Protein AF-0000000067836584 (afdb_homodimer)

Solvent-accessible surface area (backbone atoms only — not comparable to full-atom values): 26538 Å² total; per-residue (Å²): 134,83,73,53,72,66,50,48,44,25,41,38,32,43,36,53,24,86,87,36,20,64,67,37,49,52,49,30,42,70,33,32,37,34,33,36,25,67,36,39,27,19,14,40,22,50,48,33,38,31,25,62,37,34,22,30,39,35,31,35,25,64,52,53,36,45,61,52,46,35,25,32,18,76,37,41,40,56,87,40,51,72,36,47,32,32,59,41,38,45,52,44,31,40,38,41,26,70,80,42,44,68,48,65,35,82,36,73,88,40,51,88,49,36,47,69,58,54,55,75,30,62,38,37,36,39,29,51,79,49,58,70,59,53,53,49,52,43,55,32,26,45,76,48,61,31,40,34,38,41,39,46,69,48,42,52,37,34,36,41,33,30,28,45,39,38,68,79,52,93,85,49,82,53,35,19,44,62,45,43,80,44,78,62,71,74,60,88,80,73,65,73,38,42,89,70,48,3,38,49,27,25,51,27,28,26,50,10,9,47,46,31,41,49,52,51,27,62,74,62,71,41,70,46,70,44,53,32,28,40,38,39,35,34,63,44,60,68,44,58,45,76,39,82,45,62,59,35,62,80,17,46,61,76,24,79,71,47,75,50,88,69,57,68,89,56,66,117,135,85,74,52,71,66,49,48,43,27,42,39,33,43,37,52,23,87,86,35,21,66,66,36,49,51,50,30,43,70,33,33,36,34,33,37,26,66,37,38,28,18,15,40,22,50,47,33,38,33,25,62,36,33,22,29,39,36,33,34,27,64,51,54,36,45,62,52,46,36,25,32,17,74,38,40,41,59,87,38,51,71,35,47,32,30,58,39,39,45,52,44,31,42,37,42,27,71,79,43,44,68,47,66,35,82,34,73,87,41,52,88,49,36,46,70,57,55,54,74,30,63,38,37,35,39,29,51,78,48,58,71,58,52,52,49,51,44,54,33,25,46,77,47,62,31,42,36,38,41,40,46,69,48,40,52,38,32,35,41,34,29,28,45,39,38,70,81,49,94,86,49,82,53,35,19,45,64,45,41,78,45,79,60,72,72,61,87,81,74,65,71,38,41,88,70,47,3,38,48,28,24,51,26,29,26,49,12,9,47,46,31,39,50,51,52,27,63,77,64,71,42,69,45,71,44,52,33,31,40,38,40,35,34,64,45,59,67,45,60,46,75,40,82,45,62,59,34,62,79,17,46,62,76,24,79,70,47,76,50,88,69,55,67,89,56,66,118

Structure (mmCIF, N/CA/C/O backbone):
data_AF-0000000067836584-model_v1
#
loop_
_entity.id
_entity.type
_entity.pdbx_description
1 polymer 'Molybdopterin-synthase adenylyltransferase'
#
loop_
_atom_site.group_PDB
_atom_site.id
_atom_site.type_symbol
_atom_site.label_atom_id
_atom_site.label_alt_id
_atom_site.label_comp_id
_atom_site.label_asym_id
_atom_site.label_entity_id
_atom_site.label_seq_id
_atom_site.pdbx_PDB_ins_code
_atom_site.Cartn_x
_atom_site.Cartn_y
_atom_site.Cartn_z
_atom_site.occupancy
_atom_site.B_iso_or_equiv
_atom_site.auth_seq_id
_atom_site.auth_comp_id
_atom_site.auth_asym_id
_atom_site.auth_atom_id
_atom_site.pdbx_PDB_model_num
ATOM 1 N N . MET A 1 1 ? 24.485 16.569 8.808 1 64.25 1 MET A N 1
ATOM 2 C CA . MET A 1 1 ? 24.228 15.476 9.74 1 64.25 1 MET A CA 1
ATOM 3 C C . MET A 1 1 ? 24.978 14.216 9.321 1 64.25 1 MET A C 1
ATOM 5 O O . MET A 1 1 ? 25.072 13.911 8.131 1 64.25 1 MET A O 1
ATOM 9 N N . SER A 1 2 ? 25.785 13.711 10.196 1 85.08 2 SER A N 1
ATOM 10 C CA . SER A 1 2 ? 26.563 12.519 9.873 1 85.08 2 SER A CA 1
ATOM 11 C C . SER A 1 2 ? 25.787 11.247 10.199 1 85.08 2 SER A C 1
ATOM 13 O O . SER A 1 2 ? 25.214 11.124 11.283 1 85.08 2 SER A O 1
ATOM 15 N N . PHE A 1 3 ? 25.595 10.384 9.224 1 93.71 3 PHE A N 1
ATOM 16 C CA . PHE A 1 3 ? 24.922 9.103 9.406 1 93.71 3 PHE A CA 1
ATOM 17 C C . PHE A 1 3 ? 25.801 8.137 10.191 1 93.71 3 PHE A C 1
ATOM 19 O O . PHE A 1 3 ? 27.019 8.105 10.004 1 93.71 3 PHE A O 1
ATOM 26 N N . THR A 1 4 ? 25.143 7.46 11.098 1 96.09 4 THR A N 1
ATOM 27 C CA . THR A 1 4 ? 25.822 6.282 11.626 1 96.09 4 THR A CA 1
ATOM 28 C C . THR A 1 4 ? 25.961 5.21 10.549 1 96.09 4 THR A C 1
ATOM 30 O O . THR A 1 4 ? 25.291 5.269 9.516 1 96.09 4 THR A O 1
ATOM 33 N N . ASP A 1 5 ? 26.81 4.223 10.759 1 96.05 5 ASP A N 1
ATOM 34 C CA . ASP A 1 5 ? 26.973 3.113 9.825 1 96.05 5 ASP A CA 1
ATOM 35 C C . ASP A 1 5 ? 25.659 2.359 9.634 1 96.05 5 ASP A C 1
ATOM 37 O O . ASP A 1 5 ? 25.323 1.959 8.517 1 96.05 5 ASP A O 1
ATOM 41 N N . ALA A 1 6 ? 24.978 2.167 10.683 1 96.77 6 ALA A N 1
ATOM 42 C CA . ALA A 1 6 ? 23.69 1.48 10.629 1 96.77 6 ALA A CA 1
ATOM 43 C C . ALA A 1 6 ? 22.69 2.254 9.776 1 96.77 6 ALA A C 1
ATOM 45 O O . ALA A 1 6 ? 21.923 1.66 9.014 1 96.77 6 ALA A O 1
ATOM 46 N N . GLN A 1 7 ? 22.707 3.546 9.909 1 97.52 7 GLN A N 1
ATOM 47 C CA . GLN A 1 7 ? 21.788 4.374 9.135 1 97.52 7 GLN A CA 1
ATOM 48 C C . GLN A 1 7 ? 22.135 4.341 7.649 1 97.52 7 GLN A C 1
ATOM 50 O O . GLN A 1 7 ? 21.244 4.293 6.799 1 97.52 7 GLN A O 1
ATOM 55 N N . VAL A 1 8 ? 23.405 4.391 7.343 1 97.52 8 VAL A N 1
ATOM 56 C CA . VAL A 1 8 ? 23.832 4.295 5.951 1 97.52 8 VAL A CA 1
ATOM 57 C C . VAL A 1 8 ? 23.336 2.983 5.348 1 97.52 8 VAL A C 1
ATOM 59 O O . VAL A 1 8 ? 22.838 2.96 4.22 1 97.52 8 VAL A O 1
ATOM 62 N N . ARG A 1 9 ? 23.501 1.926 6.084 1 97.56 9 ARG A N 1
ATOM 63 C CA . ARG A 1 9 ? 23.073 0.613 5.613 1 97.56 9 ARG A CA 1
ATOM 64 C C . ARG A 1 9 ? 21.555 0.543 5.49 1 97.56 9 ARG A C 1
ATOM 66 O O . ARG A 1 9 ? 21.03 0.07 4.479 1 97.56 9 ARG A O 1
ATOM 73 N N . ARG A 1 10 ? 20.86 1.061 6.443 1 98.18 10 ARG A N 1
ATOM 74 C CA . ARG A 1 10 ? 19.404 0.975 6.502 1 98.18 10 ARG A CA 1
ATOM 75 C C . ARG A 1 10 ? 18.763 1.761 5.363 1 98.18 10 ARG A C 1
ATOM 77 O O . ARG A 1 10 ? 17.758 1.331 4.793 1 98.18 10 ARG A O 1
ATOM 84 N N . TYR A 1 11 ? 19.363 2.874 5.08 1 98.27 11 TYR A N 1
ATOM 85 C CA . TYR A 1 11 ? 18.713 3.772 4.131 1 98.27 11 TYR A CA 1
ATOM 86 C C . TYR A 1 11 ? 19.456 3.789 2.8 1 98.27 11 TYR A C 1
ATOM 88 O O . TYR A 1 11 ? 19.311 4.728 2.014 1 98.27 11 TYR A O 1
ATOM 96 N N . ALA A 1 12 ? 20.244 2.756 2.538 1 97.95 12 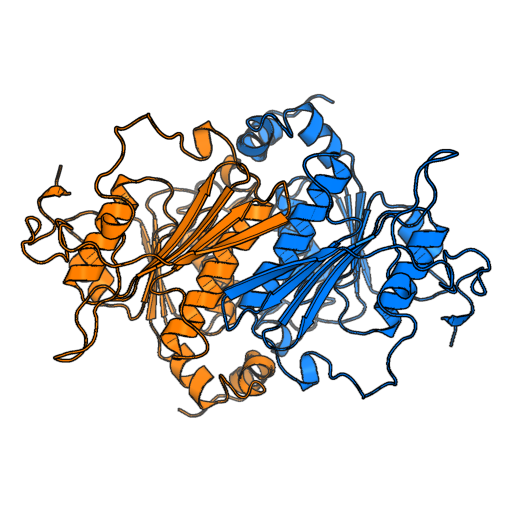ALA A N 1
ATOM 97 C CA . ALA A 1 12 ? 21.098 2.68 1.356 1 97.95 12 ALA A CA 1
ATOM 98 C C . ALA A 1 12 ? 20.283 2.851 0.078 1 97.95 12 ALA A C 1
ATOM 100 O O . ALA A 1 12 ? 20.701 3.558 -0.842 1 97.95 12 ALA A O 1
ATOM 101 N N . ARG A 1 13 ? 19.104 2.271 0.04 1 97.37 13 ARG A N 1
ATOM 102 C CA . ARG A 1 13 ? 18.307 2.27 -1.182 1 97.37 13 ARG A CA 1
ATOM 103 C C . ARG A 1 13 ? 17.723 3.653 -1.456 1 97.37 13 ARG A C 1
ATOM 105 O O . ARG A 1 13 ? 17.402 3.981 -2.599 1 97.37 13 ARG A O 1
ATOM 112 N N . HIS A 1 14 ? 17.442 4.431 -0.391 1 97.79 14 HIS A N 1
ATOM 113 C CA . HIS A 1 14 ? 17.047 5.824 -0.567 1 97.79 14 HIS A CA 1
ATOM 114 C C . HIS A 1 14 ? 18.235 6.684 -0.987 1 97.79 14 HIS A C 1
ATOM 116 O O . HIS A 1 14 ? 18.11 7.529 -1.876 1 97.79 14 HIS A O 1
ATOM 122 N N . ILE A 1 15 ? 19.345 6.463 -0.371 1 97.49 15 ILE A N 1
ATOM 123 C CA . ILE A 1 15 ? 20.548 7.257 -0.599 1 97.49 15 ILE A CA 1
ATOM 124 C C . ILE A 1 15 ? 21.017 7.08 -2.042 1 97.49 15 ILE A C 1
ATOM 126 O O . ILE A 1 15 ? 21.555 8.011 -2.645 1 97.49 15 ILE A O 1
ATOM 130 N N . LEU A 1 16 ? 20.721 5.916 -2.676 1 97.09 16 LEU A N 1
ATOM 131 C CA . LEU A 1 16 ? 21.136 5.61 -4.04 1 97.09 16 LEU A CA 1
ATOM 132 C C . LEU A 1 16 ? 20.266 6.349 -5.052 1 97.09 16 LEU A C 1
ATOM 134 O O . LEU A 1 16 ? 20.617 6.437 -6.231 1 97.09 16 LEU A O 1
ATOM 138 N N . LEU A 1 17 ? 19.119 6.806 -4.604 1 97.85 17 LEU A N 1
ATOM 139 C CA . LEU A 1 17 ? 18.248 7.564 -5.496 1 97.85 17 LEU A CA 1
ATOM 140 C C . LEU A 1 17 ? 18.77 8.984 -5.689 1 97.85 17 LEU A C 1
ATOM 142 O O . LEU A 1 17 ? 18.969 9.715 -4.716 1 97.85 17 LEU A O 1
ATOM 146 N N . ASP A 1 18 ? 18.853 9.398 -6.894 1 97.11 18 ASP A N 1
ATOM 147 C CA . ASP A 1 18 ? 19.338 10.744 -7.184 1 97.11 18 ASP A CA 1
ATOM 148 C C . ASP A 1 18 ? 18.425 11.802 -6.568 1 97.11 18 ASP A C 1
ATOM 150 O O . ASP A 1 18 ? 18.894 12.853 -6.127 1 97.11 18 ASP A O 1
ATOM 154 N N . GLU A 1 19 ? 17.184 11.567 -6.533 1 97.72 19 GLU A N 1
ATOM 155 C CA . GLU A 1 19 ? 16.193 12.526 -6.054 1 97.72 19 GLU A CA 1
ATOM 156 C C . GLU A 1 19 ? 16.266 12.685 -4.538 1 97.72 19 GLU A C 1
ATOM 158 O O . GLU A 1 19 ? 15.842 13.708 -3.995 1 97.72 19 GLU A O 1
ATOM 163 N N . ILE A 1 20 ? 16.792 11.696 -3.762 1 98.09 20 ILE A N 1
ATOM 164 C CA . ILE A 1 20 ? 16.798 11.727 -2.304 1 98.09 20 ILE A CA 1
ATOM 165 C C . ILE A 1 20 ? 18.225 11.92 -1.797 1 98.09 20 ILE A C 1
ATOM 167 O O . ILE A 1 20 ? 18.527 12.917 -1.138 1 98.09 20 ILE A O 1
ATOM 171 N N . GLY A 1 21 ? 19.178 11.014 -2.219 1 97.66 21 GLY A N 1
ATOM 172 C CA . GLY A 1 21 ? 20.56 11.105 -1.776 1 97.66 21 GLY A CA 1
ATOM 173 C C . GLY A 1 21 ? 20.699 11.188 -0.268 1 97.66 21 GLY A C 1
ATOM 174 O O . GLY A 1 21 ? 19.743 10.922 0.464 1 97.66 21 GLY A O 1
ATOM 175 N N . GLY A 1 22 ? 21.895 11.402 0.14 1 97.63 22 GLY A N 1
ATOM 176 C CA . GLY A 1 22 ? 22.153 11.562 1.562 1 97.63 22 GLY A CA 1
ATOM 177 C C . GLY A 1 22 ? 21.466 12.775 2.16 1 97.63 22 GLY A C 1
ATOM 178 O O . GLY A 1 22 ? 20.968 12.721 3.286 1 97.63 22 GLY A O 1
ATOM 179 N N . GLU A 1 23 ? 21.427 13.798 1.412 1 98.02 23 GLU A N 1
ATOM 180 C CA . GLU A 1 23 ? 20.808 15.032 1.888 1 98.02 23 GLU A CA 1
ATOM 181 C C . GLU A 1 23 ? 19.313 14.843 2.127 1 98.02 23 GLU A C 1
ATOM 183 O O . GLU A 1 23 ? 18.776 15.31 3.134 1 98.02 23 GLU A O 1
ATOM 188 N N . GLY A 1 24 ? 18.678 14.223 1.155 1 98.51 24 GLY A N 1
ATOM 189 C CA . GLY A 1 24 ? 17.261 13.943 1.328 1 98.51 24 GLY A CA 1
ATOM 190 C C . GLY A 1 24 ? 16.971 13.05 2.52 1 98.51 24 GLY A C 1
ATOM 191 O O . GLY A 1 24 ? 16.01 13.282 3.257 1 98.51 24 GLY A O 1
ATOM 192 N N . GLN A 1 25 ? 17.831 12.072 2.733 1 98.71 25 GLN A N 1
ATOM 193 C CA . GLN A 1 25 ? 17.634 11.188 3.878 1 98.71 25 GLN A CA 1
ATOM 194 C C . GLN A 1 25 ? 17.822 11.941 5.192 1 98.71 25 GLN A C 1
ATOM 196 O O . GLN A 1 25 ? 17.089 11.71 6.156 1 98.71 25 GLN A O 1
ATOM 201 N N . ALA A 1 26 ? 18.786 12.827 5.187 1 98.66 26 ALA A N 1
ATOM 202 C CA . ALA A 1 26 ? 18.993 13.653 6.374 1 98.66 26 ALA A CA 1
ATOM 203 C C . ALA A 1 26 ? 17.767 14.514 6.663 1 98.66 26 ALA A C 1
ATOM 205 O O . ALA A 1 26 ? 17.392 14.701 7.823 1 98.66 26 ALA A O 1
ATOM 206 N N . ARG A 1 27 ? 17.152 15.013 5.637 1 98.63 27 ARG A N 1
ATOM 207 C CA . ARG A 1 27 ? 15.94 15.811 5.795 1 98.63 27 ARG A CA 1
ATOM 208 C C . ARG A 1 27 ? 14.804 14.973 6.372 1 98.63 27 ARG A C 1
ATOM 210 O O . ARG A 1 27 ? 14.043 15.447 7.217 1 98.63 27 ARG A O 1
ATOM 217 N N . LEU A 1 28 ? 14.673 13.777 5.921 1 98.78 28 LEU A N 1
ATOM 218 C CA . LEU A 1 28 ? 13.653 12.888 6.469 1 98.78 28 LEU A CA 1
ATOM 219 C C . LEU A 1 28 ? 13.876 12.658 7.959 1 98.78 28 LEU A C 1
ATOM 221 O O . LEU A 1 28 ? 12.934 12.732 8.752 1 98.78 28 LEU A O 1
ATOM 225 N N . LEU A 1 29 ? 15.085 12.432 8.324 1 98.65 29 LEU A N 1
ATOM 226 C CA . LEU A 1 29 ? 15.424 12.156 9.716 1 98.65 29 LEU A CA 1
ATOM 227 C C . LEU A 1 29 ? 15.121 13.363 10.598 1 98.65 29 LEU A C 1
ATOM 229 O O . LEU A 1 29 ? 14.863 13.213 11.795 1 98.65 29 LEU A O 1
ATOM 233 N N . ALA A 1 30 ? 15.085 14.489 9.996 1 98.58 30 ALA A N 1
ATOM 234 C CA . ALA A 1 30 ? 14.872 15.726 10.743 1 98.58 30 ALA A CA 1
ATOM 235 C C . ALA A 1 30 ? 13.407 16.151 10.694 1 98.58 30 ALA A C 1
ATOM 237 O O . ALA A 1 30 ? 13.006 17.1 11.372 1 98.58 30 ALA A O 1
ATOM 238 N N . SER A 1 31 ? 12.609 15.461 9.913 1 98.83 31 SER A N 1
ATOM 239 C CA . SER A 1 31 ? 11.233 15.873 9.656 1 98.83 31 SER A CA 1
ATOM 240 C C . SER A 1 31 ? 10.286 15.331 10.722 1 98.83 31 SER A C 1
ATOM 242 O O . SER A 1 31 ? 10.613 14.369 11.42 1 98.83 31 SER A O 1
ATOM 244 N N . ARG A 1 32 ? 9.135 15.985 10.849 1 98.92 32 ARG A N 1
ATOM 245 C CA . ARG A 1 32 ? 8.059 15.616 11.764 1 98.92 32 ARG A CA 1
ATOM 246 C C . ARG A 1 32 ? 6.727 15.513 11.029 1 98.92 32 ARG A C 1
ATOM 248 O O . ARG A 1 32 ? 6.294 16.467 10.381 1 98.92 32 ARG A O 1
ATOM 255 N N . VAL A 1 33 ? 6.071 14.418 11.134 1 98.96 33 VAL A N 1
ATOM 256 C CA . VAL A 1 33 ? 4.808 14.191 10.44 1 98.96 33 VAL A CA 1
ATOM 257 C C . VAL A 1 33 ? 3.722 13.822 11.448 1 98.96 33 VAL A C 1
ATOM 259 O O . VAL A 1 33 ? 3.944 12.99 12.331 1 98.96 33 VAL A O 1
ATOM 262 N N . LEU A 1 34 ? 2.56 14.442 11.365 1 98.97 34 LEU A N 1
ATOM 263 C CA . LEU A 1 34 ? 1.394 14.054 12.152 1 98.97 34 LEU A CA 1
ATOM 264 C C . LEU A 1 34 ? 0.439 13.2 11.325 1 98.97 34 LEU A C 1
ATOM 266 O O . LEU A 1 34 ? 0.036 13.596 10.229 1 98.97 34 LEU A O 1
ATOM 270 N N . VAL A 1 35 ? 0.108 12.065 11.81 1 98.96 35 VAL A N 1
ATOM 271 C CA . VAL A 1 35 ? -0.872 11.189 11.175 1 98.96 35 VAL A CA 1
ATOM 272 C C . VAL A 1 35 ? -2.168 11.193 11.982 1 98.96 35 VAL A C 1
ATOM 274 O O . VAL A 1 35 ? -2.173 10.831 13.161 1 98.96 35 VAL A O 1
ATOM 277 N N . VAL A 1 36 ? -3.239 11.604 11.366 1 98.91 36 VAL A N 1
ATOM 278 C CA . VAL A 1 36 ? -4.563 11.62 11.98 1 98.91 36 VAL A CA 1
ATOM 279 C C . VAL A 1 36 ? -5.313 10.338 11.626 1 98.91 36 VAL A C 1
ATOM 281 O O . VAL A 1 36 ? -5.826 10.199 10.514 1 98.91 36 VAL A O 1
ATOM 284 N N . GLY A 1 37 ? -5.403 9.452 12.58 1 98.59 37 GLY A N 1
ATOM 285 C CA . GLY A 1 37 ? -6.012 8.149 12.366 1 98.59 37 GLY A CA 1
ATOM 286 C C . GLY A 1 37 ? -4.996 7.037 12.193 1 98.59 37 GLY A C 1
ATOM 287 O O . GLY A 1 37 ? -4.179 7.073 11.27 1 98.59 37 GLY A O 1
ATOM 288 N N . ALA A 1 38 ? -5.039 6.072 13.025 1 98.67 38 ALA A N 1
ATOM 289 C CA . ALA A 1 38 ? -4.171 4.899 12.949 1 98.67 38 ALA A CA 1
ATOM 290 C C . ALA A 1 38 ? -4.94 3.681 12.446 1 98.67 38 ALA A C 1
ATOM 292 O O . ALA A 1 38 ? -4.728 2.564 12.925 1 98.67 38 ALA A O 1
ATOM 293 N N . GLY A 1 39 ? -5.899 3.942 11.537 1 98.28 39 GLY A N 1
ATOM 294 C CA . GLY A 1 39 ? -6.761 2.889 11.022 1 98.28 39 GLY A CA 1
ATOM 295 C C . GLY A 1 39 ? -6.268 2.301 9.714 1 98.28 39 GLY A C 1
ATOM 296 O O . GLY A 1 39 ? -5.08 2.005 9.568 1 98.28 39 GLY A O 1
ATOM 297 N N . GLY A 1 40 ? -7.234 2.056 8.778 1 98.45 40 GLY A N 1
ATOM 298 C CA . GLY A 1 40 ? -6.932 1.392 7.52 1 98.45 40 GLY A CA 1
ATOM 299 C C . GLY A 1 40 ? -5.914 2.139 6.68 1 98.45 40 GLY A C 1
ATOM 300 O O . GLY A 1 40 ? -4.996 1.533 6.124 1 98.45 40 GLY A O 1
ATOM 301 N N . LEU A 1 41 ? -6.069 3.387 6.58 1 98.76 41 LEU A N 1
ATOM 302 C CA . LEU A 1 41 ? -5.112 4.189 5.825 1 98.76 41 LEU A CA 1
ATOM 303 C C . LEU A 1 41 ? -3.874 4.49 6.663 1 98.76 41 LEU A C 1
ATOM 305 O O . LEU A 1 41 ? -2.755 4.499 6.145 1 98.76 41 LEU A O 1
ATOM 309 N N . GLY A 1 42 ? -4.08 4.698 7.945 1 98.84 42 GLY A N 1
ATOM 310 C CA . GLY A 1 42 ? -2.987 5.018 8.85 1 98.84 42 GLY A CA 1
ATOM 311 C C . GLY A 1 42 ? -1.968 3.901 8.973 1 98.84 42 GLY A C 1
ATOM 312 O O . GLY A 1 42 ? -0.78 4.157 9.181 1 98.84 42 GLY A O 1
ATOM 313 N N . SER A 1 43 ? -2.366 2.67 8.79 1 98.81 43 SER A N 1
ATOM 314 C CA . SER A 1 43 ? -1.487 1.524 8.998 1 98.81 43 SER A CA 1
ATOM 315 C C . SER A 1 43 ? -0.328 1.528 8.006 1 98.81 43 SER A C 1
ATOM 317 O O . SER A 1 43 ? 0.834 1.644 8.401 1 98.81 43 SER A O 1
ATOM 319 N N . PRO A 1 44 ? -0.656 1.444 6.713 1 98.87 44 PRO A N 1
ATOM 320 C CA . PRO A 1 44 ? 0.479 1.488 5.788 1 98.87 44 PRO A CA 1
ATOM 321 C C . PRO A 1 44 ? 1.226 2.819 5.835 1 98.87 44 PRO A C 1
ATOM 323 O O . PRO A 1 44 ? 2.452 2.848 5.695 1 98.87 44 PRO A O 1
ATOM 326 N N . LEU A 1 45 ? 0.579 3.878 6.037 1 98.88 45 LEU A N 1
ATOM 327 C CA . LEU A 1 45 ? 1.173 5.207 6.137 1 98.88 45 LEU A CA 1
ATOM 328 C C . LEU A 1 45 ? 2.233 5.248 7.232 1 98.88 45 LEU A C 1
ATOM 330 O O . LEU A 1 45 ? 3.38 5.623 6.978 1 98.88 45 LEU A O 1
ATOM 334 N N . LEU A 1 46 ? 1.859 4.823 8.399 1 98.96 46 LEU A N 1
ATOM 335 C CA . LEU A 1 46 ? 2.743 4.854 9.559 1 98.96 46 LEU A CA 1
ATOM 336 C C . LEU A 1 46 ? 3.949 3.945 9.348 1 98.96 46 LEU A C 1
ATOM 338 O O . LEU A 1 46 ? 5.083 4.336 9.631 1 98.96 46 LEU A O 1
ATOM 342 N N . LEU A 1 47 ? 3.689 2.783 8.848 1 98.94 47 LEU A N 1
ATOM 343 C CA . LEU A 1 47 ? 4.756 1.8 8.698 1 98.94 47 LEU A CA 1
ATOM 344 C C . LEU A 1 47 ? 5.773 2.257 7.657 1 98.94 47 LEU A C 1
ATOM 346 O O . LEU A 1 47 ? 6.982 2.148 7.875 1 98.94 47 LEU A O 1
ATOM 350 N N . TYR A 1 48 ? 5.345 2.835 6.589 1 98.96 48 TYR A N 1
ATOM 351 C CA . TYR A 1 48 ? 6.269 3.21 5.525 1 98.96 48 TYR A CA 1
ATOM 352 C C . TYR A 1 48 ? 6.965 4.527 5.845 1 98.96 48 TYR A C 1
ATOM 354 O O . TYR A 1 48 ? 8.106 4.75 5.434 1 98.96 48 TYR A O 1
ATOM 362 N N . LEU A 1 49 ? 6.323 5.458 6.585 1 98.96 49 LEU A N 1
ATOM 363 C CA . LEU A 1 49 ? 7.032 6.643 7.056 1 98.96 49 LEU A CA 1
ATOM 364 C C . LEU A 1 49 ? 8.151 6.26 8.018 1 98.96 49 LEU A C 1
ATOM 366 O O . LEU A 1 49 ? 9.253 6.808 7.946 1 98.96 49 LEU A O 1
ATOM 370 N N . ALA A 1 50 ? 7.817 5.301 8.875 1 98.95 50 ALA A N 1
ATOM 371 C CA . ALA A 1 50 ? 8.832 4.802 9.799 1 98.95 50 ALA A CA 1
ATOM 372 C C . ALA A 1 50 ? 9.989 4.153 9.045 1 98.95 50 ALA A C 1
ATOM 374 O O . ALA A 1 50 ? 11.156 4.429 9.331 1 98.95 50 ALA A O 1
ATOM 375 N N . ALA A 1 51 ? 9.645 3.313 8.117 1 98.91 51 ALA A N 1
ATOM 376 C CA . ALA A 1 51 ? 10.66 2.62 7.328 1 98.91 51 ALA A CA 1
ATOM 377 C C . ALA A 1 51 ? 11.545 3.612 6.579 1 98.91 51 ALA A C 1
ATOM 379 O O . ALA A 1 51 ? 12.744 3.381 6.412 1 98.91 51 ALA A O 1
ATOM 380 N N . ALA A 1 52 ? 10.941 4.735 6.155 1 98.84 52 ALA A N 1
ATOM 381 C CA . ALA A 1 52 ? 11.654 5.747 5.381 1 98.84 52 ALA A CA 1
ATOM 382 C C . ALA A 1 52 ? 12.574 6.574 6.274 1 98.84 52 ALA A C 1
ATOM 384 O O . ALA A 1 52 ? 13.428 7.315 5.78 1 98.84 52 ALA A O 1
ATOM 385 N N . GLY A 1 53 ? 12.361 6.502 7.57 1 98.77 53 GLY A N 1
ATOM 386 C CA . GLY A 1 53 ? 13.242 7.198 8.495 1 98.77 53 GLY A CA 1
ATOM 387 C C . GLY A 1 53 ? 12.756 8.592 8.846 1 98.77 53 GLY A C 1
ATOM 388 O O . GLY A 1 53 ? 13.555 9.463 9.196 1 98.77 53 GLY A O 1
ATOM 389 N N . VAL A 1 54 ? 11.501 8.858 8.705 1 98.9 54 VAL A N 1
ATOM 390 C CA . VAL A 1 54 ? 10.974 10.11 9.238 1 98.9 54 VAL A CA 1
ATOM 391 C C . VAL A 1 54 ? 11.314 10.224 10.723 1 98.9 54 VAL A C 1
ATOM 393 O O . VAL A 1 54 ? 11.031 9.311 11.502 1 98.9 54 VAL A O 1
ATOM 396 N N . GLY A 1 55 ? 11.872 11.299 11.081 1 98.81 55 GLY A N 1
ATOM 397 C CA . GLY A 1 55 ? 12.471 11.408 12.402 1 98.81 55 GLY A CA 1
ATOM 398 C C . GLY A 1 55 ? 11.454 11.338 13.526 1 98.81 55 GLY A C 1
ATOM 399 O O . GLY A 1 55 ? 11.677 10.66 14.531 1 98.81 55 GLY A O 1
ATOM 400 N N . THR A 1 56 ? 10.363 12.064 13.389 1 98.94 56 THR A N 1
ATOM 401 C CA . THR A 1 56 ? 9.311 12.114 14.398 1 98.94 56 THR A CA 1
ATOM 402 C C . THR A 1 56 ? 7.941 11.899 13.761 1 98.94 56 THR A C 1
ATOM 404 O O . THR A 1 56 ? 7.595 12.562 12.781 1 98.94 56 THR A O 1
ATOM 407 N N . ILE A 1 57 ? 7.199 10.971 14.322 1 98.96 57 ILE A N 1
ATOM 408 C CA . ILE A 1 57 ? 5.843 10.704 13.856 1 98.96 57 ILE A CA 1
ATOM 409 C C . ILE A 1 57 ? 4.857 10.881 15.009 1 98.96 57 ILE A C 1
ATOM 411 O O . ILE A 1 57 ? 4.921 10.157 16.005 1 98.96 57 ILE A O 1
ATOM 415 N N . GLY A 1 58 ? 4.023 11.89 14.912 1 98.95 58 GLY A N 1
ATOM 416 C CA . GLY A 1 58 ? 2.864 11.983 15.785 1 98.95 58 GLY A CA 1
ATOM 417 C C . GLY A 1 58 ? 1.68 11.172 15.293 1 98.95 58 GLY A C 1
ATOM 418 O O . GLY A 1 58 ? 1.417 11.115 14.09 1 98.95 58 GLY A O 1
ATOM 419 N N . ILE A 1 59 ? 0.984 10.516 16.194 1 98.94 59 ILE A N 1
ATOM 420 C CA . ILE A 1 59 ? -0.211 9.743 15.872 1 98.94 59 ILE A CA 1
ATOM 421 C C . ILE A 1 59 ? -1.364 10.176 16.774 1 98.94 59 ILE A C 1
ATOM 423 O O . ILE A 1 59 ? -1.261 10.105 18.001 1 98.94 59 ILE A O 1
ATOM 427 N N . ILE A 1 60 ? -2.426 10.586 16.204 1 98.92 60 ILE A N 1
ATOM 428 C CA . ILE A 1 60 ? -3.58 10.924 17.029 1 98.92 60 ILE A CA 1
ATOM 429 C C . ILE A 1 60 ? -4.766 10.043 16.644 1 98.92 60 ILE A C 1
ATOM 431 O O . ILE A 1 60 ? -5.124 9.954 15.467 1 98.92 60 ILE A O 1
ATOM 435 N N . ASP A 1 61 ? -5.326 9.368 17.491 1 98.7 61 ASP A N 1
ATOM 436 C CA . ASP A 1 61 ? -6.447 8.437 17.403 1 98.7 61 ASP A CA 1
ATOM 437 C C . ASP A 1 61 ? -7.054 8.176 18.779 1 98.7 61 ASP A C 1
ATOM 439 O O . ASP A 1 61 ? -6.328 8.019 19.764 1 98.7 61 ASP A O 1
ATOM 443 N N . ASP A 1 62 ? -8.312 8.078 18.868 1 98.2 62 ASP A N 1
ATOM 444 C CA . ASP A 1 62 ? -8.944 7.928 20.175 1 98.2 62 ASP A CA 1
ATOM 445 C C . ASP A 1 62 ? -9.54 6.532 20.34 1 98.2 62 ASP A C 1
ATOM 447 O O . ASP A 1 62 ? -10.244 6.263 21.316 1 98.2 62 ASP A O 1
ATOM 451 N N . ASP A 1 63 ? -9.329 5.641 19.389 1 98.08 63 ASP A N 1
ATOM 452 C CA . ASP A 1 63 ? -9.948 4.32 19.418 1 98.08 63 ASP A CA 1
ATOM 453 C C . ASP A 1 63 ? -9.001 3.282 20.016 1 98.08 63 ASP A C 1
ATOM 455 O O . ASP A 1 63 ? -7.801 3.532 20.148 1 98.08 63 ASP A O 1
ATOM 459 N N . ALA A 1 64 ? -9.595 2.165 20.298 1 98.71 64 ALA A N 1
ATOM 460 C CA . ALA A 1 64 ? -8.859 0.951 20.641 1 98.71 64 ALA A CA 1
ATOM 461 C C . ALA A 1 64 ? -8.913 -0.063 19.502 1 98.71 64 ALA A C 1
ATOM 463 O O . ALA A 1 64 ? -9.824 -0.025 18.671 1 98.71 64 ALA A O 1
ATOM 464 N N . VAL A 1 65 ? -7.965 -0.936 19.464 1 98.73 65 VAL A N 1
ATOM 465 C CA . VAL A 1 65 ? -7.926 -1.974 18.438 1 98.73 65 VAL A CA 1
ATOM 466 C C . VAL A 1 65 ? -9.098 -2.933 18.629 1 98.73 65 VAL A C 1
ATOM 468 O O . VAL A 1 65 ? -9.342 -3.412 19.739 1 98.73 65 VAL A O 1
ATOM 471 N N . ASP A 1 66 ? -9.779 -3.131 17.632 1 98.48 66 ASP A N 1
ATOM 472 C CA . ASP A 1 66 ? -10.888 -4.079 17.589 1 98.48 66 ASP A CA 1
ATOM 473 C C . ASP A 1 66 ? -10.604 -5.212 16.605 1 98.48 66 ASP A C 1
ATOM 475 O O . ASP A 1 66 ? -9.921 -5.01 15.599 1 98.48 66 ASP A O 1
ATOM 479 N N . LEU A 1 67 ? -11.136 -6.346 16.867 1 98.23 67 LEU A N 1
ATOM 480 C CA . LEU A 1 67 ? -10.911 -7.489 15.989 1 98.23 67 LEU A CA 1
ATOM 481 C C . LEU A 1 67 ? -11.363 -7.179 14.566 1 98.23 67 LEU A C 1
ATOM 483 O O . LEU A 1 67 ? -10.726 -7.608 13.601 1 98.23 67 LEU A O 1
ATOM 487 N N . SER A 1 68 ? -12.429 -6.405 14.397 1 97.57 68 SER A N 1
ATOM 488 C CA . SER A 1 68 ? -12.988 -6.065 13.092 1 97.57 68 SER A CA 1
ATOM 489 C C . SER A 1 68 ? -12.054 -5.146 12.313 1 97.57 68 SER A C 1
ATOM 491 O O . SER A 1 68 ? -12.249 -4.923 11.116 1 97.57 68 SER A O 1
ATOM 493 N N . ASN A 1 69 ? -11.023 -4.616 13.015 1 97.52 69 ASN A N 1
ATOM 494 C CA . ASN A 1 69 ? -10.068 -3.718 12.375 1 97.52 69 ASN A CA 1
ATOM 495 C C . ASN A 1 69 ? -9.015 -4.489 11.585 1 97.52 69 ASN A C 1
ATOM 497 O O . ASN A 1 69 ? -8.437 -3.962 10.633 1 97.52 69 ASN A O 1
ATOM 501 N N . LEU A 1 70 ? -8.832 -5.759 11.934 1 98.29 70 LEU A N 1
ATOM 502 C CA . LEU A 1 70 ? -7.593 -6.452 11.6 1 98.29 70 LEU A CA 1
ATOM 503 C C . LEU A 1 70 ? -7.648 -7.01 10.182 1 98.29 70 LEU A C 1
ATOM 505 O O . LEU A 1 70 ? -6.635 -7.472 9.652 1 98.29 70 LEU A O 1
ATOM 509 N N . GLN A 1 71 ? -8.806 -6.862 9.533 1 97.87 71 GLN A N 1
ATOM 510 C CA . GLN A 1 71 ? -8.907 -7.234 8.126 1 97.87 71 GLN A CA 1
ATOM 511 C C . GLN A 1 71 ? -8.241 -6.192 7.232 1 97.87 71 GLN A C 1
ATOM 513 O O . GLN A 1 71 ? -7.982 -6.451 6.055 1 97.87 71 GLN A O 1
ATOM 518 N N . ARG A 1 72 ? -7.898 -5.048 7.807 1 98.35 72 ARG A N 1
ATOM 519 C CA . ARG A 1 72 ? -7.35 -4.01 6.94 1 98.35 72 ARG A CA 1
ATOM 520 C C . ARG A 1 72 ? -6.29 -3.191 7.668 1 98.35 72 ARG A C 1
ATOM 522 O O . ARG A 1 72 ? -5.566 -2.41 7.047 1 98.35 72 ARG A O 1
ATOM 529 N N . GLN A 1 73 ? -6.153 -3.187 8.945 1 98.8 73 GLN A N 1
ATOM 530 C CA . GLN A 1 73 ? -5.242 -2.352 9.719 1 98.8 73 GLN A CA 1
ATOM 531 C C . GLN A 1 73 ? -3.995 -3.13 10.128 1 98.8 73 GLN A C 1
ATOM 533 O O . GLN A 1 73 ? -3.851 -3.517 11.29 1 98.8 73 GLN A O 1
ATOM 538 N N . ILE A 1 74 ? -3.003 -3.162 9.305 1 98.8 74 ILE A N 1
ATOM 539 C CA . ILE A 1 74 ? -1.889 -4.098 9.407 1 98.8 74 ILE A CA 1
ATOM 540 C C . ILE A 1 74 ? -0.864 -3.574 10.411 1 98.8 74 ILE A C 1
ATOM 542 O O . ILE A 1 74 ? 0.108 -4.262 10.732 1 98.8 74 ILE A O 1
ATOM 546 N N . ALA A 1 75 ? -1.03 -2.404 10.872 1 98.76 75 ALA A N 1
ATOM 547 C CA . ALA A 1 75 ? -0.14 -1.894 11.911 1 98.76 75 ALA A CA 1
ATOM 548 C C . ALA A 1 75 ? -0.448 -2.534 13.261 1 98.76 75 ALA A C 1
ATOM 550 O O . ALA A 1 75 ? 0.333 -2.41 14.207 1 98.76 75 ALA A O 1
ATOM 551 N N . HIS A 1 76 ? -1.605 -3.206 13.361 1 98.85 76 HIS A N 1
ATOM 552 C CA . HIS A 1 76 ? -2.043 -3.769 14.633 1 98.85 76 HIS A CA 1
ATOM 553 C C . HIS A 1 76 ? -2.044 -5.293 14.59 1 98.85 76 HIS A C 1
ATOM 555 O O . HIS A 1 76 ? -2.414 -5.89 13.576 1 98.85 76 HIS A O 1
ATOM 561 N N . ALA A 1 77 ? -1.645 -5.853 15.658 1 98.35 77 ALA A N 1
ATOM 562 C CA . ALA A 1 77 ? -1.6 -7.307 15.788 1 98.35 77 ALA A CA 1
ATOM 563 C C . ALA A 1 77 ? -2.84 -7.832 16.506 1 98.35 77 ALA A C 1
ATOM 565 O O . ALA A 1 77 ? -3.521 -7.083 17.21 1 98.35 77 ALA A O 1
ATOM 566 N N . THR A 1 78 ? -3.092 -9.063 16.298 1 98.64 78 THR A N 1
ATOM 567 C CA . THR A 1 78 ? -4.227 -9.701 16.957 1 98.64 78 THR A CA 1
ATOM 568 C C . THR A 1 78 ? -4.117 -9.565 18.473 1 98.64 78 THR A C 1
ATOM 570 O O . THR A 1 78 ? -5.118 -9.334 19.154 1 98.64 78 THR A O 1
ATOM 573 N N . GLU A 1 79 ? -2.955 -9.599 19.01 1 98.31 79 GLU A N 1
ATOM 574 C CA . GLU A 1 79 ? -2.736 -9.545 20.453 1 98.31 79 GLU A CA 1
ATOM 575 C C . GLU A 1 79 ? -2.987 -8.141 20.997 1 98.31 79 GLU A C 1
ATOM 577 O O . GLU A 1 79 ? -3.064 -7.946 22.212 1 98.31 79 GLU A O 1
ATOM 582 N N . ALA A 1 80 ? -3.113 -7.202 20.133 1 98.6 80 ALA A N 1
ATOM 583 C CA . ALA A 1 80 ? -3.266 -5.814 20.564 1 98.6 80 ALA A CA 1
ATOM 584 C C . ALA A 1 80 ? -4.739 -5.45 20.726 1 98.6 80 ALA A C 1
ATOM 586 O O . ALA A 1 80 ? -5.068 -4.333 21.131 1 98.6 80 ALA A O 1
ATOM 587 N N . VAL A 1 81 ? -5.634 -6.379 20.404 1 98.69 81 VAL A N 1
ATOM 588 C CA . VAL A 1 81 ? -7.061 -6.102 20.536 1 98.69 81 VAL A CA 1
ATOM 589 C C . VAL A 1 81 ? -7.362 -5.602 21.947 1 98.69 81 VAL A C 1
ATOM 591 O O . VAL A 1 81 ? -6.948 -6.217 22.933 1 98.69 81 VAL A O 1
ATOM 594 N N . GLY A 1 82 ? -8.023 -4.443 22.046 1 98.7 82 GLY A N 1
ATOM 595 C CA . GLY A 1 82 ? -8.364 -3.84 23.324 1 98.7 82 GLY A CA 1
ATOM 596 C C . GLY A 1 82 ? -7.412 -2.731 23.734 1 98.7 82 GLY A C 1
ATOM 597 O O . GLY A 1 82 ? -7.739 -1.913 24.596 1 98.7 82 GLY A O 1
ATOM 598 N N . ARG A 1 83 ? -6.268 -2.655 23.126 1 98.65 83 ARG A N 1
ATOM 599 C CA . ARG A 1 83 ? -5.29 -1.61 23.408 1 98.65 83 ARG A CA 1
ATOM 600 C C . ARG A 1 83 ? -5.573 -0.358 22.586 1 98.65 83 ARG A C 1
ATOM 602 O O . ARG A 1 83 ? -6.193 -0.434 21.523 1 98.65 83 ARG A O 1
ATOM 609 N N . ALA A 1 84 ? -5.079 0.762 23.103 1 98.87 84 ALA A N 1
ATOM 610 C CA . ALA A 1 84 ? -5.192 1.986 22.314 1 98.87 84 ALA A CA 1
ATOM 611 C C . ALA A 1 84 ? -4.462 1.849 20.981 1 98.87 84 ALA A C 1
ATOM 613 O O . ALA A 1 84 ? -3.334 1.353 20.932 1 98.87 84 ALA A O 1
ATOM 614 N N . LYS A 1 85 ? -5.081 2.272 19.941 1 98.82 85 LYS A N 1
ATOM 615 C CA . LYS A 1 85 ? -4.478 2.138 18.618 1 98.82 85 LYS A CA 1
ATOM 616 C C . LYS A 1 85 ? -3.135 2.859 18.551 1 98.82 85 LYS A C 1
ATOM 618 O O . LYS A 1 85 ? -2.199 2.38 17.907 1 98.82 85 LYS A O 1
ATOM 623 N N . VAL A 1 86 ? -3.016 4.027 19.192 1 98.89 86 VAL A N 1
ATOM 624 C CA . VAL A 1 86 ? -1.795 4.82 19.094 1 98.89 86 VAL A CA 1
ATOM 625 C C . VAL A 1 86 ? -0.645 4.086 19.778 1 98.89 86 VAL A C 1
ATOM 627 O O . VAL A 1 86 ? 0.5 4.152 19.324 1 98.89 86 VAL A O 1
ATOM 630 N N . GLU A 1 87 ? -0.911 3.377 20.822 1 98.82 87 GLU A N 1
ATOM 631 C CA . GLU A 1 87 ? 0.117 2.588 21.494 1 98.82 87 GLU A CA 1
ATOM 632 C C . GLU A 1 87 ? 0.512 1.372 20.662 1 98.82 87 GLU A C 1
ATOM 634 O O . GLU A 1 87 ? 1.696 1.045 20.553 1 98.82 87 GLU A O 1
ATOM 639 N N . SER A 1 88 ? -0.513 0.736 20.188 1 98.88 88 SER A N 1
ATOM 640 C CA . SER A 1 88 ? -0.275 -0.406 19.312 1 98.88 88 SER A CA 1
ATOM 641 C C . SER A 1 88 ? 0.572 -0.012 18.107 1 98.88 88 SER A C 1
ATOM 643 O O . SER A 1 88 ? 1.529 -0.708 17.76 1 98.88 88 SER A O 1
ATOM 645 N N . ALA A 1 89 ? 0.249 1.099 17.484 1 98.87 89 ALA A N 1
ATOM 646 C CA . ALA A 1 89 ? 0.987 1.59 16.323 1 98.87 89 ALA A CA 1
ATOM 647 C C . ALA A 1 89 ? 2.422 1.951 16.698 1 98.87 89 ALA A C 1
ATOM 649 O O . ALA A 1 89 ? 3.352 1.707 15.925 1 98.87 89 ALA A O 1
ATOM 650 N N . GLN A 1 90 ? 2.574 2.56 17.837 1 98.89 90 GLN A N 1
ATOM 651 C CA . GLN A 1 90 ? 3.908 2.901 18.319 1 98.89 90 GLN A CA 1
ATOM 652 C C . GLN A 1 90 ? 4.794 1.661 18.41 1 98.89 90 GLN A C 1
ATOM 654 O O . GLN A 1 90 ? 5.96 1.694 18.011 1 98.89 90 GLN A O 1
ATOM 659 N N . GLU A 1 91 ? 4.261 0.604 18.918 1 98.69 91 GLU A N 1
ATOM 660 C CA . GLU A 1 91 ? 5.003 -0.649 19.032 1 98.69 91 GLU A CA 1
ATOM 661 C C . GLU A 1 91 ? 5.39 -1.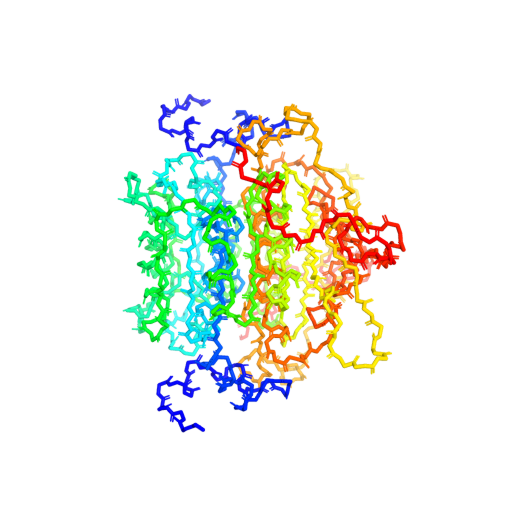188 17.658 1 98.69 91 GLU A C 1
ATOM 663 O O . GLU A 1 91 ? 6.516 -1.649 17.46 1 98.69 91 GLU A O 1
ATOM 668 N N . SER A 1 92 ? 4.463 -1.172 16.767 1 98.64 92 SER A N 1
ATOM 669 C CA . SER A 1 92 ? 4.726 -1.659 15.417 1 98.64 92 SER A CA 1
ATOM 670 C C . SER A 1 92 ? 5.798 -0.823 14.727 1 98.64 92 SER A C 1
ATOM 672 O O . SER A 1 92 ? 6.656 -1.361 14.024 1 98.64 92 SER A O 1
ATOM 674 N N . ILE A 1 93 ? 5.74 0.499 14.889 1 98.85 93 ILE A N 1
ATOM 675 C CA . ILE A 1 93 ? 6.734 1.396 14.311 1 98.85 93 ILE A CA 1
ATOM 676 C C . ILE A 1 93 ? 8.111 1.082 14.89 1 98.85 93 ILE A C 1
ATOM 678 O O . ILE A 1 93 ? 9.099 1.008 14.155 1 98.85 93 ILE A O 1
ATOM 682 N N . ALA A 1 94 ? 8.153 0.844 16.175 1 98.68 94 ALA A N 1
ATOM 683 C CA . ALA A 1 94 ? 9.422 0.558 16.841 1 98.68 94 ALA A CA 1
ATOM 684 C C . ALA A 1 94 ? 10.042 -0.731 16.31 1 98.68 94 ALA A C 1
ATOM 686 O O . ALA A 1 94 ? 11.267 -0.856 16.241 1 98.68 94 ALA A O 1
ATOM 687 N N . ARG A 1 95 ? 9.205 -1.676 15.927 1 98.18 95 ARG A N 1
ATOM 688 C CA . ARG A 1 95 ? 9.697 -2.93 15.367 1 98.18 95 ARG A CA 1
ATOM 689 C C . ARG A 1 95 ? 10.327 -2.708 13.996 1 98.18 95 ARG A C 1
ATOM 691 O O . ARG A 1 95 ? 11.311 -3.364 13.646 1 98.18 95 ARG A O 1
ATOM 698 N N . ILE A 1 96 ? 9.766 -1.813 13.263 1 98.28 96 ILE A N 1
ATOM 699 C CA . ILE A 1 96 ? 10.265 -1.513 11.926 1 98.28 96 ILE A CA 1
ATOM 700 C C . ILE A 1 96 ? 11.542 -0.683 12.026 1 98.28 96 ILE A C 1
ATOM 702 O O . ILE A 1 96 ? 12.558 -1.019 11.411 1 98.28 96 ILE A O 1
ATOM 706 N N . ASN A 1 97 ? 11.485 0.378 12.864 1 98.74 97 ASN A N 1
ATOM 707 C CA . ASN A 1 97 ? 12.592 1.319 13 1 98.74 97 ASN A CA 1
ATOM 708 C C . ASN A 1 97 ? 12.668 1.896 14.41 1 98.74 97 ASN A C 1
ATOM 710 O O . ASN A 1 97 ? 11.978 2.867 14.726 1 98.74 97 ASN A O 1
ATOM 714 N N . PRO A 1 98 ? 13.491 1.39 15.188 1 98.5 98 PRO A N 1
ATOM 715 C CA . PRO A 1 98 ? 13.552 1.82 16.586 1 98.5 98 PRO A CA 1
ATOM 716 C C . PRO A 1 98 ? 14.08 3.244 16.744 1 98.5 98 PRO A C 1
ATOM 718 O O . PRO A 1 98 ? 14.008 3.816 17.835 1 98.5 98 PRO A O 1
ATOM 721 N N . GLU A 1 99 ? 14.574 3.847 15.691 1 98.1 99 GLU A N 1
ATOM 722 C CA . GLU A 1 99 ? 15.167 5.177 15.792 1 98.1 99 GLU A CA 1
ATOM 723 C C . GLU A 1 99 ? 14.115 6.266 15.597 1 98.1 99 GLU A C 1
ATOM 725 O O . GLU A 1 99 ? 14.375 7.441 15.863 1 98.1 99 GLU A O 1
ATOM 730 N N . VAL A 1 100 ? 12.966 5.926 15.124 1 98.8 100 VAL A N 1
ATOM 731 C CA . VAL A 1 100 ? 11.903 6.9 14.899 1 98.8 100 VAL A CA 1
ATOM 732 C C . VAL A 1 100 ? 11.276 7.297 16.234 1 98.8 100 VAL A C 1
ATOM 734 O O . VAL A 1 100 ? 10.926 6.435 17.043 1 98.8 100 VAL A O 1
ATOM 737 N N . GLN A 1 101 ? 11.206 8.558 16.505 1 98.85 101 GLN A N 1
ATOM 738 C CA . GLN A 1 101 ? 10.486 9.05 17.675 1 98.85 101 GLN A CA 1
ATOM 739 C C . GLN A 1 101 ? 8.982 9.094 17.417 1 98.85 101 GLN A C 1
ATOM 741 O O . GLN A 1 101 ? 8.525 9.776 16.497 1 98.85 101 GLN A O 1
ATOM 746 N N . VAL A 1 102 ? 8.214 8.365 18.217 1 98.91 102 VAL A N 1
ATOM 747 C CA . VAL A 1 102 ? 6.763 8.338 18.061 1 98.91 102 VAL A CA 1
ATOM 748 C C . VAL A 1 102 ? 6.105 9.078 19.223 1 98.91 102 VAL A C 1
ATOM 750 O O . VAL A 1 102 ? 6.456 8.86 20.385 1 98.91 102 VAL A O 1
ATOM 753 N N . ILE A 1 103 ? 5.244 9.972 18.945 1 98.88 103 ILE A N 1
ATOM 754 C CA . ILE A 1 103 ? 4.463 10.684 19.95 1 98.88 103 ILE A CA 1
ATOM 755 C C . ILE A 1 103 ? 2.989 10.307 19.821 1 98.88 103 ILE A C 1
ATOM 757 O O . ILE A 1 103 ? 2.289 10.807 18.937 1 98.88 103 ILE A O 1
ATOM 761 N N . PRO A 1 104 ? 2.503 9.44 20.659 1 98.78 104 PRO A N 1
ATOM 762 C CA . PRO A 1 104 ? 1.1 9.024 20.61 1 98.78 104 PRO A CA 1
ATOM 763 C C . PRO A 1 104 ? 0.167 10.008 21.312 1 98.78 104 PRO A C 1
ATOM 765 O O . PRO A 1 104 ? 0.467 10.466 22.418 1 98.78 104 PRO A O 1
ATOM 768 N N . TYR A 1 105 ? -0.849 10.418 20.672 1 98.77 105 TYR A N 1
ATOM 769 C CA . TYR A 1 105 ? -1.934 11.201 21.253 1 98.77 105 TYR A CA 1
ATOM 770 C C . TYR A 1 105 ? -3.223 10.389 21.31 1 98.77 105 TYR A C 1
ATOM 772 O O . TYR A 1 105 ? -3.995 10.37 20.349 1 98.77 105 TYR A O 1
ATOM 780 N N . ALA A 1 106 ? -3.518 9.754 22.461 1 98.52 106 ALA A N 1
ATOM 781 C CA . ALA A 1 106 ? -4.75 8.99 22.646 1 98.52 106 ALA A CA 1
ATOM 782 C C . ALA A 1 106 ? -5.94 9.916 22.88 1 98.52 106 ALA A C 1
ATOM 784 O O . ALA A 1 106 ? -6.537 9.909 23.959 1 98.52 106 ALA A O 1
ATOM 785 N N . ALA A 1 107 ? -6.285 10.615 21.866 1 97.96 107 ALA A N 1
ATOM 786 C CA . ALA A 1 107 ? -7.325 11.637 21.951 1 97.96 107 ALA A CA 1
ATOM 787 C C . ALA A 1 107 ? -7.972 11.876 20.59 1 97.96 107 ALA A C 1
ATOM 789 O O . ALA A 1 107 ? -7.443 11.451 19.561 1 97.96 107 ALA A O 1
ATOM 790 N N . ARG A 1 108 ? -9.077 12.429 20.672 1 96.97 108 ARG A N 1
ATOM 791 C CA . ARG A 1 108 ? -9.738 12.9 19.459 1 96.97 108 ARG A CA 1
ATOM 792 C C . ARG A 1 108 ? -9.202 14.264 19.037 1 96.97 108 ARG A C 1
ATOM 794 O O . ARG A 1 108 ? -8.955 15.128 19.881 1 96.97 108 ARG A O 1
ATOM 801 N N . LEU A 1 109 ? -8.95 14.442 17.797 1 97.79 109 LEU A N 1
ATOM 802 C CA . LEU A 1 109 ? -8.663 15.781 17.293 1 97.79 109 LEU A CA 1
ATOM 803 C C . LEU A 1 109 ? -9.904 16.665 17.362 1 97.79 109 LEU A C 1
ATOM 805 O O . LEU A 1 109 ? -10.971 16.283 16.876 1 97.79 109 LEU A O 1
ATOM 809 N N . THR A 1 110 ? -9.819 17.777 17.976 1 97.64 110 THR A N 1
ATOM 810 C CA . THR A 1 110 ? -10.916 18.727 18.126 1 97.64 110 THR A CA 1
ATOM 811 C C . THR A 1 110 ? -10.455 20.143 17.789 1 97.64 110 THR A C 1
ATOM 813 O O . THR A 1 110 ? -9.263 20.381 17.585 1 97.64 110 THR A O 1
ATOM 816 N N . ALA A 1 111 ? -11.41 20.973 17.698 1 97.29 111 ALA A N 1
ATOM 817 C CA . ALA A 1 111 ? -11.09 22.376 17.445 1 97.29 111 ALA A CA 1
ATOM 818 C C . ALA A 1 111 ? -10.177 22.934 18.532 1 97.29 111 ALA A C 1
ATOM 820 O O . ALA A 1 111 ? -9.366 23.827 18.273 1 97.29 111 ALA A O 1
ATOM 821 N N . ALA A 1 112 ? -10.219 22.393 19.727 1 97.31 112 ALA A N 1
ATOM 822 C CA . ALA A 1 112 ? -9.497 22.915 20.884 1 97.31 112 ALA A CA 1
ATOM 823 C C . ALA A 1 112 ? -8.016 22.551 20.818 1 97.31 112 ALA A C 1
ATOM 825 O O . ALA A 1 112 ? -7.167 23.278 21.338 1 97.31 112 ALA A O 1
ATOM 826 N N . ASN A 1 113 ? -7.682 21.493 20.169 1 97.75 113 ASN A N 1
ATOM 827 C CA . ASN A 1 113 ? -6.294 21.049 20.224 1 97.75 113 ASN A CA 1
ATOM 828 C C . ASN A 1 113 ? -5.654 21.035 18.839 1 97.75 113 ASN A C 1
ATOM 830 O O . ASN A 1 113 ? -4.432 20.933 18.715 1 97.75 113 ASN A O 1
ATOM 834 N N . ALA A 1 114 ? -6.383 21.198 17.807 1 98.35 114 ALA A N 1
ATOM 835 C CA . ALA A 1 114 ? -5.953 20.941 16.435 1 98.35 114 ALA A CA 1
ATOM 836 C C . ALA A 1 114 ? -4.832 21.891 16.025 1 98.35 114 ALA A C 1
ATOM 838 O O . ALA A 1 114 ? -3.804 21.458 15.499 1 98.35 114 ALA A O 1
ATOM 839 N N . LEU A 1 115 ? -4.994 23.179 16.217 1 97.52 115 LEU A N 1
ATOM 840 C CA . LEU A 1 115 ? -4.035 24.169 15.74 1 97.52 115 LEU A CA 1
ATOM 841 C C . LEU A 1 115 ? -2.682 23.987 16.419 1 97.52 115 LEU A C 1
ATOM 843 O O . LEU A 1 115 ? -1.642 24.011 15.757 1 97.52 115 LEU A O 1
ATOM 847 N N . ALA A 1 116 ? -2.715 23.807 17.723 1 96.86 116 ALA A N 1
ATOM 848 C CA . ALA A 1 116 ? -1.475 23.624 18.473 1 96.86 116 ALA A CA 1
ATOM 849 C C . ALA A 1 116 ? -0.747 22.358 18.03 1 96.86 116 ALA A C 1
ATOM 851 O O . ALA A 1 116 ? 0.47 22.372 17.831 1 96.86 116 ALA A O 1
ATOM 852 N N . LEU A 1 117 ? -1.455 21.344 17.927 1 98.19 117 LEU A N 1
ATOM 853 C CA . LEU A 1 117 ? -0.876 20.057 17.556 1 98.19 117 LEU A CA 1
ATOM 854 C C . LEU A 1 117 ? -0.317 20.101 16.138 1 98.19 117 LEU A C 1
ATOM 856 O O . LEU A 1 117 ? 0.834 19.724 15.908 1 98.19 117 LEU A O 1
ATOM 860 N N . ILE A 1 118 ? -1.077 20.562 15.226 1 98.42 118 ILE A N 1
ATOM 861 C CA . ILE A 1 118 ? -0.722 20.563 13.811 1 98.42 118 ILE A CA 1
ATOM 862 C C . ILE A 1 118 ? 0.465 21.495 13.579 1 98.42 118 ILE A C 1
ATOM 864 O O . ILE A 1 118 ? 1.345 21.198 12.767 1 98.42 118 ILE A O 1
ATOM 868 N N . GLY A 1 119 ? 0.519 22.528 14.284 1 97.88 119 GLY A N 1
ATOM 869 C CA . GLY A 1 119 ? 1.574 23.517 14.126 1 97.88 119 GLY A CA 1
ATOM 870 C C . GLY A 1 119 ? 2.955 22.971 14.438 1 97.88 119 GLY A C 1
ATOM 871 O O . GLY A 1 119 ? 3.963 23.539 14.013 1 97.88 119 GLY A O 1
ATOM 872 N N . ASP A 1 120 ? 3.029 21.839 15.144 1 98.19 120 ASP A N 1
ATOM 873 C CA . ASP A 1 120 ? 4.29 21.272 15.611 1 98.19 120 ASP A CA 1
ATOM 874 C C . ASP A 1 120 ? 4.877 20.312 14.578 1 98.19 120 ASP A C 1
ATOM 876 O O . ASP A 1 120 ? 5.937 19.724 14.802 1 98.19 120 ASP A O 1
ATOM 880 N N . TYR A 1 121 ? 4.227 20.209 13.445 1 98.75 121 TYR A N 1
ATOM 881 C CA . TYR A 1 121 ? 4.652 19.216 12.464 1 98.75 121 TYR A CA 1
ATOM 882 C C . TYR A 1 121 ? 4.836 19.85 11.091 1 98.75 121 TYR A C 1
ATOM 884 O O . TYR A 1 121 ? 4.276 20.913 10.811 1 98.75 121 TYR A O 1
ATOM 892 N N . ASP A 1 122 ? 5.63 19.182 10.247 1 98.68 122 ASP A N 1
ATOM 893 C CA . ASP A 1 122 ? 5.979 19.715 8.934 1 98.68 122 ASP A CA 1
ATOM 894 C C . ASP A 1 122 ? 4.901 19.389 7.903 1 98.68 122 ASP A C 1
ATOM 896 O O . ASP A 1 122 ? 4.629 20.189 7.006 1 98.68 122 ASP A O 1
ATOM 900 N N . VAL A 1 123 ? 4.373 18.217 7.966 1 98.74 123 VAL A N 1
ATOM 901 C CA . VAL A 1 123 ? 3.325 17.725 7.078 1 98.74 123 VAL A CA 1
ATOM 902 C C . VAL A 1 123 ? 2.281 16.959 7.885 1 98.74 123 VAL A C 1
ATOM 904 O O . VAL A 1 123 ? 2.619 16.254 8.839 1 98.74 123 VAL A O 1
ATOM 907 N N . ILE A 1 124 ? 1.019 17.128 7.537 1 98.91 124 ILE A N 1
ATOM 908 C CA . ILE A 1 124 ? -0.095 16.43 8.17 1 98.91 124 ILE A CA 1
ATOM 909 C C . ILE A 1 124 ? -0.696 15.423 7.192 1 98.91 124 ILE A C 1
ATOM 911 O O . ILE A 1 124 ? -0.923 15.743 6.023 1 98.91 124 ILE A O 1
ATOM 915 N N . ALA A 1 125 ? -0.893 14.228 7.615 1 98.92 125 ALA A N 1
ATOM 916 C CA . ALA A 1 125 ? -1.575 13.203 6.829 1 98.92 125 ALA A CA 1
ATOM 917 C C . ALA A 1 125 ? -2.887 12.789 7.489 1 98.92 125 ALA A C 1
ATOM 919 O O . ALA A 1 125 ? -2.9 12.358 8.644 1 98.92 125 ALA A O 1
ATOM 920 N N . ASP A 1 126 ? -3.918 12.923 6.771 1 98.83 126 ASP A N 1
ATOM 921 C CA . ASP A 1 126 ? -5.248 12.621 7.293 1 98.83 126 ASP A CA 1
ATOM 922 C C . ASP A 1 126 ? -5.78 11.311 6.717 1 98.83 126 ASP A C 1
ATOM 924 O O . ASP A 1 126 ? -6.027 11.211 5.513 1 98.83 126 ASP A O 1
ATOM 928 N N . GLY A 1 127 ? -5.947 10.349 7.502 1 98.03 127 GLY A N 1
ATOM 929 C CA . GLY A 1 127 ? -6.558 9.08 7.139 1 98.03 127 GLY A CA 1
ATOM 930 C C . GLY A 1 127 ? -7.836 8.793 7.904 1 98.03 127 GLY A C 1
ATOM 931 O O . GLY A 1 127 ? -8.16 7.633 8.169 1 98.03 127 GLY A O 1
ATOM 932 N N . SER A 1 128 ? -8.499 9.813 8.353 1 96.34 128 SER A N 1
ATOM 933 C CA . SER A 1 128 ? -9.736 9.664 9.111 1 96.34 128 SER A CA 1
ATOM 934 C C . SER A 1 128 ? -10.862 9.13 8.231 1 96.34 128 SER A C 1
ATOM 936 O O . SER A 1 128 ? -10.742 9.11 7.005 1 96.34 128 SER A O 1
ATOM 938 N N . ASP A 1 129 ? -11.945 8.712 8.812 1 91.15 129 ASP A N 1
ATOM 939 C CA . ASP A 1 129 ? -12.975 8.031 8.033 1 91.15 129 ASP A CA 1
ATOM 940 C C . ASP A 1 129 ? -14.302 8.784 8.099 1 91.15 129 ASP A C 1
ATOM 942 O O . ASP A 1 129 ? -15.363 8.202 7.866 1 91.15 129 ASP A O 1
ATOM 946 N N . ASN A 1 130 ? -14.2 10.075 8.555 1 90.91 130 ASN A N 1
ATOM 947 C CA . ASN A 1 130 ? -15.435 10.851 8.598 1 90.91 130 ASN A CA 1
ATOM 948 C C . ASN A 1 130 ? -15.205 12.295 8.159 1 90.91 130 ASN A C 1
ATOM 950 O O . ASN A 1 130 ? -14.114 12.837 8.342 1 90.91 130 ASN A O 1
ATOM 954 N N . PHE A 1 131 ? -16.238 12.895 7.7 1 92.75 131 PHE A N 1
ATOM 955 C CA . PHE A 1 131 ? -16.153 14.207 7.069 1 92.75 131 PHE A CA 1
ATOM 956 C C . PHE A 1 131 ? -15.857 15.286 8.103 1 92.75 131 PHE A C 1
ATOM 958 O O . PHE A 1 131 ? -15.126 16.239 7.821 1 92.75 131 PHE A O 1
ATOM 965 N N . SER A 1 132 ? -16.402 15.183 9.275 1 93.02 132 SER A N 1
ATOM 966 C CA . SER A 1 132 ? -16.184 16.194 10.305 1 93.02 132 SER A CA 1
ATOM 967 C C . SER A 1 132 ? -14.698 16.38 10.591 1 93.02 132 SER A C 1
ATOM 969 O O . SER A 1 132 ? -14.211 17.51 10.664 1 93.02 132 SER A O 1
ATOM 971 N N . THR A 1 133 ? -14.008 15.27 10.752 1 95.58 133 THR A N 1
ATOM 972 C CA . THR A 1 133 ? -12.575 15.331 11.017 1 95.58 133 THR A CA 1
ATOM 973 C C . THR A 1 133 ? -11.822 15.858 9.799 1 95.58 133 THR A C 1
ATOM 975 O O . THR A 1 133 ? -10.902 16.668 9.934 1 95.58 133 THR A O 1
ATOM 978 N N . ARG A 1 134 ? -12.209 15.45 8.612 1 96.81 134 ARG A N 1
ATOM 979 C CA . ARG A 1 134 ? -11.531 15.884 7.395 1 96.81 134 ARG A CA 1
ATOM 980 C C . ARG A 1 134 ? -11.603 17.4 7.24 1 96.81 134 ARG A C 1
ATOM 982 O O . ARG A 1 134 ? -10.611 18.04 6.884 1 96.81 134 ARG A O 1
ATOM 989 N N . PHE A 1 135 ? -12.743 17.958 7.523 1 97.16 135 PHE A N 1
ATOM 990 C CA . PHE A 1 135 ? -12.909 19.402 7.416 1 97.16 135 PHE A CA 1
ATOM 991 C C . PHE A 1 135 ? -12.118 20.12 8.503 1 97.16 135 PHE A C 1
ATOM 993 O O . PHE A 1 135 ? -11.507 21.161 8.249 1 97.16 135 PHE A O 1
ATOM 1000 N N . LEU A 1 136 ? -12.158 19.544 9.692 1 97.44 136 LEU A N 1
ATOM 1001 C CA . LEU A 1 136 ? -11.409 20.14 10.793 1 97.44 136 LEU A CA 1
ATOM 1002 C C . LEU A 1 136 ? -9.915 20.153 10.489 1 97.44 136 LEU A C 1
ATOM 1004 O O . LEU A 1 136 ? -9.25 21.176 10.668 1 97.44 136 LEU A O 1
ATOM 1008 N N . VAL A 1 137 ? -9.391 19.055 10.024 1 98.46 137 VAL A N 1
ATOM 1009 C CA . VAL A 1 137 ? -7.967 18.941 9.726 1 98.46 137 VAL A CA 1
ATOM 1010 C C . VAL A 1 137 ? -7.59 19.927 8.622 1 98.46 137 VAL A C 1
ATOM 1012 O O . VAL A 1 137 ? -6.565 20.606 8.711 1 98.46 137 VAL A O 1
ATOM 1015 N N . ASN A 1 138 ? -8.427 19.96 7.607 1 97.93 138 ASN A N 1
ATOM 1016 C CA . ASN A 1 138 ? -8.185 20.89 6.51 1 97.93 138 ASN A CA 1
ATOM 1017 C C . ASN A 1 138 ? -8.095 22.331 7.006 1 97.93 138 ASN A C 1
ATOM 1019 O O . ASN A 1 138 ? -7.147 23.047 6.677 1 97.93 138 ASN A O 1
ATOM 1023 N N . ASP A 1 139 ? -9.099 22.736 7.761 1 97.38 139 ASP A N 1
ATOM 1024 C CA . ASP A 1 139 ? -9.146 24.112 8.247 1 97.38 139 ASP A CA 1
ATOM 1025 C C . ASP A 1 139 ? -7.961 24.412 9.162 1 97.38 139 ASP A C 1
ATOM 1027 O O . ASP A 1 139 ? -7.353 25.48 9.07 1 97.38 139 ASP A O 1
ATOM 1031 N N . ALA A 1 140 ? -7.655 23.485 9.98 1 98.05 140 ALA A N 1
ATOM 1032 C CA . ALA A 1 140 ? -6.531 23.662 10.896 1 98.05 140 ALA A CA 1
ATOM 1033 C C . ALA A 1 140 ? -5.215 23.779 10.133 1 98.05 140 ALA A C 1
ATOM 1035 O O . ALA A 1 140 ? -4.357 24.591 10.484 1 98.05 140 ALA A O 1
ATOM 1036 N N . CYS A 1 141 ? -5.046 22.953 9.141 1 98.1 141 CYS A N 1
ATOM 1037 C CA . CYS A 1 141 ? -3.833 23.006 8.332 1 98.1 141 CYS A CA 1
ATOM 1038 C C . CYS A 1 141 ? -3.707 24.351 7.626 1 98.1 141 CYS A C 1
ATOM 1040 O O . CYS A 1 141 ? -2.606 24.889 7.499 1 98.1 141 CYS A O 1
ATOM 1042 N N . TYR A 1 142 ? -4.803 24.852 7.101 1 96.88 142 TYR A N 1
ATOM 1043 C CA . TYR A 1 142 ? -4.806 26.166 6.468 1 96.88 142 TYR A CA 1
ATOM 1044 C C . TYR A 1 142 ? -4.299 27.236 7.428 1 96.88 142 TYR A C 1
ATOM 1046 O O . TYR A 1 142 ? -3.391 28 7.092 1 96.88 142 TYR A O 1
ATOM 1054 N N . PHE A 1 143 ? -4.825 27.26 8.617 1 96.63 143 PHE A N 1
ATOM 1055 C CA . PHE A 1 143 ? -4.495 28.306 9.579 1 96.63 143 PHE A CA 1
ATOM 1056 C C . PHE A 1 143 ? -3.086 28.113 10.127 1 96.63 143 PHE A C 1
ATOM 1058 O O . PHE A 1 143 ? -2.393 29.086 10.428 1 96.63 143 PHE A O 1
ATOM 1065 N N . ALA A 1 144 ? -2.664 26.862 10.236 1 96.93 144 ALA A N 1
ATOM 1066 C CA . ALA A 1 144 ? -1.326 26.564 10.738 1 96.93 144 ALA A CA 1
ATOM 1067 C C . ALA A 1 144 ? -0.291 26.64 9.619 1 96.93 144 ALA A C 1
ATOM 1069 O O . ALA A 1 144 ? 0.91 26.5 9.865 1 96.93 144 ALA A O 1
ATOM 1070 N N . ARG A 1 145 ? -0.751 26.807 8.395 1 95.49 145 ARG A N 1
ATOM 1071 C CA . ARG A 1 145 ? 0.094 26.912 7.21 1 95.49 145 ARG A CA 1
ATOM 1072 C C . ARG A 1 145 ? 0.945 25.659 7.032 1 95.49 145 ARG A C 1
ATOM 1074 O O . ARG A 1 145 ? 2.165 25.748 6.877 1 95.49 145 ARG A O 1
ATOM 1081 N N . ARG A 1 146 ? 0.262 24.54 7.153 1 97.13 146 ARG A N 1
ATOM 1082 C CA . ARG A 1 146 ? 0.925 23.252 6.972 1 97.13 146 ARG A CA 1
ATOM 1083 C C . ARG A 1 146 ? 0.328 22.491 5.792 1 97.13 146 ARG A C 1
ATOM 1085 O O . ARG A 1 146 ? -0.888 22.498 5.594 1 97.13 146 ARG A O 1
ATOM 1092 N N . PRO A 1 147 ? 1.137 21.846 4.992 1 97.25 147 PRO A N 1
ATOM 1093 C CA . PRO A 1 147 ? 0.592 20.981 3.943 1 97.25 147 PRO A CA 1
ATOM 1094 C C . PRO A 1 147 ? -0.194 19.798 4.503 1 97.25 147 PRO A C 1
ATOM 1096 O O . PRO A 1 147 ? 0.17 19.249 5.546 1 97.25 147 PRO A O 1
ATOM 1099 N N . LEU A 1 148 ? -1.222 19.435 3.776 1 98.6 148 LEU A N 1
ATOM 1100 C CA . LEU A 1 148 ? -2.093 18.327 4.151 1 98.6 148 LEU A CA 1
ATOM 1101 C C . LEU A 1 148 ? -2.139 17.274 3.049 1 98.6 148 LEU A C 1
ATOM 1103 O O . LEU A 1 148 ? -2.455 17.587 1.899 1 98.6 148 LEU A O 1
ATOM 1107 N N . VAL A 1 149 ? -1.782 16.063 3.329 1 98.87 149 VAL A N 1
ATOM 1108 C CA . VAL A 1 149 ? -2.02 14.917 2.458 1 98.87 149 VAL A CA 1
ATOM 1109 C C . VAL A 1 149 ? -3.245 14.145 2.941 1 98.87 149 VAL A C 1
ATOM 1111 O O . VAL A 1 149 ? -3.199 13.481 3.979 1 98.87 149 VAL A O 1
ATOM 1114 N N . SER A 1 150 ? -4.258 14.143 2.146 1 98.71 150 SER A N 1
ATOM 1115 C CA . SER A 1 150 ? -5.537 13.566 2.547 1 98.71 150 SER A CA 1
ATOM 1116 C C . SER A 1 150 ? -5.849 12.305 1.748 1 98.71 150 SER A C 1
ATOM 1118 O O . SER A 1 150 ? -5.641 12.267 0.533 1 98.71 150 SER A O 1
ATOM 1120 N N . GLY A 1 151 ? -6.251 11.248 2.423 1 98.45 151 GLY A N 1
ATOM 1121 C CA . GLY A 1 151 ? -6.736 10.021 1.81 1 98.45 151 GLY A CA 1
ATOM 1122 C C . GLY A 1 151 ? -8.137 9.645 2.256 1 98.45 151 GLY A C 1
ATOM 1123 O O . GLY A 1 151 ? -8.529 9.926 3.391 1 98.45 151 GLY A O 1
ATOM 1124 N N . ALA A 1 152 ? -8.846 9.039 1.395 1 97.6 152 ALA A N 1
ATOM 1125 C CA . ALA A 1 152 ? -10.175 8.512 1.695 1 97.6 152 ALA A CA 1
ATOM 1126 C C . ALA A 1 152 ? -10.431 7.208 0.943 1 97.6 152 ALA A C 1
ATOM 1128 O O . ALA A 1 152 ? -9.896 6.999 -0.148 1 97.6 152 ALA A O 1
ATOM 1129 N N . ILE A 1 153 ? -11.269 6.399 1.581 1 97.72 153 ILE A N 1
ATOM 1130 C CA . ILE A 1 153 ? -11.569 5.119 0.948 1 97.72 153 ILE A CA 1
ATOM 1131 C C . ILE A 1 153 ? -12.955 4.643 1.379 1 97.72 153 ILE A C 1
ATOM 1133 O O . ILE A 1 153 ? -13.369 4.867 2.519 1 97.72 153 ILE A O 1
ATOM 1137 N N . LEU A 1 154 ? -13.648 4.008 0.521 1 96.52 154 LEU A N 1
ATOM 1138 C CA . LEU A 1 154 ? -14.939 3.373 0.76 1 96.52 154 LEU A CA 1
ATOM 1139 C C . LEU A 1 154 ? -15.174 2.231 -0.223 1 96.52 154 LEU A C 1
ATOM 1141 O O . LEU A 1 154 ? -15.118 2.432 -1.439 1 96.52 154 LEU A O 1
ATOM 1145 N N . ARG A 1 155 ? -15.462 1.003 0.327 1 97.45 155 ARG A N 1
ATOM 1146 C CA . ARG A 1 155 ? -15.655 -0.182 -0.502 1 97.45 155 ARG A CA 1
ATOM 1147 C C . ARG A 1 155 ? -14.431 -0.447 -1.372 1 97.45 155 ARG A C 1
ATOM 1149 O O . ARG A 1 155 ? -13.355 -0.763 -0.86 1 97.45 155 ARG A O 1
ATOM 1156 N N . PHE A 1 156 ? -14.562 -0.11 -2.652 1 98.16 156 PHE A N 1
ATOM 1157 C CA . PHE A 1 156 ? -13.461 -0.366 -3.573 1 98.16 156 PHE A CA 1
ATOM 1158 C C . PHE A 1 156 ? -12.919 0.939 -4.145 1 98.16 156 PHE A C 1
ATOM 1160 O O . PHE A 1 156 ? -12.042 0.926 -5.012 1 98.16 156 PHE A O 1
ATOM 1167 N N . ASP A 1 157 ? -13.375 2.06 -3.601 1 97.9 157 ASP A N 1
ATOM 1168 C CA . ASP A 1 157 ? -13.004 3.369 -4.128 1 97.9 157 ASP A CA 1
ATOM 1169 C C . ASP A 1 157 ? -12.071 4.104 -3.168 1 97.9 157 ASP A C 1
ATOM 1171 O O . ASP A 1 157 ? -12.22 4 -1.948 1 97.9 157 ASP A O 1
ATOM 1175 N N . GLY A 1 158 ? -11.103 4.768 -3.74 1 98.25 158 GLY A N 1
ATOM 1176 C CA . GLY A 1 158 ? -10.179 5.568 -2.951 1 98.25 158 GLY A CA 1
ATOM 1177 C C . GLY A 1 158 ? -9.816 6.885 -3.611 1 98.25 158 GLY A C 1
ATOM 1178 O O . GLY A 1 158 ? -10.059 7.074 -4.805 1 98.25 158 GLY A O 1
ATOM 1179 N N . GLN A 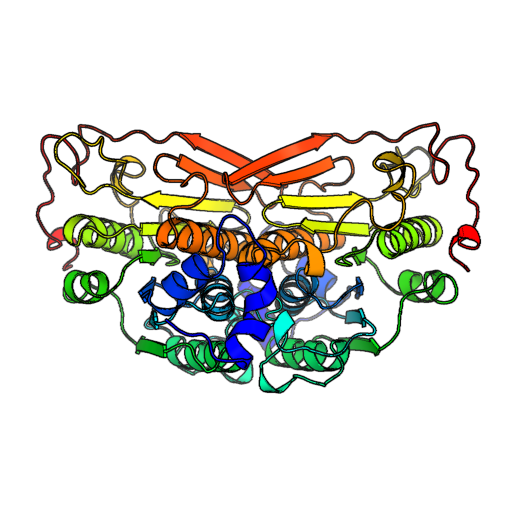1 159 ? -9.312 7.769 -2.867 1 98.22 159 GLN A N 1
ATOM 1180 C CA . GLN A 1 159 ? -8.82 9.043 -3.382 1 98.22 159 GLN A CA 1
ATOM 1181 C C . GLN A 1 159 ? -7.658 9.564 -2.541 1 98.22 159 GLN A C 1
ATOM 1183 O O . GLN A 1 159 ? -7.577 9.284 -1.343 1 98.22 159 GLN A O 1
ATOM 1188 N N . VAL A 1 160 ? -6.793 10.285 -3.127 1 98.78 160 VAL A N 1
ATOM 1189 C CA . VAL A 1 160 ? -5.665 10.934 -2.465 1 98.78 160 VAL A CA 1
ATOM 1190 C C . VAL A 1 160 ? -5.474 12.34 -3.03 1 98.78 160 VAL A C 1
ATOM 1192 O O . VAL A 1 160 ? -5.598 12.552 -4.238 1 98.78 160 VAL A O 1
ATOM 1195 N N . ALA A 1 161 ? -5.184 13.273 -2.172 1 98.33 161 ALA A N 1
ATOM 1196 C CA . ALA A 1 161 ? -4.884 14.644 -2.575 1 98.33 161 ALA A CA 1
ATOM 1197 C C . ALA A 1 161 ? -3.909 15.301 -1.603 1 98.33 161 ALA A C 1
ATOM 1199 O O . ALA A 1 161 ? -3.85 14.931 -0.428 1 98.33 161 ALA A O 1
ATOM 1200 N N . THR A 1 162 ? -3.166 16.202 -2.114 1 97.79 162 THR A N 1
ATOM 1201 C CA . THR A 1 162 ? -2.331 17.076 -1.298 1 97.79 162 THR A CA 1
ATOM 1202 C C . THR A 1 162 ? -2.842 18.513 -1.347 1 97.79 162 THR A C 1
ATOM 1204 O O . THR A 1 162 ? -3.138 19.035 -2.424 1 97.79 162 THR A O 1
ATOM 1207 N N . PHE A 1 163 ? -2.966 19.11 -0.206 1 97.23 163 PHE A N 1
ATOM 1208 C CA . PHE A 1 163 ? -3.438 20.487 -0.128 1 97.23 163 PHE A CA 1
ATOM 1209 C C . PHE A 1 163 ? -2.357 21.398 0.442 1 97.23 163 PHE A C 1
ATOM 1211 O O . PHE A 1 163 ? -1.872 21.175 1.554 1 97.23 163 PHE A O 1
ATOM 1218 N N . ARG A 1 164 ? -1.989 22.414 -0.322 1 93.41 164 ARG A N 1
ATOM 1219 C CA . ARG A 1 164 ? -1.147 23.546 0.051 1 93.41 164 ARG A CA 1
ATOM 1220 C C . ARG A 1 164 ? -1.894 24.864 -0.123 1 93.41 164 ARG A C 1
ATOM 1222 O O . ARG A 1 164 ? -1.603 25.632 -1.043 1 93.41 164 ARG A O 1
ATOM 1229 N N . SER A 1 165 ? -2.762 25.122 0.635 1 86.59 165 SER A N 1
ATOM 1230 C CA . SER A 1 165 ? -3.725 26.181 0.348 1 86.59 165 SER A CA 1
ATOM 1231 C C . SER A 1 165 ? -3.302 27.5 0.985 1 86.59 165 SER A C 1
ATOM 1233 O O . SER A 1 165 ? -3.923 28.538 0.745 1 86.59 165 SER A O 1
ATOM 1235 N N . HIS A 1 166 ? -2.226 27.459 1.777 1 82.15 166 HIS A N 1
ATOM 1236 C CA . HIS A 1 166 ? -1.78 28.691 2.419 1 82.15 166 HIS A CA 1
ATOM 1237 C C . HIS A 1 166 ? -0.82 29.464 1.521 1 82.15 166 HIS A C 1
ATOM 1239 O O . HIS A 1 166 ? -0.02 28.865 0.798 1 82.15 166 HIS A O 1
ATOM 1245 N N . PRO A 1 167 ? -1.085 30.697 1.417 1 67.81 167 PRO A N 1
ATOM 1246 C CA . PRO A 1 167 ? -0.175 31.514 0.612 1 67.81 167 PRO A CA 1
ATOM 1247 C C . PRO A 1 167 ? 1.272 31.432 1.092 1 67.81 167 PRO A C 1
ATOM 1249 O O . PRO A 1 167 ? 1.527 31.43 2.299 1 67.81 167 PRO A O 1
ATOM 1252 N N . ARG A 1 168 ? 2.244 30.871 0.432 1 64.33 168 ARG A N 1
ATOM 1253 C CA . ARG A 1 168 ? 3.656 30.884 0.802 1 64.33 168 ARG A CA 1
ATOM 1254 C C . ARG A 1 168 ? 4.238 32.289 0.686 1 64.33 168 ARG A C 1
ATOM 1256 O O . ARG A 1 168 ? 4.231 33.051 1.655 1 64.33 168 ARG A O 1
ATOM 1263 N N . ALA A 1 169 ? 4.787 32.571 -0.433 1 56.25 169 ALA A N 1
ATOM 1264 C CA . ALA A 1 169 ? 5.426 33.859 -0.686 1 56.25 169 ALA A CA 1
ATOM 1265 C C . ALA A 1 169 ? 4.476 34.811 -1.407 1 56.25 169 ALA A C 1
ATOM 1267 O O . ALA A 1 169 ? 3.512 34.375 -2.039 1 56.25 169 ALA A O 1
ATOM 1268 N N . ALA A 1 170 ? 4.636 36.018 -1.095 1 59.48 170 ALA A N 1
ATOM 1269 C CA . ALA A 1 170 ? 3.937 37.055 -1.851 1 59.48 170 ALA A CA 1
ATOM 1270 C C . ALA A 1 170 ? 3.942 36.742 -3.345 1 59.48 170 ALA A C 1
ATOM 1272 O O . ALA A 1 170 ? 4.992 36.445 -3.919 1 59.48 170 ALA A O 1
ATOM 1273 N N . GLY A 1 171 ? 2.677 36.532 -3.885 1 59.08 171 GLY A N 1
ATOM 1274 C CA . GLY A 1 171 ? 2.544 36.389 -5.326 1 59.08 171 GLY A CA 1
ATOM 1275 C C . GLY A 1 171 ? 2.4 34.947 -5.772 1 59.08 171 GLY A C 1
ATOM 1276 O O . GLY A 1 171 ? 2.118 34.678 -6.942 1 59.08 171 GLY A O 1
ATOM 1277 N N . ALA A 1 172 ? 2.75 34.05 -4.832 1 63.12 172 ALA A N 1
ATOM 1278 C CA . ALA A 1 172 ? 2.667 32.673 -5.313 1 63.12 172 ALA A CA 1
ATOM 1279 C C . ALA A 1 172 ? 1.219 32.193 -5.354 1 63.12 172 ALA A C 1
ATOM 1281 O O . ALA A 1 172 ? 0.404 32.586 -4.517 1 63.12 172 ALA A O 1
ATOM 1282 N N . GLU A 1 173 ? 0.847 31.574 -6.401 1 69.78 173 GLU A N 1
ATOM 1283 C CA . GLU A 1 173 ? -0.5 31.034 -6.561 1 69.78 173 GLU A CA 1
ATOM 1284 C C . GLU A 1 173 ? -0.811 29.997 -5.485 1 69.78 173 GLU A C 1
ATOM 1286 O O . GLU A 1 173 ? 0.016 29.13 -5.194 1 69.78 173 GLU A O 1
ATOM 1291 N N . ARG A 1 174 ? -1.829 30.338 -4.784 1 79.1 174 ARG A N 1
ATOM 1292 C CA . ARG A 1 174 ? -2.293 29.41 -3.758 1 79.1 174 ARG A CA 1
ATOM 1293 C C . ARG A 1 174 ? -2.897 28.158 -4.385 1 79.1 174 ARG A C 1
ATOM 1295 O O . ARG A 1 174 ? -3.542 28.232 -5.433 1 79.1 174 ARG A O 1
ATOM 1302 N N . GLY A 1 175 ? -2.657 26.997 -3.849 1 90.37 175 GLY A N 1
ATOM 1303 C CA . GLY A 1 175 ? -3.359 25.789 -4.254 1 90.37 175 GLY A CA 1
ATOM 1304 C C . GLY A 1 175 ? -4.721 25.643 -3.603 1 90.37 175 GLY A C 1
ATOM 1305 O O . GLY A 1 175 ? -5.071 26.412 -2.705 1 90.37 175 GLY A O 1
ATOM 1306 N N . PRO A 1 176 ? -5.535 24.795 -4.036 1 95.76 176 PRO A N 1
ATOM 1307 C CA . PRO A 1 176 ? -6.851 24.539 -3.445 1 95.76 176 PRO A CA 1
ATOM 1308 C C . PRO A 1 176 ? -6.762 23.902 -2.06 1 95.76 176 PRO A C 1
ATOM 1310 O O . PRO A 1 176 ? -5.767 23.247 -1.74 1 95.76 176 PRO A O 1
ATOM 1313 N N . CYS A 1 177 ? -7.741 24.196 -1.28 1 96.79 177 CYS A N 1
ATOM 1314 C CA . CYS A 1 177 ? -7.912 23.463 -0.031 1 96.79 177 CYS A CA 1
ATOM 1315 C C . CYS A 1 177 ? -8.99 22.394 -0.169 1 96.79 177 CYS A C 1
ATOM 1317 O O . CYS A 1 177 ? -9.568 22.225 -1.244 1 96.79 177 CYS A O 1
ATOM 1319 N N . TYR A 1 178 ? -9.239 21.668 0.834 1 96.97 178 TYR A N 1
ATOM 1320 C CA . TYR A 1 178 ? -10.239 20.606 0.823 1 96.97 178 TYR A CA 1
ATOM 1321 C C . TYR A 1 178 ? -11.627 21.166 0.539 1 96.97 178 TYR A C 1
ATOM 1323 O O . TYR A 1 178 ? -12.425 20.539 -0.162 1 96.97 178 TYR A O 1
ATOM 1331 N N . ARG A 1 179 ? -11.923 22.371 1.019 1 96.53 179 ARG A N 1
ATOM 1332 C CA . ARG A 1 179 ? -13.226 23.002 0.839 1 96.53 179 ARG A CA 1
ATOM 1333 C C . ARG A 1 179 ? -13.41 23.478 -0.598 1 96.53 179 ARG A C 1
ATOM 1335 O O . ARG A 1 179 ? -14.534 23.741 -1.031 1 96.53 179 ARG A O 1
ATOM 1342 N N . CYS A 1 180 ? -12.361 23.664 -1.346 1 96.37 180 CYS A N 1
ATOM 1343 C CA . CYS A 1 180 ? -12.474 23.998 -2.762 1 96.37 180 CYS A CA 1
ATOM 1344 C C . CYS A 1 180 ? -13.058 22.834 -3.553 1 96.37 180 CYS A C 1
ATOM 1346 O O . CYS A 1 180 ? -13.666 23.036 -4.605 1 96.37 180 CYS A O 1
ATOM 1348 N N . LEU A 1 181 ? -12.862 21.606 -2.993 1 93.89 181 LEU A N 1
ATOM 1349 C CA . LEU A 1 181 ? -13.379 20.387 -3.606 1 93.89 181 LEU A CA 1
ATOM 1350 C C . LEU A 1 181 ? -14.751 20.034 -3.04 1 93.89 181 LEU A C 1
ATOM 1352 O O . LEU A 1 181 ? -15.639 19.604 -3.779 1 93.89 181 LEU A O 1
ATOM 1356 N N . PHE A 1 182 ? -14.797 20.152 -1.713 1 91.26 182 PHE A N 1
ATOM 1357 C CA . PHE A 1 182 ? -16.013 19.849 -0.967 1 91.26 182 PHE A CA 1
ATOM 1358 C C . PHE A 1 182 ? -16.442 21.043 -0.123 1 91.26 182 PHE A C 1
ATOM 1360 O O . PHE A 1 182 ? -15.945 21.235 0.989 1 91.26 182 PHE A O 1
ATOM 1367 N N . ARG A 1 183 ? -17.363 21.724 -0.509 1 88.04 183 ARG A N 1
ATOM 1368 C CA . ARG A 1 183 ? -17.71 23.013 0.081 1 88.04 183 ARG A CA 1
ATOM 1369 C C . ARG A 1 183 ? -18.176 22.847 1.524 1 88.04 183 ARG A C 1
ATOM 1371 O O . ARG A 1 183 ? -17.854 23.669 2.384 1 88.04 183 ARG A O 1
ATOM 1378 N N . GLU A 1 184 ? -18.979 21.831 1.707 1 87.89 184 GLU A N 1
ATOM 1379 C CA . GLU A 1 184 ? -19.474 21.524 3.046 1 87.89 184 GLU A CA 1
ATOM 1380 C C . GLU A 1 184 ? -19.585 20.017 3.26 1 87.89 184 GLU A C 1
ATOM 1382 O O . GLU A 1 184 ? -19.63 19.249 2.297 1 87.89 184 GLU A O 1
ATOM 1387 N N . ALA A 1 185 ? -19.539 19.715 4.509 1 86.13 185 ALA A N 1
ATOM 1388 C CA . ALA A 1 185 ? -19.701 18.3 4.834 1 86.13 185 ALA A CA 1
ATOM 1389 C C . ALA A 1 185 ? -21.094 17.806 4.453 1 86.13 185 ALA A C 1
ATOM 1391 O O . ALA A 1 185 ? -22.086 18.508 4.66 1 86.13 185 ALA A O 1
ATOM 1392 N N . PRO A 1 186 ? -21.129 16.648 3.884 1 85 186 PRO A N 1
ATOM 1393 C CA . PRO A 1 186 ? -22.47 16.091 3.692 1 85 186 PRO A CA 1
ATOM 1394 C C . PRO A 1 186 ? -23.204 15.853 5.009 1 85 186 PRO A C 1
ATOM 1396 O O . PRO A 1 186 ? -22.568 15.694 6.055 1 85 186 PRO A O 1
ATOM 1399 N N . PRO A 1 187 ? -24.509 15.953 4.92 1 81.13 187 PRO A N 1
ATOM 1400 C CA . PRO A 1 187 ? -25.262 15.651 6.14 1 81.13 187 PRO A CA 1
ATOM 1401 C C . PRO A 1 187 ? -24.895 14.295 6.738 1 81.13 187 PRO A C 1
ATOM 1403 O O . PRO A 1 187 ? -24.576 13.357 6.002 1 81.13 187 PRO A O 1
ATOM 1406 N N . PRO A 1 188 ? -24.9 14.354 8.053 1 77.1 188 PRO A N 1
ATOM 1407 C CA . PRO A 1 188 ? -24.602 13.07 8.693 1 77.1 188 PRO A CA 1
ATOM 1408 C C . PRO A 1 188 ? -25.481 11.934 8.175 1 77.1 188 PRO A C 1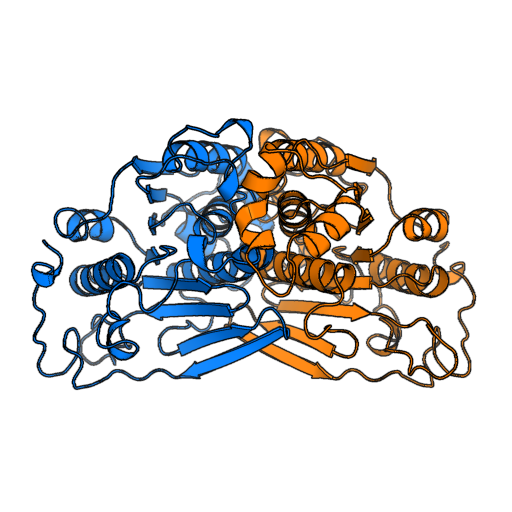
ATOM 1410 O O . PRO A 1 188 ? -26.673 12.135 7.928 1 77.1 188 PRO A O 1
ATOM 1413 N N . GLY A 1 189 ? -24.89 10.787 7.92 1 75.93 189 GLY A N 1
ATOM 1414 C CA . GLY A 1 189 ? -25.652 9.62 7.508 1 75.93 189 GLY A CA 1
ATOM 1415 C C . GLY A 1 189 ? -25.789 9.498 6.002 1 75.93 189 GLY A C 1
ATOM 1416 O O . GLY A 1 189 ? -26.185 8.447 5.492 1 75.93 189 GLY A O 1
ATOM 1417 N N . GLU A 1 190 ? -25.475 10.513 5.264 1 80.14 190 GLU A N 1
ATOM 1418 C CA . GLU A 1 190 ? -25.626 10.47 3.812 1 80.14 190 GLU A CA 1
ATOM 1419 C C . GLU A 1 190 ? -24.554 9.594 3.171 1 80.14 190 GLU A C 1
ATOM 1421 O O . GLU A 1 190 ? -24.828 8.873 2.209 1 80.14 190 GLU A O 1
ATOM 1426 N N . VAL A 1 191 ? -23.384 9.686 3.718 1 84.47 191 VAL A N 1
ATOM 1427 C CA . VAL A 1 191 ? -22.301 8.831 3.243 1 84.47 191 VAL A CA 1
ATOM 1428 C C . VAL A 1 191 ? -21.917 7.831 4.331 1 84.47 191 VAL A C 1
ATOM 1430 O O . VAL A 1 191 ? -21.573 8.222 5.449 1 84.47 191 VAL A O 1
ATOM 1433 N N . PRO A 1 192 ? -22.015 6.64 3.925 1 86.62 192 PRO A N 1
ATOM 1434 C CA . PRO A 1 192 ? -21.694 5.646 4.951 1 86.62 192 PRO A CA 1
ATOM 1435 C C . PRO A 1 192 ? -20.196 5.556 5.236 1 86.62 192 PRO A C 1
ATOM 1437 O O . PRO A 1 192 ? -19.378 5.859 4.364 1 86.62 192 PRO A O 1
ATOM 1440 N N . SER A 1 193 ? -19.883 5.223 6.467 1 87.02 193 SER A N 1
ATOM 1441 C CA . SER A 1 193 ? -18.507 4.921 6.847 1 87.02 193 SER A CA 1
ATOM 1442 C C . SER A 1 193 ? -18.084 3.544 6.345 1 87.02 193 SER A C 1
ATOM 1444 O O . SER A 1 193 ? -18.915 2.77 5.867 1 87.02 193 SER A O 1
ATOM 1446 N N . CYS A 1 194 ? -16.867 3.242 6.442 1 87.84 194 CYS A N 1
ATOM 1447 C CA . CYS A 1 194 ? -16.369 1.913 6.105 1 87.84 194 CYS A CA 1
ATOM 1448 C C . CYS A 1 194 ? -17.009 0.85 6.989 1 87.84 194 CYS A C 1
ATOM 1450 O O . CYS A 1 194 ? -17.2 -0.289 6.559 1 87.84 194 CYS A O 1
ATOM 1452 N N . ALA A 1 195 ? -17.261 1.193 8.201 1 87.74 195 ALA A N 1
ATOM 1453 C CA . ALA A 1 195 ? -17.897 0.271 9.14 1 87.74 195 ALA A CA 1
ATOM 1454 C C . ALA A 1 195 ? -19.3 -0.105 8.673 1 87.74 195 ALA A C 1
ATOM 1456 O O . ALA A 1 195 ? -19.753 -1.231 8.893 1 87.74 195 ALA A O 1
ATOM 1457 N N . GLU A 1 196 ? -19.861 0.765 7.958 1 89.45 196 GLU A N 1
ATOM 1458 C CA . GLU A 1 196 ? -21.239 0.557 7.524 1 89.45 196 GLU A CA 1
ATOM 1459 C C . GLU A 1 196 ? -21.291 -0.049 6.124 1 89.45 196 GLU A C 1
ATOM 1461 O O . GLU A 1 196 ? -22.126 -0.913 5.847 1 89.45 196 GLU A O 1
ATOM 1466 N N . ALA A 1 197 ? -20.394 0.399 5.265 1 93.9 197 ALA A N 1
ATOM 1467 C CA . ALA A 1 197 ? -20.504 0.048 3.851 1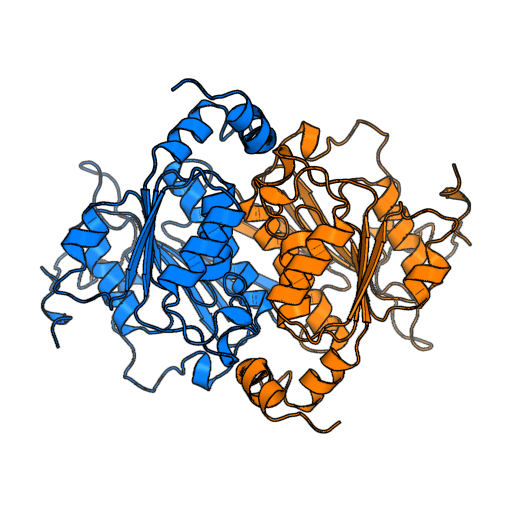 93.9 197 ALA A CA 1
ATOM 1468 C C . ALA A 1 197 ? -19.546 -1.083 3.49 1 93.9 197 ALA A C 1
ATOM 1470 O O . ALA A 1 197 ? -19.72 -1.75 2.468 1 93.9 197 ALA A O 1
ATOM 1471 N N . GLY A 1 198 ? -18.515 -1.296 4.318 1 96.29 198 GLY A N 1
ATOM 1472 C CA . GLY A 1 198 ? -17.464 -2.249 3.998 1 96.29 198 GLY A CA 1
ATOM 1473 C C . GLY A 1 198 ? -16.306 -1.628 3.239 1 96.29 198 GLY A C 1
ATOM 1474 O O . GLY A 1 198 ? -16.392 -0.481 2.794 1 96.29 198 GLY A O 1
ATOM 1475 N N . VAL A 1 199 ? -15.262 -2.376 3.165 1 98.03 199 VAL A N 1
ATOM 1476 C CA . VAL A 1 199 ? -14.063 -1.912 2.475 1 98.03 199 VAL A CA 1
ATOM 1477 C C . VAL A 1 199 ? -13.141 -3.096 2.189 1 98.03 199 VAL A C 1
ATOM 1479 O O . VAL A 1 199 ? -13.032 -4.016 3.003 1 98.03 199 VAL A O 1
ATOM 1482 N N . LEU A 1 200 ? -12.518 -3.06 1.07 1 98.46 200 LEU A N 1
ATOM 1483 C CA . LEU A 1 200 ? -11.473 -4.04 0.792 1 98.46 200 LEU A CA 1
ATOM 1484 C C . LEU A 1 200 ? -10.172 -3.66 1.492 1 98.46 200 LEU A C 1
ATOM 1486 O O . LEU A 1 200 ? -9.545 -2.658 1.143 1 98.46 200 LEU A O 1
ATOM 1490 N N . GLY A 1 201 ? -9.681 -4.459 2.365 1 98.39 201 GLY A N 1
ATOM 1491 C CA . GLY A 1 201 ? -8.521 -4.164 3.192 1 98.39 201 GLY A CA 1
ATOM 1492 C C . GLY A 1 201 ? -7.267 -3.889 2.384 1 98.39 201 GLY A C 1
ATOM 1493 O O . GLY A 1 201 ? -6.542 -2.931 2.66 1 98.39 201 GLY A O 1
ATOM 1494 N N . ALA A 1 202 ? -7.031 -4.697 1.385 1 98.75 202 ALA A N 1
ATOM 1495 C CA . ALA A 1 202 ? -5.834 -4.564 0.559 1 98.75 202 ALA A CA 1
ATOM 1496 C C . ALA A 1 202 ? -5.795 -3.205 -0.135 1 98.75 202 ALA A C 1
ATOM 1498 O O . ALA A 1 202 ? -4.72 -2.638 -0.343 1 98.75 202 ALA A O 1
ATOM 1499 N N . PHE A 1 203 ? -6.954 -2.735 -0.454 1 98.76 203 PHE A N 1
ATOM 1500 C CA . PHE A 1 203 ? -6.999 -1.469 -1.176 1 98.76 203 PHE A CA 1
ATOM 1501 C C . PHE A 1 203 ? -6.725 -0.3 -0.237 1 98.76 203 PHE A C 1
ATOM 1503 O O . PHE A 1 203 ? -6.243 0.749 -0.668 1 98.76 203 PHE A O 1
ATOM 1510 N N . CYS A 1 204 ? -6.974 -0.435 1.132 1 98.73 204 CYS A N 1
ATOM 1511 C CA . CYS A 1 204 ? -6.466 0.514 2.116 1 98.73 204 CYS A CA 1
ATOM 1512 C C . CYS A 1 204 ? -4.949 0.628 2.032 1 98.73 204 CYS A C 1
ATOM 1514 O O . CYS A 1 204 ? -4.393 1.715 2.204 1 98.73 204 CYS A O 1
ATOM 1516 N N . GLY A 1 205 ? -4.332 -0.514 1.764 1 98.87 205 GLY A N 1
ATOM 1517 C CA . GLY A 1 205 ? -2.889 -0.528 1.579 1 98.87 205 GLY A CA 1
ATOM 1518 C C . GLY A 1 205 ? -2.427 0.348 0.43 1 98.87 205 GLY A C 1
ATOM 1519 O O . GLY A 1 205 ? -1.41 1.037 0.538 1 98.87 205 GLY A O 1
ATOM 1520 N N . VAL A 1 206 ? -3.169 0.328 -0.653 1 98.92 206 VAL A N 1
ATOM 1521 C CA . VAL A 1 206 ? -2.839 1.125 -1.83 1 98.92 206 VAL A CA 1
ATOM 1522 C C . VAL A 1 206 ? -2.932 2.611 -1.491 1 98.92 206 VAL A C 1
ATOM 1524 O O . VAL A 1 206 ? -1.966 3.356 -1.669 1 98.92 206 VAL A O 1
ATOM 1527 N N . ILE A 1 207 ? -3.992 2.99 -0.949 1 98.91 207 ILE A N 1
ATOM 1528 C CA . ILE A 1 207 ? -4.269 4.404 -0.724 1 98.91 207 ILE A CA 1
ATOM 1529 C C . ILE A 1 207 ? -3.344 4.945 0.364 1 98.91 207 ILE A C 1
ATOM 1531 O O . ILE A 1 207 ? -2.761 6.021 0.213 1 98.91 207 ILE A O 1
ATOM 1535 N N . GLY A 1 208 ? -3.198 4.22 1.475 1 98.92 208 GLY A N 1
ATOM 1536 C CA . GLY A 1 208 ? -2.31 4.655 2.541 1 98.92 208 GLY A CA 1
ATOM 1537 C C . GLY A 1 208 ? -0.861 4.759 2.105 1 98.92 208 GLY A C 1
ATOM 1538 O O . GLY A 1 208 ? -0.138 5.656 2.544 1 98.92 208 GLY A O 1
ATOM 1539 N N . SER A 1 209 ? -0.426 3.853 1.267 1 98.94 209 SER A N 1
ATOM 1540 C CA . SER A 1 209 ? 0.943 3.903 0.765 1 98.94 209 SER A CA 1
ATOM 1541 C C . SER A 1 209 ? 1.131 5.055 -0.216 1 98.94 209 SER A C 1
ATOM 1543 O O . SER A 1 209 ? 2.208 5.652 -0.282 1 98.94 209 SER A O 1
ATOM 1545 N N . LEU A 1 210 ? 0.08 5.321 -0.974 1 98.93 210 LEU A N 1
ATOM 1546 C CA . LEU A 1 210 ? 0.125 6.505 -1.825 1 98.93 210 LEU A CA 1
ATOM 1547 C C . LEU A 1 210 ? 0.258 7.772 -0.988 1 98.93 210 LEU A C 1
ATOM 1549 O O . LEU A 1 210 ? 0.999 8.688 -1.353 1 98.93 210 LEU A O 1
ATOM 1553 N N . GLN A 1 211 ? -0.442 7.814 0.128 1 98.94 211 GLN A N 1
ATOM 1554 C CA . GLN A 1 211 ? -0.285 8.942 1.04 1 98.94 211 GLN A CA 1
ATOM 1555 C C . GLN A 1 211 ? 1.156 9.057 1.53 1 98.94 211 GLN A C 1
ATOM 1557 O O . GLN A 1 211 ? 1.723 10.151 1.554 1 98.94 211 GLN A O 1
ATOM 1562 N N . ALA A 1 212 ? 1.735 7.927 1.937 1 98.96 212 ALA A N 1
ATOM 1563 C CA . ALA A 1 212 ? 3.118 7.934 2.407 1 98.96 212 ALA A CA 1
ATOM 1564 C C . ALA A 1 212 ? 4.061 8.461 1.328 1 98.96 212 ALA A C 1
ATOM 1566 O O . ALA A 1 212 ? 4.96 9.255 1.615 1 98.96 212 ALA A O 1
ATOM 1567 N N . THR A 1 213 ? 3.829 8.041 0.12 1 98.9 213 THR A N 1
ATOM 1568 C CA . THR A 1 213 ? 4.624 8.502 -1.012 1 98.9 213 THR A CA 1
ATOM 1569 C C . THR A 1 213 ? 4.528 10.018 -1.161 1 98.9 213 THR A C 1
ATOM 1571 O O . THR A 1 213 ? 5.545 10.698 -1.31 1 98.9 213 THR A O 1
ATOM 1574 N N . GLU A 1 214 ? 3.344 10.545 -1.049 1 98.81 214 GLU A N 1
ATOM 1575 C CA . GLU A 1 214 ? 3.126 11.981 -1.191 1 98.81 214 GLU A CA 1
ATOM 1576 C C . GLU A 1 214 ? 3.76 12.753 -0.037 1 98.81 214 GLU A C 1
ATOM 1578 O O . GLU A 1 214 ? 4.318 13.834 -0.238 1 98.81 214 GLU A O 1
ATOM 1583 N N . VAL A 1 215 ? 3.626 12.229 1.158 1 98.92 215 VAL A N 1
ATOM 1584 C CA . VAL A 1 215 ? 4.222 12.879 2.32 1 98.92 215 VAL A CA 1
ATOM 1585 C C . VAL A 1 215 ? 5.731 13.004 2.125 1 98.92 215 VAL A C 1
ATOM 1587 O O . VAL A 1 215 ? 6.308 14.068 2.361 1 98.92 215 VAL A O 1
ATOM 1590 N N . ILE A 1 216 ? 6.342 11.956 1.685 1 98.89 216 ILE A N 1
ATOM 1591 C CA . ILE A 1 216 ? 7.787 11.949 1.486 1 98.89 216 ILE A CA 1
ATOM 1592 C C . ILE A 1 216 ? 8.163 12.947 0.393 1 98.89 216 ILE A C 1
ATOM 1594 O O . ILE A 1 216 ? 9.12 13.711 0.543 1 98.89 216 ILE A O 1
ATOM 1598 N N . LYS A 1 217 ? 7.38 12.95 -0.679 1 98.65 217 LYS A N 1
ATOM 1599 C CA . LYS A 1 217 ? 7.629 13.924 -1.738 1 98.65 217 LYS A CA 1
ATOM 1600 C C . LYS A 1 217 ? 7.526 15.351 -1.207 1 98.65 217 LYS A C 1
ATOM 1602 O O . LYS A 1 217 ? 8.346 16.206 -1.55 1 98.65 217 LYS A O 1
ATOM 1607 N N . GLU A 1 218 ? 6.569 15.6 -0.4 1 97.69 218 GLU A N 1
ATOM 1608 C CA . GLU A 1 218 ? 6.357 16.93 0.166 1 97.69 218 GLU A CA 1
ATOM 1609 C C . GLU A 1 218 ? 7.513 17.332 1.077 1 97.69 218 GLU A C 1
ATOM 1611 O O . GLU A 1 218 ? 7.976 18.474 1.033 1 97.69 218 GLU A O 1
ATOM 1616 N N . LEU A 1 219 ? 7.951 16.42 1.864 1 98.62 219 LEU A N 1
ATOM 1617 C CA . LEU A 1 219 ? 9.037 16.693 2.799 1 98.62 219 LEU A CA 1
ATOM 1618 C C . LEU A 1 219 ? 10.328 17.013 2.053 1 98.62 219 LEU A C 1
ATOM 1620 O O . LEU A 1 219 ? 11.112 17.856 2.494 1 98.62 219 LEU A O 1
ATOM 1624 N N . LEU A 1 220 ? 10.499 16.37 0.902 1 98.45 220 LEU A N 1
ATOM 1625 C CA . LEU A 1 220 ? 11.788 16.431 0.222 1 98.45 220 LEU A CA 1
ATOM 1626 C C . LEU A 1 220 ? 11.744 17.421 -0.938 1 98.45 220 LEU A C 1
ATOM 1628 O O . LEU A 1 220 ? 12.786 17.791 -1.484 1 98.45 220 LEU A O 1
ATOM 1632 N N . GLY A 1 221 ? 10.48 17.811 -1.301 1 97.06 221 GLY A N 1
ATOM 1633 C CA . GLY A 1 221 ? 10.345 18.695 -2.448 1 97.06 221 GLY A CA 1
ATOM 1634 C C . GLY A 1 221 ? 10.734 18.035 -3.758 1 97.06 221 GLY A C 1
ATOM 1635 O O . GLY A 1 221 ? 11.39 18.653 -4.6 1 97.06 221 GLY A O 1
ATOM 1636 N N . ILE A 1 222 ? 10.376 16.754 -3.904 1 97.61 222 ILE A N 1
ATOM 1637 C CA . ILE A 1 222 ? 10.761 16.031 -5.111 1 97.61 222 ILE A CA 1
ATOM 1638 C C . ILE A 1 222 ? 9.513 15.624 -5.89 1 97.61 222 ILE A C 1
ATOM 1640 O O . ILE A 1 222 ? 8.423 15.526 -5.321 1 97.61 222 ILE A O 1
ATOM 1644 N N . GLY A 1 223 ? 9.721 15.404 -7.194 1 96.89 223 GLY A N 1
ATOM 1645 C CA . GLY A 1 223 ? 8.619 14.974 -8.039 1 96.89 223 GLY A CA 1
ATOM 1646 C C . GLY A 1 223 ? 7.568 16.05 -8.242 1 96.89 223 GLY A C 1
ATOM 1647 O O . GLY A 1 223 ? 7.847 17.238 -8.068 1 96.89 223 GLY A O 1
ATOM 1648 N N . GLU A 1 224 ? 6.464 15.532 -8.728 1 96.43 224 GLU A N 1
ATOM 1649 C CA . GLU A 1 224 ? 5.304 16.402 -8.896 1 96.43 224 GLU A CA 1
ATOM 1650 C C . GLU A 1 224 ? 4.28 16.177 -7.787 1 96.43 224 GLU A C 1
ATOM 1652 O O . GLU A 1 224 ? 3.76 15.07 -7.63 1 96.43 224 GLU A O 1
ATOM 1657 N N . SER A 1 225 ? 4.048 17.164 -7.033 1 94.13 225 SER A N 1
ATOM 1658 C CA . SER A 1 225 ? 3.076 17.1 -5.947 1 94.13 225 SER A CA 1
ATOM 1659 C C . SER A 1 225 ? 1.661 16.907 -6.483 1 94.13 225 SER A C 1
ATOM 1661 O O . SER A 1 225 ? 1.334 17.384 -7.571 1 94.13 225 SER A O 1
ATOM 1663 N N . LEU A 1 226 ? 0.837 16.286 -5.71 1 96.46 226 LEU A N 1
ATOM 1664 C CA . LEU A 1 226 ? -0.575 16.17 -6.058 1 96.46 226 LEU A CA 1
ATOM 1665 C C . LEU A 1 226 ? -1.332 17.442 -5.688 1 96.46 226 LEU A C 1
ATOM 1667 O O . LEU A 1 226 ? -2.562 17.482 -5.767 1 96.46 226 LEU A O 1
ATOM 1671 N N . ALA A 1 227 ? -0.565 18.434 -5.149 1 93.92 227 ALA A N 1
ATOM 1672 C CA . ALA A 1 227 ? -1.234 19.709 -4.9 1 93.92 227 ALA A CA 1
ATOM 1673 C C . ALA A 1 227 ? -1.904 20.233 -6.167 1 93.92 227 ALA A C 1
ATOM 1675 O O . ALA A 1 227 ? -1.251 20.395 -7.201 1 93.92 227 ALA A O 1
ATOM 1676 N N . GLY A 1 228 ? -3.177 20.436 -6.093 1 94.18 228 GLY A N 1
ATOM 1677 C CA . GLY A 1 228 ? -3.94 20.874 -7.251 1 94.18 228 GLY A CA 1
ATOM 1678 C C . GLY A 1 228 ? -4.546 19.725 -8.036 1 94.18 228 GLY A C 1
ATOM 1679 O O . GLY A 1 228 ? -5.177 19.94 -9.073 1 94.18 228 GLY A O 1
ATOM 1680 N N . TYR A 1 229 ? -4.372 18.526 -7.5 1 96.39 229 TYR A N 1
ATOM 1681 C CA . TYR A 1 229 ? -4.933 17.358 -8.171 1 96.39 229 TYR A CA 1
ATOM 1682 C C . TYR A 1 229 ? -5.646 16.449 -7.177 1 96.39 229 TYR A C 1
ATOM 1684 O O . TYR A 1 229 ? -5.293 16.412 -5.996 1 96.39 229 TYR A O 1
ATOM 1692 N N . LEU A 1 230 ? -6.635 15.802 -7.645 1 97.96 230 LEU A N 1
ATOM 1693 C CA . LEU A 1 230 ? -7.291 14.686 -6.973 1 97.96 230 LEU A CA 1
ATOM 1694 C C . LEU A 1 230 ? -7.047 13.38 -7.722 1 97.96 230 LEU A C 1
ATOM 1696 O O . LEU A 1 230 ? -7.375 13.268 -8.906 1 97.96 230 LEU A O 1
ATOM 1700 N N . LEU A 1 231 ? -6.394 12.471 -7.083 1 98.67 231 LEU A N 1
ATOM 1701 C CA . LEU A 1 231 ? -6.232 11.134 -7.645 1 98.67 231 LEU A CA 1
ATOM 1702 C C . LEU A 1 231 ? -7.38 10.224 -7.222 1 98.67 231 LEU A C 1
ATOM 1704 O O . LEU A 1 231 ? -7.527 9.913 -6.038 1 98.67 231 LEU A O 1
ATOM 1708 N N . ILE A 1 232 ? -8.153 9.789 -8.115 1 98.67 232 ILE A N 1
ATOM 1709 C CA . ILE A 1 232 ? -9.291 8.907 -7.88 1 98.67 232 ILE A CA 1
ATOM 1710 C C . ILE A 1 232 ? -8.933 7.482 -8.294 1 98.67 232 ILE A C 1
ATOM 1712 O O . ILE A 1 232 ? -8.404 7.26 -9.386 1 98.67 232 ILE A O 1
ATOM 1716 N N . CYS A 1 233 ? -9.266 6.584 -7.442 1 98.62 233 CYS A N 1
ATOM 1717 C CA . CYS A 1 233 ? -8.83 5.204 -7.629 1 98.62 233 CYS A CA 1
ATOM 1718 C C . CYS A 1 233 ? -10.011 4.244 -7.551 1 98.62 233 CYS A C 1
ATOM 1720 O O . CYS A 1 233 ? -10.78 4.276 -6.588 1 98.62 233 CYS A O 1
ATOM 1722 N N . ASP A 1 234 ? -10.129 3.403 -8.532 1 98.56 234 ASP A N 1
ATOM 1723 C CA . ASP A 1 234 ? -11.119 2.332 -8.57 1 98.56 234 ASP A CA 1
ATOM 1724 C C . ASP A 1 234 ? -10.454 0.964 -8.426 1 98.56 234 ASP A C 1
ATOM 1726 O O . ASP A 1 234 ? -9.947 0.41 -9.403 1 98.56 234 ASP A O 1
ATOM 1730 N N . GLY A 1 235 ? -10.536 0.418 -7.291 1 98 235 GLY A N 1
ATOM 1731 C CA . GLY A 1 235 ? -9.849 -0.828 -6.99 1 98 235 GLY A CA 1
ATOM 1732 C C . GLY A 1 235 ? -10.447 -2.026 -7.705 1 98 235 GLY A C 1
ATOM 1733 O O . GLY A 1 235 ? -9.752 -3.01 -7.965 1 98 235 GLY A O 1
ATOM 1734 N N . LEU A 1 236 ? -11.724 -2.025 -8.011 1 97.91 236 LEU A N 1
ATOM 1735 C CA . LEU A 1 236 ? -12.391 -3.143 -8.67 1 97.91 236 LEU A CA 1
ATOM 1736 C C . LEU A 1 236 ? -12.012 -3.21 -10.145 1 97.91 236 LEU A C 1
ATOM 1738 O O . LEU A 1 236 ? -11.932 -4.297 -10.721 1 97.91 236 LEU A O 1
ATOM 1742 N N . ARG A 1 237 ? -11.756 -2.024 -10.696 1 97.13 237 ARG A N 1
ATOM 1743 C CA . ARG A 1 237 ? -11.49 -2.004 -12.131 1 97.13 237 ARG A CA 1
ATOM 1744 C C . ARG A 1 237 ? -10.009 -1.777 -12.41 1 97.13 237 ARG A C 1
ATOM 1746 O O . ARG A 1 237 ? -9.545 -1.978 -13.535 1 97.13 237 ARG A O 1
ATOM 1753 N N . GLY A 1 238 ? -9.269 -1.36 -11.393 1 97.4 238 GLY A N 1
ATOM 1754 C CA . GLY A 1 238 ? -7.865 -1.04 -11.599 1 97.4 238 GLY A CA 1
ATOM 1755 C C . GLY A 1 238 ? -7.653 0.222 -12.413 1 97.4 238 GLY A C 1
ATOM 1756 O O . GLY A 1 238 ? -6.779 0.268 -13.281 1 97.4 238 GLY A O 1
ATOM 1757 N N . ILE A 1 239 ? -8.471 1.195 -12.133 1 97.96 239 ILE A N 1
ATOM 1758 C CA . ILE A 1 239 ? -8.413 2.451 -12.874 1 97.96 239 ILE A CA 1
ATOM 1759 C C . ILE A 1 239 ? -8.037 3.59 -11.929 1 97.96 239 ILE A C 1
ATOM 1761 O O . ILE A 1 239 ? -8.53 3.657 -10.801 1 97.96 239 ILE A O 1
ATOM 1765 N N . PHE A 1 240 ? -7.203 4.432 -12.386 1 98.45 240 PHE A N 1
ATOM 1766 C CA . PHE A 1 240 ? -6.745 5.625 -11.683 1 98.45 240 PHE A CA 1
ATOM 1767 C C . PHE A 1 240 ? -6.889 6.861 -12.563 1 98.45 240 PHE A C 1
ATOM 1769 O O . PHE A 1 240 ? -6.501 6.845 -13.733 1 98.45 240 PHE A O 1
ATOM 1776 N N . ARG A 1 241 ? -7.413 7.887 -11.989 1 97.98 241 ARG A N 1
ATOM 1777 C CA . ARG A 1 241 ? -7.6 9.137 -12.719 1 97.98 241 ARG A CA 1
ATOM 1778 C C . ARG A 1 241 ? -7.089 10.325 -11.91 1 97.98 241 ARG A C 1
ATOM 1780 O O . ARG A 1 241 ? -7.441 10.483 -10.739 1 97.98 241 ARG A O 1
ATOM 1787 N N . ARG A 1 242 ? -6.324 11.012 -12.463 1 97.33 242 ARG A N 1
ATOM 1788 C CA . ARG A 1 242 ? -5.823 12.257 -11.891 1 97.33 242 ARG A CA 1
ATOM 1789 C C . ARG A 1 242 ? -6.583 13.458 -12.443 1 97.33 242 ARG A C 1
ATOM 1791 O O . ARG A 1 242 ? -6.5 13.757 -13.636 1 97.33 242 ARG A O 1
ATOM 1798 N N . ILE A 1 243 ? -7.254 14.152 -11.583 1 96.98 243 ILE A N 1
ATOM 1799 C CA . ILE A 1 243 ? -8.114 15.253 -12.003 1 96.98 243 ILE A CA 1
ATOM 1800 C C . ILE A 1 243 ? -7.59 16.567 -11.428 1 96.98 243 ILE A C 1
ATOM 1802 O O . ILE A 1 243 ? -7.276 16.649 -10.238 1 96.98 243 ILE A O 1
ATOM 1806 N N . ARG A 1 244 ? -7.516 17.55 -12.218 1 96.08 244 ARG A N 1
ATOM 1807 C CA . ARG A 1 244 ? -7.074 18.86 -11.75 1 96.08 244 ARG A CA 1
ATOM 1808 C C . ARG A 1 244 ? -8.14 19.521 -10.882 1 96.08 244 ARG A C 1
ATOM 1810 O O . ARG A 1 244 ? -9.331 19.448 -11.191 1 96.08 244 ARG A O 1
ATOM 1817 N N . VAL A 1 245 ? -7.745 20.05 -9.815 1 94.84 245 VAL A N 1
ATOM 1818 C CA . VAL A 1 245 ? -8.603 20.807 -8.909 1 94.84 245 VAL A CA 1
ATOM 1819 C C . VAL A 1 245 ? -8.126 22.256 -8.836 1 94.84 245 VAL A C 1
ATOM 1821 O O . VAL A 1 245 ? -6.959 22.518 -8.535 1 94.84 245 VAL A O 1
ATOM 1824 N N . ARG A 1 246 ? -8.971 23.171 -9.064 1 93.18 246 ARG A N 1
ATOM 1825 C CA . ARG A 1 246 ? -8.623 24.588 -9.026 1 93.18 246 ARG A CA 1
ATOM 1826 C C . ARG A 1 246 ? -9.121 25.239 -7.74 1 93.18 246 ARG A C 1
ATOM 1828 O O . ARG A 1 246 ? -10.14 24.826 -7.183 1 93.18 246 ARG A O 1
ATOM 1835 N N . PRO A 1 247 ? -8.358 26.219 -7.328 1 94.38 247 PRO A N 1
ATOM 1836 C CA . PRO A 1 247 ? -8.885 27.001 -6.207 1 94.38 247 PRO A CA 1
ATOM 1837 C C . PRO A 1 247 ? -10.241 27.633 -6.515 1 94.38 247 PRO A C 1
ATOM 1839 O O . PRO A 1 247 ? -10.476 28.081 -7.639 1 94.38 247 PRO A O 1
ATOM 1842 N N . ASP A 1 248 ? -11.134 27.549 -5.596 1 94.51 248 ASP A N 1
ATOM 1843 C CA . ASP A 1 248 ? -12.449 28.173 -5.696 1 94.51 248 ASP A CA 1
ATOM 1844 C C . ASP A 1 248 ? -12.441 29.572 -5.085 1 94.51 248 ASP A C 1
ATOM 1846 O O . ASP A 1 248 ? -12.29 29.724 -3.871 1 94.51 248 ASP A O 1
ATOM 1850 N N . SER A 1 249 ? -12.652 30.613 -5.877 1 93.99 249 SER A N 1
ATOM 1851 C CA . SER A 1 249 ? -12.634 31.991 -5.398 1 93.99 249 SER A CA 1
ATOM 1852 C C . SER A 1 249 ? -13.724 32.23 -4.359 1 93.99 249 SER A C 1
ATOM 1854 O O . SER A 1 249 ? -13.624 33.153 -3.548 1 93.99 249 SER A O 1
ATOM 1856 N N . GLY A 1 250 ? -14.723 31.433 -4.368 1 95.41 250 GLY A N 1
ATOM 1857 C CA . GLY A 1 250 ? -15.818 31.551 -3.418 1 95.41 250 GLY A CA 1
ATOM 1858 C C . GLY A 1 250 ? -15.664 30.641 -2.214 1 95.41 250 GLY A C 1
ATOM 1859 O O . GLY A 1 250 ? -16.597 30.485 -1.424 1 95.41 250 GLY A O 1
ATOM 1860 N N . CYS A 1 251 ? -14.536 30.011 -2.095 1 96.34 251 CYS A N 1
ATOM 1861 C CA . CYS A 1 251 ? -14.309 29.104 -0.975 1 96.34 251 CYS A CA 1
ATOM 1862 C C . CYS A 1 251 ? -14.442 29.837 0.354 1 96.34 251 CYS A C 1
ATOM 1864 O O . CYS A 1 251 ? -13.845 30.897 0.547 1 96.34 251 CYS A O 1
ATOM 1866 N N . PRO A 1 252 ? -15.175 29.272 1.268 1 96.54 252 PRO A N 1
ATOM 1867 C CA . PRO A 1 252 ? -15.408 29.969 2.535 1 96.54 252 PRO A CA 1
ATOM 1868 C C . PRO A 1 252 ? -14.159 30.035 3.41 1 96.54 252 PRO A C 1
ATOM 1870 O O . PRO A 1 252 ? -14.141 30.752 4.414 1 96.54 252 PRO A O 1
ATOM 1873 N N . LEU A 1 253 ? -13.139 29.314 3.049 1 96.14 253 LEU A N 1
ATOM 1874 C CA . LEU A 1 253 ? -11.931 29.266 3.866 1 96.14 253 LEU A CA 1
ATOM 1875 C C . LEU A 1 253 ? -10.793 30.031 3.197 1 96.14 253 LEU A C 1
ATOM 1877 O O . LEU A 1 253 ? -10.255 30.98 3.773 1 96.14 253 LEU A O 1
ATOM 1881 N N . CYS A 1 254 ? -10.517 29.722 1.956 1 94.56 254 CYS A N 1
ATOM 1882 C CA . CYS A 1 254 ? -9.291 30.248 1.367 1 94.56 254 CYS A CA 1
ATOM 1883 C C . CYS A 1 254 ? -9.6 31.155 0.183 1 94.56 254 CYS A C 1
ATOM 1885 O O . CYS A 1 254 ? -8.693 31.57 -0.54 1 94.56 254 CYS A O 1
ATOM 1887 N N . GLY A 1 255 ? -10.875 31.345 -0.088 1 93.11 255 GLY A N 1
ATOM 1888 C CA . GLY A 1 255 ? -11.272 32.169 -1.218 1 93.11 255 GLY A CA 1
ATOM 1889 C C . GLY A 1 255 ? -11.024 33.649 -0.993 1 93.11 255 GLY A C 1
ATOM 1890 O O . GLY A 1 255 ? -10.283 34.028 -0.084 1 93.11 255 GLY A O 1
ATOM 1891 N N . ASP A 1 256 ? -11.636 34.444 -1.845 1 93 256 ASP A N 1
ATOM 1892 C CA . ASP A 1 256 ? -11.41 35.886 -1.87 1 93 256 ASP A CA 1
ATOM 1893 C C . ASP A 1 256 ? -12.115 36.573 -0.703 1 93 256 ASP A C 1
ATOM 1895 O O . ASP A 1 256 ? -11.671 37.623 -0.233 1 93 256 ASP A O 1
ATOM 1899 N N . GLN A 1 257 ? -13.246 36.069 -0.293 1 95.32 257 GLN A N 1
ATOM 1900 C CA . GLN A 1 257 ? -14.019 36.572 0.838 1 95.32 257 GLN A CA 1
ATOM 1901 C C . GLN A 1 257 ? -14.352 35.451 1.819 1 95.32 257 GLN A C 1
ATOM 1903 O O . GLN A 1 257 ? -15.513 35.06 1.952 1 95.32 257 GLN A O 1
ATOM 1908 N N . PRO A 1 258 ? -13.431 35.086 2.533 1 94.87 258 PRO A N 1
ATOM 1909 C CA . PRO A 1 258 ? -13.631 33.943 3.427 1 94.87 258 PRO A CA 1
ATOM 1910 C C . PRO A 1 258 ? -14.618 34.241 4.553 1 94.87 258 PRO A C 1
ATOM 1912 O O . PRO A 1 258 ? -14.649 35.359 5.073 1 94.87 258 PRO A O 1
ATOM 1915 N N . SER A 1 259 ? -15.376 33.231 4.869 1 96.36 259 SER A N 1
ATOM 1916 C CA . SER A 1 259 ? -16.299 33.334 5.995 1 96.36 259 SER A CA 1
ATOM 1917 C C . SER A 1 259 ? -15.784 32.561 7.205 1 96.36 259 SER A C 1
ATOM 1919 O O . SER A 1 259 ? -16.293 32.726 8.316 1 96.36 259 SER A O 1
ATOM 1921 N N . ILE A 1 260 ? -14.831 31.736 7.025 1 96.06 260 ILE A N 1
ATOM 1922 C CA . ILE A 1 260 ? -14.213 30.975 8.106 1 96.06 260 ILE A CA 1
ATOM 1923 C C . ILE A 1 260 ? -12.884 31.618 8.495 1 96.06 260 ILE A C 1
ATOM 1925 O O . ILE A 1 260 ? -11.979 31.738 7.666 1 96.06 260 ILE A O 1
ATOM 1929 N N . HIS A 1 261 ? -12.81 32.03 9.78 1 96.85 261 HIS A N 1
ATOM 1930 C CA . HIS A 1 261 ? -11.627 32.781 10.184 1 96.85 261 HIS A CA 1
ATOM 1931 C C . HIS A 1 261 ? -10.893 32.081 11.322 1 96.85 261 HIS A C 1
ATOM 1933 O O . HIS A 1 261 ? -9.804 32.504 11.717 1 96.85 261 HIS A O 1
ATOM 1939 N N . ASP A 1 262 ? -11.512 31.096 11.897 1 96.67 262 ASP A N 1
ATOM 1940 C CA . ASP A 1 262 ? -10.938 30.249 12.938 1 96.67 262 ASP A CA 1
ATOM 1941 C C . ASP A 1 262 ? -11.629 28.887 12.982 1 96.67 262 ASP A C 1
ATOM 1943 O O . ASP A 1 262 ? -12.348 28.52 12.05 1 96.67 262 ASP A O 1
ATOM 1947 N N . LEU A 1 263 ? -11.342 28.09 14.009 1 97.49 263 LEU A N 1
ATOM 1948 C CA . LEU A 1 263 ? -11.863 26.728 14.036 1 97.49 263 LEU A CA 1
ATOM 1949 C C . LEU A 1 263 ? -13.154 26.655 14.846 1 97.49 263 LEU A C 1
ATOM 1951 O O . LEU A 1 263 ? -13.591 25.568 15.228 1 97.49 263 LEU A O 1
ATOM 1955 N N . SER A 1 264 ? -13.823 27.742 15.135 1 96.71 264 SER A N 1
ATOM 1956 C CA . SER A 1 264 ? -14.985 27.799 16.015 1 96.71 264 SER A CA 1
ATOM 1957 C C . SER A 1 264 ? -16.163 27.031 15.425 1 96.71 264 SER A C 1
ATOM 1959 O O . SER A 1 264 ? -16.992 26.493 16.162 1 96.71 264 SER A O 1
ATOM 1961 N N . ILE A 1 265 ? -16.286 26.926 14.16 1 94.1 265 ILE A N 1
ATOM 1962 C CA . ILE A 1 265 ? -17.401 26.251 13.505 1 94.1 265 ILE A CA 1
ATOM 1963 C C . ILE A 1 265 ? -17.357 24.757 13.818 1 94.1 265 ILE A C 1
ATOM 1965 O O . ILE A 1 265 ? -18.325 24.036 13.569 1 94.1 265 ILE A O 1
ATOM 1969 N N . HIS A 1 266 ? -16.138 24.33 14.266 1 94.07 266 HIS A N 1
ATOM 1970 C CA . HIS A 1 266 ? -15.963 22.913 14.562 1 94.07 266 HIS A CA 1
ATOM 1971 C C . HIS A 1 266 ? -16.18 22.629 16.045 1 94.07 266 HIS A C 1
ATOM 1973 O O . HIS A 1 266 ? -16.06 21.483 16.486 1 94.07 266 HIS A O 1
ATOM 1979 N N . ALA A 1 267 ? -16.387 23.572 16.999 1 87.03 267 ALA A N 1
ATOM 1980 C CA . ALA A 1 267 ? -16.465 23.452 18.453 1 87.03 267 ALA A CA 1
ATOM 1981 C C . ALA A 1 267 ? -17.785 22.817 18.88 1 87.03 267 ALA A C 1
ATOM 1983 O O . ALA A 1 267 ? -17.971 22.487 20.054 1 87.03 267 ALA A O 1
ATOM 1984 N N . HIS A 1 268 ? -18.608 22.25 18.009 1 67.91 268 HIS A N 1
ATOM 1985 C CA . HIS A 1 268 ? -19.888 21.752 18.5 1 67.91 268 HIS A CA 1
ATOM 1986 C C . HIS A 1 268 ? -19.786 20.288 18.916 1 67.91 268 HIS A C 1
ATOM 1988 O O . HIS A 1 268 ? -18.953 19.546 18.391 1 67.91 268 HIS A O 1
ATOM 1994 N N . MET B 1 1 ? -19.591 -23.4 4.54 1 64.33 1 MET B N 1
ATOM 1995 C CA . MET B 1 1 ? -18.661 -23.282 5.659 1 64.33 1 MET B CA 1
ATOM 1996 C C . MET B 1 1 ? -19.202 -22.324 6.716 1 64.33 1 MET B C 1
ATOM 1998 O O . MET B 1 1 ? -19.795 -21.296 6.383 1 64.33 1 MET B O 1
ATOM 2002 N N . SER B 1 2 ? -19.326 -22.789 7.922 1 84.83 2 SER B N 1
ATOM 2003 C CA . SER B 1 2 ? -19.86 -21.953 8.992 1 84.83 2 SER B CA 1
ATOM 2004 C C . SER B 1 2 ? -18.755 -21.149 9.668 1 84.83 2 SER B C 1
ATOM 2006 O O . SER B 1 2 ? -17.703 -21.695 10.01 1 84.83 2 SER B O 1
ATOM 2008 N N . PHE B 1 3 ? -18.888 -19.832 9.687 1 93.54 3 PHE B N 1
ATOM 2009 C CA . PHE B 1 3 ? -17.939 -18.945 10.349 1 93.54 3 PHE B CA 1
ATOM 2010 C C . PHE B 1 3 ?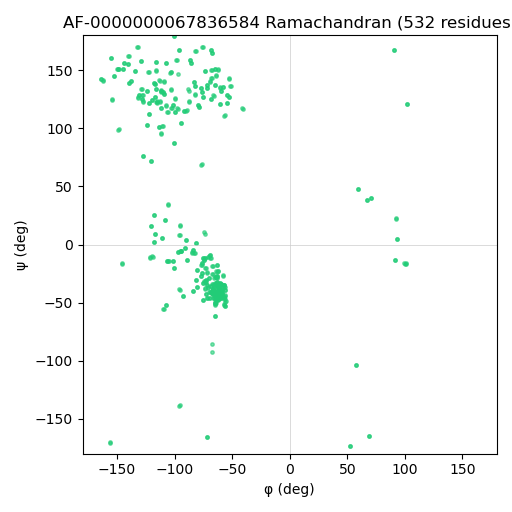 -18.062 -19.054 11.864 1 93.54 3 PHE B C 1
ATOM 2012 O O . PHE B 1 3 ? -19.167 -19.185 12.395 1 93.54 3 PHE B O 1
ATOM 2019 N N . THR B 1 4 ? -16.901 -19.085 12.482 1 96.05 4 THR B N 1
ATOM 2020 C CA . THR B 1 4 ? -16.936 -18.827 13.917 1 96.05 4 THR B CA 1
ATOM 2021 C C . THR B 1 4 ? -17.338 -17.382 14.197 1 96.05 4 THR B C 1
ATOM 2023 O O . THR B 1 4 ? -17.302 -16.537 13.3 1 96.05 4 THR B O 1
ATOM 2026 N N . ASP B 1 5 ? -17.716 -17.067 15.416 1 96.03 5 ASP B N 1
ATOM 2027 C CA . ASP B 1 5 ? -18.059 -15.703 15.806 1 96.03 5 ASP B CA 1
ATOM 2028 C C . ASP B 1 5 ? -16.879 -14.758 15.593 1 96.03 5 ASP B C 1
ATOM 2030 O O . ASP B 1 5 ? -17.057 -13.624 15.143 1 96.03 5 ASP B O 1
ATOM 2034 N N . ALA B 1 6 ? -15.748 -15.212 15.927 1 96.73 6 ALA B N 1
ATOM 2035 C CA . ALA B 1 6 ? -14.536 -14.416 15.749 1 96.73 6 ALA B CA 1
ATOM 2036 C C . ALA B 1 6 ? -14.301 -14.097 14.275 1 96.73 6 ALA B C 1
ATOM 2038 O O . ALA B 1 6 ? -13.902 -12.982 13.931 1 96.73 6 ALA B O 1
ATOM 2039 N N . GLN B 1 7 ? -14.546 -15.057 13.438 1 97.48 7 GLN B N 1
ATOM 2040 C CA . GLN B 1 7 ? -14.351 -14.85 12.006 1 97.48 7 GLN B CA 1
ATOM 2041 C C . GLN B 1 7 ? -15.369 -13.859 11.45 1 97.48 7 GLN B C 1
ATOM 2043 O O . GLN B 1 7 ? -15.033 -13.019 10.613 1 97.48 7 GLN B O 1
ATOM 2048 N N . VAL B 1 8 ? -16.593 -13.975 11.887 1 97.51 8 VAL B N 1
ATOM 2049 C CA . VAL B 1 8 ? -17.619 -13.028 11.461 1 97.51 8 VAL B CA 1
ATOM 2050 C C . VAL B 1 8 ? -17.2 -11.608 11.837 1 97.51 8 VAL B C 1
ATOM 2052 O O . VAL B 1 8 ? -17.333 -10.682 11.034 1 97.51 8 VAL B O 1
ATOM 2055 N N . ARG B 1 9 ? -16.732 -11.459 13.041 1 97.55 9 ARG B N 1
ATOM 2056 C CA . ARG B 1 9 ? -16.302 -10.148 13.517 1 97.55 9 ARG B CA 1
ATOM 2057 C C . ARG B 1 9 ? -15.076 -9.662 12.752 1 97.55 9 ARG B C 1
ATOM 2059 O O . ARG B 1 9 ? -15.027 -8.511 12.312 1 97.55 9 ARG B O 1
ATOM 2066 N N . ARG B 1 10 ? -14.143 -10.523 12.53 1 98.17 10 ARG B N 1
ATOM 2067 C CA . ARG B 1 10 ? -12.875 -10.17 11.899 1 98.17 10 ARG B CA 1
ATOM 2068 C C . ARG B 1 10 ? -13.083 -9.746 10.449 1 98.17 10 ARG B C 1
ATOM 2070 O O . ARG B 1 10 ? -12.423 -8.824 9.966 1 98.17 10 ARG B O 1
ATOM 2077 N N . TYR B 1 11 ? -13.984 -10.424 9.818 1 98.25 11 TYR B N 1
ATOM 2078 C CA . TYR B 1 11 ? -14.119 -10.205 8.382 1 98.25 11 TYR B CA 1
ATOM 2079 C C . TYR B 1 11 ? -15.404 -9.449 8.064 1 98.25 11 TYR B C 1
ATOM 2081 O O . TYR B 1 11 ? -15.892 -9.491 6.932 1 98.25 11 TYR B O 1
ATOM 2089 N N . ALA B 1 12 ? -15.948 -8.759 9.052 1 97.94 12 ALA B N 1
ATOM 2090 C CA . ALA B 1 12 ? -17.231 -8.071 8.931 1 97.94 12 ALA B CA 1
ATOM 2091 C C . ALA B 1 12 ? -17.221 -7.093 7.76 1 97.94 12 ALA B C 1
ATOM 2093 O O . ALA B 1 12 ? -18.19 -7.014 7.001 1 97.94 12 ALA B O 1
ATOM 2094 N N . ARG B 1 13 ? -16.118 -6.407 7.569 1 97.36 13 ARG B N 1
ATOM 2095 C CA . ARG B 1 13 ? -16.056 -5.357 6.558 1 97.36 13 ARG B CA 1
ATOM 2096 C C . ARG B 1 13 ? -16.018 -5.95 5.153 1 97.36 13 ARG B C 1
ATOM 2098 O O . ARG B 1 13 ? -16.383 -5.285 4.182 1 97.36 13 ARG B O 1
ATOM 2105 N N . HIS B 1 14 ? -15.439 -7.154 5.009 1 97.77 14 HIS B N 1
ATOM 2106 C CA . HIS B 1 14 ? -15.517 -7.869 3.74 1 97.77 14 HIS B CA 1
ATOM 2107 C C . HIS B 1 14 ? -16.918 -8.424 3.505 1 97.77 14 HIS B C 1
ATOM 2109 O O . HIS B 1 14 ? -17.45 -8.329 2.397 1 97.77 14 HIS B O 1
ATOM 2115 N N . ILE B 1 15 ? -17.492 -8.965 4.514 1 97.48 15 ILE B N 1
ATOM 2116 C CA . ILE B 1 15 ? -18.795 -9.616 4.431 1 97.48 15 ILE B CA 1
ATOM 2117 C C . ILE B 1 15 ? -19.863 -8.589 4.062 1 97.48 15 ILE B C 1
ATOM 2119 O O . ILE B 1 15 ? -20.826 -8.909 3.362 1 97.48 15 ILE B O 1
ATOM 2123 N N . LEU B 1 16 ? -19.66 -7.295 4.427 1 97.14 16 LEU B N 1
ATOM 2124 C CA . LEU B 1 16 ? -20.613 -6.223 4.161 1 97.14 16 LEU B CA 1
ATOM 2125 C C . LEU B 1 16 ? -20.561 -5.801 2.696 1 97.14 16 LEU B C 1
ATOM 2127 O O . LEU B 1 16 ? -21.461 -5.11 2.213 1 97.14 16 LEU B O 1
ATOM 2131 N N . LEU B 1 17 ? -19.491 -6.155 2.027 1 97.87 17 LEU B N 1
ATOM 2132 C CA . LEU B 1 17 ? -19.381 -5.83 0.609 1 97.87 17 LEU B CA 1
ATOM 2133 C C . LEU B 1 17 ? -20.242 -6.766 -0.232 1 97.87 17 LEU B C 1
ATOM 2135 O O . LEU B 1 17 ? -20.094 -7.988 -0.157 1 97.87 17 LEU B O 1
ATOM 2139 N N . ASP B 1 18 ? -20.995 -6.212 -1.09 1 97.13 18 ASP B N 1
ATOM 2140 C CA . ASP B 1 18 ? -21.857 -7.022 -1.945 1 97.13 18 ASP B CA 1
ATOM 2141 C C . ASP B 1 18 ? -21.033 -7.95 -2.834 1 97.13 18 ASP B C 1
ATOM 2143 O O . ASP B 1 18 ? -21.449 -9.075 -3.121 1 97.13 18 ASP B O 1
ATOM 2147 N N . GLU B 1 19 ? -19.93 -7.524 -3.271 1 97.76 19 GLU B N 1
ATOM 2148 C CA . GLU B 1 19 ? -19.087 -8.273 -4.198 1 97.76 19 GLU B CA 1
ATOM 2149 C C . GLU B 1 19 ? -18.433 -9.467 -3.508 1 97.76 19 GLU B C 1
ATOM 2151 O O . GLU B 1 19 ? -18.057 -10.44 -4.165 1 97.76 19 GLU B O 1
ATOM 2156 N N . ILE B 1 20 ? -18.248 -9.468 -2.152 1 98.09 20 ILE B N 1
ATOM 2157 C CA . ILE B 1 20 ? -17.535 -10.52 -1.436 1 98.09 20 ILE B CA 1
ATOM 2158 C C . ILE B 1 20 ? -18.522 -11.343 -0.612 1 98.09 20 ILE B C 1
ATOM 2160 O O . ILE B 1 20 ? -18.668 -12.548 -0.828 1 98.09 20 ILE B O 1
ATOM 2164 N N . GLY B 1 21 ? -19.326 -10.661 0.282 1 97.67 21 GLY B N 1
ATOM 2165 C CA . GLY B 1 21 ? -20.285 -11.361 1.123 1 97.67 21 GLY B CA 1
ATOM 2166 C C . GLY B 1 21 ? -19.672 -12.512 1.897 1 97.67 21 GLY B C 1
ATOM 2167 O O . GLY B 1 21 ? -18.447 -12.62 1.994 1 97.67 21 GLY B O 1
ATOM 2168 N N . GLY B 1 22 ? -20.524 -13.23 2.542 1 97.64 22 GLY B N 1
ATOM 2169 C CA . GLY B 1 22 ? -20.072 -14.402 3.275 1 97.64 22 GLY B CA 1
ATOM 2170 C C . GLY B 1 22 ? -19.481 -15.474 2.38 1 97.64 22 GLY B C 1
ATOM 2171 O O . GLY B 1 22 ? -18.493 -16.116 2.741 1 97.64 22 GLY B O 1
ATOM 2172 N N . GLU B 1 23 ? -20.056 -15.613 1.253 1 98.02 23 GLU B N 1
ATOM 2173 C CA . GLU B 1 23 ? -19.588 -16.628 0.315 1 98.02 23 GLU B CA 1
ATOM 2174 C C . GLU B 1 23 ? -18.175 -16.322 -0.171 1 98.02 23 GLU B C 1
ATOM 2176 O O . GLU B 1 23 ? -17.334 -17.219 -0.258 1 98.02 23 GLU B O 1
ATOM 2181 N N . GLY B 1 24 ? -17.983 -15.075 -0.538 1 98.51 24 GLY B N 1
ATOM 2182 C CA . GLY B 1 24 ? -16.647 -14.679 -0.954 1 98.51 24 GLY B CA 1
ATOM 2183 C C . GLY B 1 24 ? -15.606 -14.857 0.135 1 98.51 24 GLY B C 1
ATOM 2184 O O . GLY B 1 24 ? -14.491 -15.31 -0.133 1 98.51 24 GLY B O 1
ATOM 2185 N N . GLN B 1 25 ? -15.99 -14.554 1.358 1 98.7 25 GLN B N 1
ATOM 2186 C CA . GLN B 1 25 ? -15.054 -14.728 2.463 1 98.7 25 GLN B CA 1
ATOM 2187 C C . GLN B 1 25 ? -14.733 -16.203 2.686 1 98.7 25 GLN B C 1
ATOM 2189 O O . GLN B 1 25 ? -13.588 -16.558 2.974 1 98.7 25 GLN B O 1
ATOM 2194 N N . ALA B 1 26 ? -15.75 -17.017 2.538 1 98.66 26 ALA B N 1
ATOM 2195 C CA . ALA B 1 26 ? -15.526 -18.455 2.654 1 98.66 26 ALA B CA 1
ATOM 2196 C C . ALA B 1 26 ? -14.556 -18.948 1.584 1 98.66 26 ALA B C 1
ATOM 2198 O O . ALA B 1 26 ? -13.71 -19.804 1.852 1 98.66 26 ALA B O 1
ATOM 2199 N N . ARG B 1 27 ? -14.67 -18.413 0.411 1 98.62 27 ARG B N 1
ATOM 2200 C CA . ARG B 1 27 ? -13.762 -18.775 -0.673 1 98.62 27 ARG B CA 1
ATOM 2201 C C . ARG B 1 27 ? -12.331 -18.357 -0.352 1 98.62 27 ARG B C 1
ATOM 2203 O O . ARG B 1 27 ? -11.385 -19.092 -0.639 1 98.62 27 ARG B O 1
ATOM 2210 N N . LEU B 1 28 ? -12.166 -17.211 0.203 1 98.77 28 LEU B N 1
ATOM 2211 C CA . LEU B 1 28 ? -10.836 -16.767 0.603 1 98.77 28 LEU B CA 1
ATOM 2212 C C . LEU B 1 28 ? -10.23 -17.719 1.628 1 98.77 28 LEU B C 1
ATOM 2214 O O . LEU B 1 28 ? -9.066 -18.109 1.509 1 98.77 28 LEU B O 1
ATOM 2218 N N . LEU B 1 29 ? -11.002 -18.104 2.573 1 98.64 29 LEU B N 1
ATOM 2219 C CA . LEU B 1 29 ? -10.534 -18.984 3.638 1 98.64 29 LEU B CA 1
ATOM 2220 C C . LEU B 1 29 ? -10.121 -20.342 3.079 1 98.64 29 LEU B C 1
ATOM 2222 O O . LEU B 1 29 ? -9.275 -21.026 3.659 1 98.64 29 LEU B O 1
ATOM 2226 N N . ALA B 1 30 ? -10.653 -20.66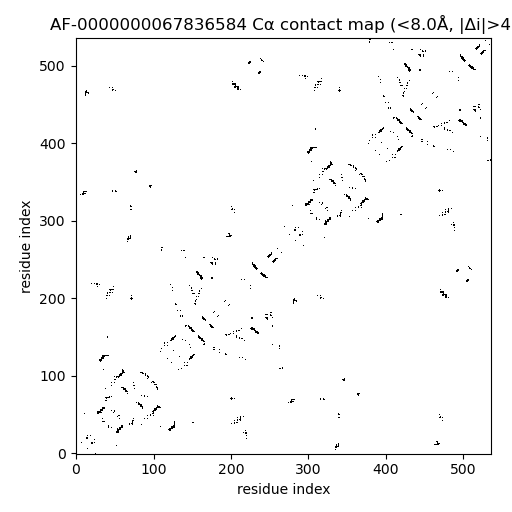1 1.961 1 98.58 30 ALA B N 1
ATOM 2227 C CA . ALA B 1 30 ? -10.391 -21.964 1.357 1 98.58 30 ALA B CA 1
ATOM 2228 C C . ALA B 1 30 ? -9.288 -21.869 0.306 1 98.58 30 ALA B C 1
ATOM 2230 O O . ALA B 1 30 ? -8.837 -22.888 -0.223 1 98.58 30 ALA B O 1
ATOM 2231 N N . SER B 1 31 ? -8.848 -20.674 0.01 1 98.83 31 SER B N 1
ATOM 2232 C CA . SER B 1 31 ? -7.919 -20.445 -1.092 1 98.83 31 SER B CA 1
ATOM 2233 C C . SER B 1 31 ? -6.472 -20.615 -0.64 1 98.83 31 SER B C 1
ATOM 2235 O O . SER B 1 31 ? -6.177 -20.54 0.554 1 98.83 31 SER B O 1
ATOM 2237 N N . ARG B 1 32 ? -5.597 -20.873 -1.612 1 98.92 32 ARG B N 1
ATOM 2238 C CA . ARG B 1 32 ? -4.157 -21.023 -1.422 1 98.92 32 ARG B CA 1
ATOM 2239 C C . ARG B 1 32 ? -3.382 -20.124 -2.379 1 98.92 32 ARG B C 1
ATOM 2241 O O . ARG B 1 32 ? -3.562 -20.202 -3.596 1 98.92 32 ARG B O 1
ATOM 2248 N N . VAL B 1 33 ? -2.531 -19.319 -1.874 1 98.96 33 VAL B N 1
ATOM 2249 C CA . VAL B 1 33 ? -1.765 -18.381 -2.689 1 98.96 33 VAL B CA 1
ATOM 2250 C C . VAL B 1 33 ? -0.271 -18.595 -2.457 1 98.96 33 VAL B C 1
ATOM 2252 O O . VAL B 1 33 ? 0.175 -18.713 -1.313 1 98.96 33 VAL B O 1
ATOM 2255 N N . LEU B 1 34 ? 0.515 -18.683 -3.511 1 98.97 34 LEU B N 1
ATOM 2256 C CA . LEU B 1 34 ? 1.97 -18.709 -3.416 1 98.97 34 LEU B CA 1
ATOM 2257 C C . LEU B 1 34 ? 2.558 -17.331 -3.704 1 98.97 34 LEU B C 1
ATOM 2259 O O . LEU B 1 34 ? 2.263 -16.73 -4.739 1 98.97 34 LEU B O 1
ATOM 2263 N N . VAL B 1 35 ? 3.338 -16.836 -2.82 1 98.96 35 VAL B N 1
ATOM 2264 C CA . VAL B 1 35 ? 4.047 -15.574 -3.007 1 98.96 35 VAL B CA 1
ATOM 2265 C C . VAL B 1 35 ? 5.531 -15.844 -3.239 1 98.96 35 VAL B C 1
ATOM 2267 O O . VAL B 1 35 ? 6.202 -16.435 -2.39 1 98.96 35 VAL B O 1
ATOM 2270 N N . VAL B 1 36 ? 6.03 -15.437 -4.375 1 98.91 36 VAL B N 1
ATOM 2271 C CA . VAL B 1 36 ? 7.439 -15.574 -4.73 1 98.91 36 VAL B CA 1
ATOM 2272 C C . VAL B 1 36 ? 8.189 -14.293 -4.371 1 98.91 36 VAL B C 1
ATOM 2274 O O . VAL B 1 36 ? 8.102 -13.293 -5.089 1 98.91 36 VAL B O 1
ATOM 2277 N N . GLY B 1 37 ? 8.94 -14.357 -3.305 1 98.58 37 GLY B N 1
ATOM 2278 C CA . GLY B 1 37 ? 9.645 -13.193 -2.793 1 98.58 37 GLY B CA 1
ATOM 2279 C C . GLY B 1 37 ? 8.965 -12.564 -1.592 1 98.58 37 GLY B C 1
ATOM 2280 O O . GLY B 1 37 ? 7.816 -12.127 -1.681 1 98.58 37 GLY B O 1
ATOM 2281 N N . ALA B 1 38 ? 9.64 -12.496 -0.511 1 98.67 38 ALA B N 1
ATOM 2282 C CA . ALA B 1 38 ? 9.149 -11.857 0.708 1 98.67 38 ALA B CA 1
ATOM 2283 C C . ALA B 1 38 ? 9.827 -10.508 0.932 1 98.67 38 ALA B C 1
ATOM 2285 O O . ALA B 1 38 ? 10.152 -10.151 2.066 1 98.67 38 ALA B O 1
ATOM 2286 N N . GLY B 1 39 ? 10.104 -9.814 -0.187 1 98.27 39 GLY B N 1
ATOM 2287 C CA . GLY B 1 39 ? 10.818 -8.548 -0.133 1 98.27 39 GLY B CA 1
ATOM 2288 C C . GLY B 1 39 ? 9.897 -7.343 -0.134 1 98.27 39 GLY B C 1
ATOM 2289 O O . GLY B 1 39 ? 8.9 -7.317 0.592 1 98.27 39 GLY B O 1
ATOM 2290 N N . GLY B 1 40 ? 10.303 -6.296 -0.91 1 98.45 40 GLY B N 1
ATOM 2291 C CA . GLY B 1 40 ? 9.581 -5.034 -0.928 1 98.45 40 GLY B CA 1
ATOM 2292 C C . GLY B 1 40 ? 8.139 -5.178 -1.376 1 98.45 40 GLY B C 1
ATOM 2293 O O . GLY B 1 40 ? 7.235 -4.596 -0.772 1 98.45 40 GLY B O 1
ATOM 2294 N N . LEU B 1 41 ? 7.927 -5.904 -2.389 1 98.77 41 LEU B N 1
ATOM 2295 C CA . LEU B 1 41 ? 6.565 -6.131 -2.862 1 98.77 41 LEU B CA 1
ATOM 2296 C C . LEU B 1 41 ? 5.877 -7.214 -2.038 1 98.77 41 LEU B C 1
ATOM 2298 O O . LEU B 1 41 ? 4.682 -7.117 -1.75 1 98.77 41 LEU B O 1
ATOM 2302 N N . GLY B 1 42 ? 6.643 -8.207 -1.648 1 98.84 42 GLY B N 1
ATOM 2303 C CA . GLY B 1 42 ? 6.103 -9.316 -0.878 1 98.84 42 GLY B CA 1
ATOM 2304 C C . GLY B 1 42 ? 5.571 -8.897 0.48 1 98.84 42 GLY B C 1
ATOM 2305 O O . GLY B 1 42 ? 4.62 -9.493 0.99 1 98.84 42 GLY B O 1
ATOM 2306 N N . SER B 1 43 ? 6.098 -7.856 1.065 1 98.81 43 SER B N 1
ATOM 2307 C CA . SER B 1 43 ? 5.73 -7.446 2.416 1 98.81 43 SER B CA 1
ATOM 2308 C C . SER B 1 43 ? 4.269 -7.015 2.485 1 98.81 43 SER B C 1
ATOM 2310 O O . SER B 1 43 ? 3.464 -7.642 3.176 1 98.81 43 SER B O 1
ATOM 2312 N N . PRO B 1 44 ? 3.918 -5.965 1.725 1 98.87 44 PRO B N 1
ATOM 2313 C CA . PRO B 1 44 ? 2.499 -5.607 1.787 1 98.87 44 PRO B CA 1
ATOM 2314 C C . PRO B 1 44 ? 1.589 -6.705 1.24 1 98.87 44 PRO B C 1
ATOM 2316 O O . PRO B 1 44 ? 0.488 -6.913 1.755 1 98.87 44 PRO B O 1
ATOM 2319 N N . LEU B 1 45 ? 1.987 -7.405 0.274 1 98.88 45 LEU B N 1
ATOM 2320 C CA . LEU B 1 45 ? 1.232 -8.503 -0.319 1 98.88 45 LEU B CA 1
ATOM 2321 C C . LEU B 1 45 ? 0.878 -9.55 0.732 1 98.88 45 LEU B C 1
ATOM 2323 O O . LEU B 1 45 ? -0.295 -9.887 0.908 1 98.88 45 LEU B O 1
ATOM 2327 N N . LEU B 1 46 ? 1.871 -10.004 1.438 1 98.96 46 LEU B N 1
ATOM 2328 C CA . LEU B 1 46 ? 1.699 -11.049 2.441 1 98.96 46 LEU B CA 1
ATOM 2329 C C . LEU B 1 46 ? 0.794 -10.573 3.573 1 98.96 46 LEU B C 1
ATOM 2331 O O . LEU B 1 46 ? -0.108 -11.298 3.998 1 98.96 46 LEU B O 1
ATOM 2335 N N . LEU B 1 47 ? 1.036 -9.384 4.017 1 98.94 47 LEU B N 1
ATOM 2336 C CA . LEU B 1 47 ? 0.297 -8.871 5.165 1 98.94 47 LEU B CA 1
ATOM 2337 C C . LEU B 1 47 ? -1.176 -8.675 4.821 1 98.94 47 LEU B C 1
ATOM 2339 O O . LEU B 1 47 ? -2.055 -9.035 5.607 1 98.94 47 LEU B O 1
ATOM 2343 N N . TYR B 1 48 ? -1.476 -8.206 3.66 1 98.96 48 TYR B N 1
ATOM 2344 C CA . TYR B 1 48 ? -2.864 -7.917 3.316 1 98.96 48 TYR B CA 1
ATOM 2345 C C . TYR B 1 48 ? -3.596 -9.184 2.891 1 98.96 48 TYR B C 1
ATOM 2347 O O . TYR B 1 48 ? -4.806 -9.308 3.094 1 98.96 48 TYR B O 1
ATOM 2355 N N . LEU B 1 49 ? -2.916 -10.175 2.283 1 98.96 49 LEU B N 1
ATOM 2356 C CA . LEU B 1 49 ? -3.553 -11.463 2.033 1 98.96 49 LEU B CA 1
ATOM 2357 C C . LEU B 1 49 ? -3.924 -12.149 3.344 1 98.96 49 LEU B C 1
ATOM 2359 O O . LEU B 1 49 ? -5.012 -12.718 3.465 1 98.96 49 LEU B O 1
ATOM 2363 N N . ALA B 1 50 ? -2.992 -12.038 4.287 1 98.95 50 ALA B N 1
ATOM 2364 C CA . ALA B 1 50 ? -3.267 -12.597 5.608 1 98.95 50 ALA B CA 1
ATOM 2365 C C . ALA B 1 50 ? -4.456 -11.897 6.262 1 98.95 50 ALA B C 1
ATOM 2367 O O . ALA B 1 50 ? -5.356 -12.554 6.791 1 98.95 50 ALA B O 1
ATOM 2368 N N . ALA B 1 51 ? -4.43 -10.603 6.218 1 98.91 51 ALA B N 1
ATOM 2369 C CA . ALA B 1 51 ? -5.507 -9.818 6.816 1 98.91 51 ALA B CA 1
ATOM 2370 C C . ALA B 1 51 ? -6.851 -10.154 6.176 1 98.91 51 ALA B C 1
ATOM 2372 O O . ALA B 1 51 ? -7.883 -10.157 6.85 1 98.91 51 ALA B O 1
ATOM 2373 N N . ALA B 1 52 ? -6.822 -10.466 4.868 1 98.84 52 ALA B N 1
ATOM 2374 C CA . ALA B 1 52 ? -8.04 -10.757 4.117 1 98.84 52 ALA B CA 1
ATOM 2375 C C . ALA B 1 52 ? -8.562 -12.154 4.439 1 98.84 52 ALA B C 1
ATOM 2377 O O . ALA B 1 52 ? -9.695 -12.495 4.091 1 98.84 52 ALA B O 1
ATOM 2378 N N . GLY B 1 53 ? -7.73 -12.975 5.038 1 98.76 53 GLY B N 1
ATOM 2379 C CA . GLY B 1 53 ? -8.174 -14.298 5.447 1 98.76 53 GLY B CA 1
ATOM 2380 C C . GLY B 1 53 ? -7.914 -15.365 4.401 1 98.76 53 GLY B C 1
ATOM 2381 O O . GLY B 1 53 ? -8.608 -16.383 4.359 1 98.76 53 GLY B O 1
ATOM 2382 N N . VAL B 1 54 ? -6.991 -15.151 3.509 1 98.9 54 VAL B N 1
ATOM 2383 C CA . VAL B 1 54 ? -6.576 -16.243 2.635 1 98.9 54 VAL B CA 1
ATOM 2384 C C . VAL B 1 54 ? -6.154 -17.446 3.475 1 98.9 54 VAL B C 1
ATOM 2386 O O . VAL B 1 54 ? -5.321 -17.32 4.376 1 98.9 54 VAL B O 1
ATOM 2389 N N . GLY B 1 55 ? -6.687 -18.549 3.175 1 98.81 55 GLY B N 1
ATOM 2390 C CA . GLY B 1 55 ? -6.559 -19.693 4.063 1 98.81 55 GLY B CA 1
ATOM 2391 C C . GLY B 1 55 ? -5.136 -20.205 4.175 1 98.81 55 GLY B C 1
ATOM 2392 O O . GLY B 1 55 ? -4.666 -20.515 5.272 1 98.81 55 GLY B O 1
ATOM 2393 N N . THR B 1 56 ? -4.461 -20.343 3.052 1 98.94 56 THR B N 1
ATOM 2394 C CA . THR B 1 56 ? -3.092 -20.846 3.004 1 98.94 56 THR B CA 1
ATOM 2395 C C . THR B 1 56 ? -2.211 -19.933 2.157 1 98.94 56 THR B C 1
ATOM 2397 O O . THR B 1 56 ? -2.561 -19.601 1.022 1 98.94 56 THR B O 1
ATOM 2400 N N . ILE B 1 57 ? -1.099 -19.534 2.732 1 98.96 57 ILE B N 1
ATOM 2401 C CA . ILE B 1 57 ? -0.133 -18.709 2.015 1 98.96 57 ILE B CA 1
ATOM 2402 C C . ILE B 1 57 ? 1.223 -19.41 1.984 1 98.96 57 ILE B C 1
ATOM 2404 O O . ILE B 1 57 ? 1.831 -19.646 3.031 1 98.96 57 ILE B O 1
ATOM 2408 N N . GLY B 1 58 ? 1.645 -19.826 0.814 1 98.95 58 GLY B N 1
ATOM 2409 C CA . GLY B 1 58 ? 3.026 -20.235 0.615 1 98.95 58 GLY B CA 1
ATOM 2410 C C . GLY B 1 58 ? 3.962 -19.07 0.354 1 98.95 58 GLY B C 1
ATOM 2411 O O . GLY B 1 58 ? 3.6 -18.12 -0.344 1 98.95 58 GLY B O 1
ATOM 2412 N N . ILE B 1 59 ? 5.135 -19.105 0.923 1 98.94 59 ILE B N 1
ATOM 2413 C CA . ILE B 1 59 ? 6.155 -18.082 0.717 1 98.94 59 ILE B CA 1
ATOM 2414 C C . ILE B 1 59 ? 7.467 -18.74 0.295 1 98.94 59 ILE B C 1
ATOM 2416 O O . ILE B 1 59 ? 8.008 -19.581 1.017 1 98.94 59 ILE B O 1
ATOM 2420 N N . ILE B 1 60 ? 7.98 -18.367 -0.814 1 98.92 60 ILE B N 1
ATOM 2421 C CA . ILE B 1 60 ? 9.277 -18.907 -1.207 1 98.92 60 ILE B CA 1
ATOM 2422 C C . ILE B 1 60 ? 10.283 -17.769 -1.365 1 98.92 60 ILE B C 1
ATOM 2424 O O . ILE B 1 60 ? 10.023 -16.797 -2.078 1 98.92 60 ILE B O 1
ATOM 2428 N N . ASP B 1 61 ? 11.327 -17.786 -0.739 1 98.68 61 ASP B N 1
ATOM 2429 C CA . ASP B 1 61 ? 12.438 -16.841 -0.678 1 98.68 61 ASP B CA 1
ATOM 2430 C C . ASP B 1 61 ? 13.689 -17.499 -0.1 1 98.68 61 ASP B C 1
ATOM 2432 O O . ASP B 1 61 ? 13.605 -18.266 0.862 1 98.68 61 ASP B O 1
ATOM 2436 N N . ASP B 1 62 ? 14.813 -17.197 -0.605 1 98.19 62 ASP B N 1
ATOM 2437 C CA . ASP B 1 62 ? 16.024 -17.873 -0.151 1 98.19 62 ASP B CA 1
ATOM 2438 C C . ASP B 1 62 ? 16.929 -16.917 0.623 1 98.19 62 ASP B C 1
ATOM 2440 O O . ASP B 1 62 ? 18.066 -17.26 0.954 1 98.19 62 ASP B O 1
ATOM 2444 N N . ASP B 1 63 ? 16.487 -15.703 0.88 1 98.06 63 ASP B N 1
ATOM 2445 C CA . ASP B 1 63 ? 17.327 -14.697 1.521 1 98.06 63 ASP B CA 1
ATOM 2446 C C . ASP B 1 63 ? 17.071 -14.646 3.026 1 98.06 63 ASP B C 1
ATOM 2448 O O . ASP B 1 63 ? 16.074 -15.186 3.51 1 98.06 63 ASP B O 1
ATOM 2452 N N . ALA B 1 64 ? 17.966 -13.956 3.66 1 98.71 64 ALA B N 1
ATOM 2453 C CA . ALA B 1 64 ? 17.804 -13.559 5.057 1 98.71 64 ALA B CA 1
ATOM 2454 C C . ALA B 1 64 ? 17.517 -12.065 5.173 1 98.71 64 ALA B C 1
ATOM 2456 O O . ALA B 1 64 ? 17.853 -11.29 4.274 1 98.71 64 ALA B O 1
ATOM 2457 N N . VAL B 1 65 ? 16.902 -11.678 6.242 1 98.73 65 VAL B N 1
ATOM 2458 C CA . VAL B 1 65 ? 16.601 -10.271 6.48 1 98.73 65 VAL B CA 1
ATOM 2459 C C . VAL B 1 65 ? 17.899 -9.49 6.673 1 98.73 65 VAL B C 1
ATOM 2461 O O . VAL B 1 65 ? 18.768 -9.899 7.447 1 98.73 65 VAL B O 1
ATOM 2464 N N . ASP B 1 66 ? 18.026 -8.495 5.969 1 98.48 66 ASP B N 1
ATOM 2465 C CA . ASP B 1 66 ? 19.154 -7.574 6.067 1 98.48 66 ASP B CA 1
ATOM 2466 C C . ASP B 1 66 ? 18.693 -6.186 6.506 1 98.48 66 ASP B C 1
ATOM 2468 O O . ASP B 1 66 ? 17.579 -5.767 6.187 1 98.48 66 ASP B O 1
ATOM 2472 N N . LEU B 1 67 ? 19.523 -5.492 7.185 1 98.24 67 LEU B N 1
ATOM 2473 C CA . LEU B 1 67 ? 19.165 -4.16 7.66 1 98.24 67 LEU B CA 1
ATOM 2474 C C . LEU B 1 67 ? 18.771 -3.256 6.496 1 98.24 67 LEU B C 1
ATOM 2476 O O . LEU B 1 67 ? 17.863 -2.432 6.624 1 98.24 67 LEU B O 1
ATOM 2480 N N . SER B 1 68 ? 19.408 -3.408 5.338 1 97.6 68 SER B N 1
ATOM 2481 C CA . SER B 1 68 ? 19.154 -2.586 4.16 1 97.6 68 SER B CA 1
ATOM 2482 C C . SER B 1 68 ? 17.773 -2.866 3.578 1 97.6 68 SER B C 1
ATOM 2484 O O . SER B 1 68 ? 17.293 -2.123 2.72 1 97.6 68 SER B O 1
ATOM 2486 N N . ASN B 1 69 ? 17.128 -3.951 4.066 1 97.52 69 ASN B N 1
ATOM 2487 C CA . ASN B 1 69 ? 15.803 -4.32 3.579 1 97.52 69 ASN B CA 1
ATOM 2488 C C . ASN B 1 69 ? 14.71 -3.491 4.246 1 97.52 69 ASN B C 1
ATOM 2490 O O . ASN B 1 69 ? 13.633 -3.303 3.676 1 97.52 69 ASN B O 1
ATOM 2494 N N . LEU B 1 70 ? 15.018 -2.938 5.41 1 98.29 70 LEU B N 1
ATOM 2495 C CA . LEU B 1 70 ? 13.975 -2.525 6.342 1 98.29 70 LEU B CA 1
ATOM 2496 C C . LEU B 1 70 ? 13.45 -1.137 5.991 1 98.29 70 LEU B C 1
ATOM 2498 O O . LEU B 1 70 ? 12.445 -0.689 6.548 1 98.29 70 LEU B O 1
ATOM 2502 N N . GLN B 1 71 ? 14.071 -0.513 4.984 1 97.88 71 GLN B N 1
ATOM 2503 C CA . GLN B 1 71 ? 13.55 0.753 4.48 1 97.88 71 GLN B CA 1
ATOM 2504 C C . GLN B 1 71 ? 12.305 0.534 3.626 1 97.88 71 GLN B C 1
ATOM 2506 O O . GLN B 1 71 ? 11.566 1.48 3.341 1 97.88 71 GLN B O 1
ATOM 2511 N N . ARG B 1 72 ? 12.038 -0.72 3.278 1 98.35 72 ARG B N 1
ATOM 2512 C CA . ARG B 1 72 ? 10.905 -0.929 2.382 1 98.35 72 ARG B CA 1
ATOM 2513 C C . ARG B 1 72 ? 10.191 -2.238 2.698 1 98.35 72 ARG B C 1
ATOM 2515 O O . ARG B 1 72 ? 9.092 -2.488 2.198 1 98.35 72 ARG B O 1
ATOM 2522 N N . GLN B 1 73 ? 10.708 -3.165 3.407 1 98.81 73 GLN B N 1
ATOM 2523 C CA . GLN B 1 73 ? 10.137 -4.483 3.661 1 98.81 73 GLN B CA 1
ATOM 2524 C C . GLN B 1 73 ? 9.476 -4.542 5.035 1 98.81 73 GLN B C 1
ATOM 2526 O O . GLN B 1 73 ? 10.022 -5.135 5.968 1 98.81 73 GLN B O 1
ATOM 2531 N N . ILE B 1 74 ? 8.247 -4.178 5.131 1 98.81 74 ILE B N 1
ATOM 2532 C CA . ILE B 1 74 ? 7.583 -3.882 6.396 1 98.81 74 ILE B CA 1
ATOM 2533 C C . ILE B 1 74 ? 7.098 -5.178 7.04 1 98.81 74 ILE B C 1
ATOM 2535 O O . ILE B 1 74 ? 6.603 -5.17 8.169 1 98.81 74 ILE B O 1
ATOM 2539 N N . ALA B 1 75 ? 7.196 -6.248 6.361 1 98.76 75 ALA B N 1
ATOM 2540 C CA . ALA B 1 75 ? 6.846 -7.529 6.968 1 98.76 75 ALA B CA 1
ATOM 2541 C C . ALA B 1 75 ? 7.922 -7.984 7.949 1 98.76 75 ALA B C 1
ATOM 2543 O O . ALA B 1 75 ? 7.709 -8.918 8.725 1 98.76 75 ALA B O 1
ATOM 2544 N N . HIS B 1 76 ? 9.099 -7.335 7.909 1 98.85 76 HIS B N 1
ATOM 2545 C CA . HIS B 1 76 ? 10.227 -7.753 8.733 1 98.85 76 HIS B CA 1
ATOM 2546 C C . HIS B 1 76 ? 10.561 -6.701 9.785 1 98.85 76 HIS B C 1
ATOM 2548 O O . HIS B 1 76 ? 10.502 -5.501 9.51 1 98.85 76 HIS B O 1
ATOM 2554 N N . ALA B 1 77 ? 10.895 -7.166 10.912 1 98.36 77 ALA B N 1
ATOM 2555 C CA . ALA B 1 77 ? 11.258 -6.294 12.026 1 98.36 77 ALA B CA 1
ATOM 2556 C C . ALA B 1 77 ? 12.774 -6.167 12.152 1 98.36 77 ALA B C 1
ATOM 2558 O O . ALA B 1 77 ? 13.518 -7.009 11.643 1 98.36 77 ALA B O 1
ATOM 2559 N N . THR B 1 78 ? 13.164 -5.136 12.789 1 98.64 78 THR B N 1
ATOM 2560 C CA . THR B 1 78 ? 14.587 -4.913 13.016 1 98.64 78 THR B CA 1
ATOM 2561 C C . THR B 1 78 ? 15.212 -6.101 13.742 1 98.64 78 THR B C 1
ATOM 2563 O O . THR B 1 78 ? 16.334 -6.505 13.43 1 98.64 78 THR B O 1
ATOM 2566 N N . GLU B 1 79 ? 14.515 -6.728 14.615 1 98.31 79 GLU B N 1
ATOM 2567 C CA . GLU B 1 79 ? 15.029 -7.835 15.415 1 98.31 79 GLU B CA 1
ATOM 2568 C C . GLU B 1 79 ? 15.182 -9.1 14.575 1 98.31 79 GLU B C 1
ATOM 2570 O O . GLU B 1 79 ? 15.799 -10.073 15.014 1 98.31 79 GLU B O 1
ATOM 2575 N N . ALA B 1 80 ? 14.637 -9.089 13.403 1 98.6 80 ALA B N 1
ATOM 2576 C CA . ALA B 1 80 ? 14.655 -10.286 12.565 1 98.6 80 ALA B CA 1
ATOM 2577 C C . ALA B 1 80 ? 15.885 -10.303 11.661 1 98.6 80 ALA B C 1
ATOM 2579 O O . ALA B 1 80 ? 16.099 -11.26 10.913 1 98.6 80 ALA B O 1
ATOM 2580 N N . VAL B 1 81 ? 16.684 -9.242 11.714 1 98.7 81 VAL B N 1
ATOM 2581 C CA . VAL B 1 81 ? 17.88 -9.189 10.88 1 98.7 81 VAL B CA 1
ATOM 2582 C C . VAL B 1 81 ? 18.713 -10.452 11.091 1 98.7 81 VAL B C 1
ATOM 2584 O O . VAL B 1 81 ? 18.992 -10.836 12.229 1 98.7 81 VAL B O 1
ATOM 2587 N N . GLY B 1 82 ? 19.049 -11.143 9.994 1 98.7 82 GLY B N 1
ATOM 2588 C CA . GLY B 1 82 ? 19.827 -12.37 10.048 1 98.7 82 GLY B CA 1
ATOM 2589 C C . GLY B 1 82 ? 18.977 -13.621 9.943 1 98.7 82 GLY B C 1
ATOM 2590 O O . GLY B 1 82 ? 19.488 -14.702 9.642 1 98.7 82 GLY B O 1
ATOM 2591 N N . ARG B 1 83 ? 17.699 -13.506 10.143 1 98.64 83 ARG B N 1
ATOM 2592 C CA . ARG B 1 83 ? 16.777 -14.631 10.031 1 98.64 83 ARG B CA 1
ATOM 2593 C C . ARG B 1 83 ? 16.319 -14.823 8.589 1 98.64 83 ARG B C 1
ATOM 2595 O O . ARG B 1 83 ? 16.335 -13.879 7.797 1 98.64 83 ARG B O 1
ATOM 2602 N N . ALA B 1 84 ? 15.902 -16.058 8.309 1 98.87 84 ALA B N 1
ATOM 2603 C CA . ALA B 1 84 ? 15.324 -16.292 6.988 1 98.87 84 ALA B CA 1
ATOM 2604 C C . ALA B 1 84 ? 14.083 -15.431 6.772 1 98.87 84 ALA B C 1
ATOM 2606 O O . ALA B 1 84 ? 13.228 -15.329 7.656 1 98.87 84 ALA B O 1
ATOM 2607 N N . LYS B 1 85 ? 13.991 -14.842 5.64 1 98.83 85 LYS B N 1
ATOM 2608 C CA . LYS B 1 85 ? 12.863 -13.957 5.365 1 98.83 85 LYS B CA 1
ATOM 2609 C C . LYS B 1 85 ? 11.537 -14.703 5.485 1 98.83 85 LYS B C 1
ATOM 2611 O O . LYS B 1 85 ? 10.546 -14.146 5.961 1 98.83 85 LYS B O 1
ATOM 2616 N N . VAL B 1 86 ? 11.486 -15.961 5.043 1 98.89 86 VAL B N 1
ATOM 2617 C CA . VAL B 1 86 ? 10.231 -16.704 5.037 1 98.89 86 VAL B CA 1
ATOM 2618 C C . VAL B 1 86 ? 9.776 -16.965 6.471 1 98.89 86 VAL B C 1
ATOM 2620 O O . VAL B 1 86 ? 8.578 -16.956 6.76 1 98.89 86 VAL B O 1
ATOM 2623 N N . GLU B 1 87 ? 10.682 -17.165 7.369 1 98.82 87 GLU B N 1
ATOM 2624 C CA . GLU B 1 87 ? 10.336 -17.352 8.775 1 98.82 87 GLU B CA 1
ATOM 2625 C C . GLU B 1 87 ? 9.876 -16.043 9.41 1 98.82 87 GLU B C 1
ATOM 2627 O O . GLU B 1 87 ? 8.907 -16.024 10.172 1 98.82 87 GLU B O 1
ATOM 2632 N N . SER B 1 88 ? 10.649 -15.041 9.113 1 98.88 88 SER B N 1
ATOM 2633 C CA . SER B 1 88 ? 10.281 -13.714 9.596 1 98.88 88 SER B CA 1
ATOM 2634 C C . SER B 1 88 ? 8.883 -13.323 9.127 1 98.88 88 SER B C 1
ATOM 2636 O O . SER B 1 88 ? 8.07 -12.838 9.918 1 98.88 88 SER B O 1
ATOM 2638 N N . ALA B 1 89 ? 8.587 -13.553 7.864 1 98.87 89 ALA B N 1
ATOM 2639 C CA . ALA B 1 89 ? 7.28 -13.232 7.295 1 98.87 89 ALA B CA 1
ATOM 2640 C C . ALA B 1 89 ? 6.181 -14.071 7.941 1 98.87 89 ALA B C 1
ATOM 2642 O O . ALA B 1 89 ? 5.076 -13.578 8.183 1 98.87 89 ALA B O 1
ATOM 2643 N N . GLN B 1 90 ? 6.476 -15.319 8.158 1 98.89 90 GLN B N 1
ATOM 2644 C CA . GLN B 1 90 ? 5.519 -16.199 8.821 1 98.89 90 GLN B CA 1
ATOM 2645 C C . GLN B 1 90 ? 5.112 -15.643 10.183 1 98.89 90 GLN B C 1
ATOM 2647 O O . GLN B 1 90 ? 3.931 -15.654 10.536 1 98.89 90 GLN B O 1
ATOM 2652 N N . GLU B 1 91 ? 6.059 -15.176 10.926 1 98.7 91 GLU B N 1
ATOM 2653 C CA . GLU B 1 91 ? 5.786 -14.594 12.236 1 98.7 91 GLU B CA 1
ATOM 2654 C C . GLU B 1 91 ? 4.907 -13.353 12.117 1 98.7 91 GLU B C 1
ATOM 2656 O O . GLU B 1 91 ? 3.973 -13.169 12.901 1 98.7 91 GLU B O 1
ATOM 2661 N N . SER B 1 92 ? 5.234 -12.513 11.199 1 98.65 92 SER B N 1
ATOM 2662 C CA . SER B 1 92 ? 4.458 -11.294 10.993 1 98.65 92 SER B CA 1
ATOM 2663 C C . SER B 1 92 ? 3.024 -11.615 10.585 1 98.65 92 SER B C 1
ATOM 2665 O O . SER B 1 92 ? 2.083 -10.96 11.038 1 98.65 92 SER B O 1
ATOM 2667 N N . ILE B 1 93 ? 2.85 -12.595 9.705 1 98.85 93 ILE B N 1
ATOM 2668 C CA . ILE B 1 93 ? 1.522 -13.017 9.273 1 98.85 93 ILE B CA 1
ATOM 2669 C C . ILE B 1 93 ? 0.73 -13.537 10.471 1 98.85 93 ILE B C 1
ATOM 2671 O O . ILE B 1 93 ? -0.444 -13.199 10.641 1 98.85 93 ILE B O 1
ATOM 2675 N N . ALA B 1 94 ? 1.388 -14.295 11.306 1 98.69 94 ALA B N 1
ATOM 2676 C CA . ALA B 1 94 ? 0.724 -14.869 12.474 1 98.69 94 ALA B CA 1
ATOM 2677 C C . ALA B 1 94 ? 0.244 -13.776 13.424 1 98.69 94 ALA B C 1
ATOM 2679 O O . ALA B 1 94 ? -0.783 -13.93 14.089 1 98.69 94 ALA B O 1
ATOM 2680 N N . ARG B 1 95 ? 0.973 -12.683 13.483 1 98.21 95 ARG B N 1
ATOM 2681 C CA . ARG B 1 95 ? 0.576 -11.562 14.329 1 98.21 95 ARG B CA 1
ATOM 2682 C C . ARG B 1 95 ? -0.682 -10.889 13.792 1 98.21 95 ARG B C 1
ATOM 2684 O O . ARG B 1 95 ? -1.527 -10.432 14.565 1 98.21 95 ARG B O 1
ATOM 2691 N N . ILE B 1 96 ? -0.786 -10.835 12.505 1 98.28 96 ILE B N 1
ATOM 2692 C CA . ILE B 1 96 ? -1.936 -10.206 11.863 1 98.28 96 ILE B CA 1
ATOM 2693 C C . ILE B 1 96 ? -3.149 -11.128 11.96 1 98.28 96 ILE B C 1
ATOM 2695 O O . ILE B 1 96 ? -4.224 -10.707 12.393 1 98.28 96 ILE B O 1
ATOM 2699 N N . ASN B 1 97 ? -2.928 -12.417 11.61 1 98.74 97 ASN B N 1
ATOM 2700 C CA . ASN B 1 97 ? -4.006 -13.399 11.563 1 98.74 97 ASN B CA 1
ATOM 2701 C C . ASN B 1 97 ? -3.505 -14.799 11.904 1 98.74 97 ASN B C 1
ATOM 2703 O O . ASN B 1 97 ? -3.004 -15.513 11.034 1 98.74 97 ASN B O 1
ATOM 2707 N N . PRO B 1 98 ? -3.691 -15.197 13.067 1 98.49 98 PRO B N 1
ATOM 2708 C CA . PRO B 1 98 ? -3.148 -16.486 13.5 1 98.49 98 PRO B CA 1
ATOM 2709 C C . PRO B 1 98 ? -3.844 -17.672 12.835 1 98.49 98 PRO B C 1
ATOM 2711 O O . PRO B 1 98 ? -3.376 -18.808 12.946 1 98.49 98 PRO B O 1
ATOM 2714 N N . GLU B 1 99 ? -4.92 -17.449 12.119 1 98.06 99 GLU B N 1
ATOM 2715 C CA . GLU B 1 99 ? -5.676 -18.548 11.526 1 98.06 99 GLU B CA 1
ATOM 2716 C C . GLU B 1 99 ? -5.149 -18.894 10.136 1 98.06 99 GLU B C 1
ATOM 2718 O O . GLU B 1 99 ? -5.508 -19.929 9.571 1 98.06 99 GLU B O 1
ATOM 2723 N N . VAL B 1 100 ? -4.347 -18.075 9.565 1 98.79 100 VAL B N 1
ATOM 2724 C CA . VAL B 1 100 ? -3.799 -18.321 8.235 1 98.79 100 VAL B CA 1
ATOM 2725 C C . VAL B 1 100 ? -2.707 -19.385 8.315 1 98.79 100 VAL B C 1
ATOM 2727 O O . VAL B 1 100 ? -1.812 -19.304 9.159 1 98.79 100 VAL B O 1
ATOM 2730 N N . GLN B 1 101 ? -2.806 -20.396 7.528 1 98.85 101 GLN B N 1
ATOM 2731 C CA . GLN B 1 101 ? -1.739 -21.385 7.412 1 98.85 101 GLN B CA 1
ATOM 2732 C C . GLN B 1 101 ? -0.619 -20.883 6.505 1 98.85 101 GLN B C 1
ATOM 2734 O O . GLN B 1 101 ? -0.85 -20.584 5.332 1 98.85 101 GLN B O 1
ATOM 2739 N N . VAL B 1 102 ? 0.584 -20.784 7.04 1 98.91 102 VAL B N 1
ATOM 2740 C CA . VAL B 1 102 ? 1.728 -20.317 6.263 1 98.91 102 VAL B CA 1
ATOM 2741 C C . VAL B 1 102 ? 2.683 -21.48 6.001 1 98.91 102 VAL B C 1
ATOM 2743 O O . VAL B 1 102 ? 3.011 -22.24 6.914 1 98.91 102 VAL B O 1
ATOM 2746 N N . ILE B 1 103 ? 3.06 -21.674 4.808 1 98.89 103 ILE B N 1
ATOM 2747 C CA . ILE B 1 103 ? 4.047 -22.678 4.425 1 98.89 103 ILE B CA 1
ATOM 2748 C C . ILE B 1 103 ? 5.304 -21.991 3.896 1 98.89 103 ILE B C 1
ATOM 2750 O O . ILE B 1 103 ? 5.335 -21.537 2.75 1 98.89 103 ILE B O 1
ATOM 2754 N N . PRO B 1 104 ? 6.324 -21.896 4.689 1 98.78 104 PRO B N 1
ATOM 2755 C CA . PRO B 1 104 ? 7.571 -21.256 4.264 1 98.78 104 PRO B CA 1
ATOM 2756 C C . PRO B 1 104 ? 8.47 -22.192 3.459 1 98.78 104 PRO B C 1
ATOM 2758 O O . PRO B 1 104 ? 8.661 -23.35 3.841 1 98.78 104 PRO B O 1
ATOM 2761 N N . TYR B 1 105 ? 8.917 -21.775 2.345 1 98.77 105 TYR B N 1
ATOM 2762 C CA . TYR B 1 105 ? 9.93 -22.454 1.546 1 98.77 105 TYR B CA 1
ATOM 2763 C C . TYR B 1 105 ? 11.226 -21.651 1.511 1 98.77 105 TYR B C 1
ATOM 2765 O O . TYR B 1 105 ? 11.401 -20.782 0.654 1 98.77 105 TYR B O 1
ATOM 2773 N N . ALA B 1 106 ? 12.187 -21.976 2.409 1 98.52 106 ALA B N 1
ATOM 2774 C CA . ALA B 1 106 ? 13.488 -21.312 2.431 1 98.52 106 ALA B CA 1
ATOM 2775 C C . ALA B 1 106 ? 14.383 -21.821 1.305 1 98.52 106 ALA B C 1
ATOM 2777 O O . ALA B 1 106 ? 15.418 -22.441 1.559 1 98.52 106 ALA B O 1
ATOM 2778 N N . ALA B 1 107 ? 14.013 -21.487 0.126 1 97.97 107 ALA B N 1
ATOM 2779 C CA . ALA B 1 107 ? 14.686 -21.99 -1.069 1 97.97 107 ALA B CA 1
ATOM 2780 C C . ALA B 1 107 ? 14.5 -21.036 -2.245 1 97.97 107 ALA B C 1
ATOM 2782 O O . ALA B 1 107 ? 13.645 -20.148 -2.204 1 97.97 107 ALA B O 1
ATOM 2783 N N . ARG B 1 108 ? 15.333 -21.204 -3.145 1 96.94 108 ARG B N 1
ATOM 2784 C CA . ARG B 1 108 ? 15.179 -20.508 -4.418 1 96.94 108 ARG B CA 1
ATOM 2785 C C . ARG B 1 108 ? 14.204 -21.245 -5.331 1 96.94 108 ARG B C 1
ATOM 2787 O O . ARG B 1 108 ? 14.213 -22.476 -5.393 1 96.94 108 ARG B O 1
ATOM 2794 N N . LEU B 1 109 ? 13.34 -20.548 -5.959 1 97.76 109 LEU B N 1
ATOM 2795 C CA . LEU B 1 109 ? 12.538 -21.153 -7.018 1 97.76 109 LEU B CA 1
ATOM 2796 C C . LEU B 1 109 ? 13.405 -21.504 -8.222 1 97.76 109 LEU B C 1
ATOM 2798 O O . LEU B 1 109 ? 14.146 -20.658 -8.728 1 97.76 109 LEU B O 1
ATOM 2802 N N . THR B 1 110 ? 13.383 -22.706 -8.648 1 97.61 110 THR B N 1
ATOM 2803 C CA . THR B 1 110 ? 14.153 -23.192 -9.788 1 97.61 110 THR B CA 1
ATOM 2804 C C . THR B 1 110 ? 13.269 -24.006 -10.729 1 97.61 110 THR B C 1
ATOM 2806 O O . THR B 1 110 ? 12.115 -24.297 -10.408 1 97.61 110 THR B O 1
ATOM 2809 N N . ALA B 1 111 ? 13.832 -24.279 -11.845 1 97.26 111 ALA B N 1
ATOM 2810 C CA . ALA B 1 111 ? 13.109 -25.109 -12.805 1 97.26 111 ALA B CA 1
ATOM 2811 C C . ALA B 1 111 ? 12.75 -26.463 -12.198 1 97.26 111 ALA B C 1
ATOM 2813 O O . ALA B 1 111 ? 11.733 -27.061 -12.558 1 97.26 111 ALA B O 1
ATOM 2814 N N . ALA B 1 112 ? 13.503 -26.938 -11.238 1 97.29 112 ALA B N 1
ATOM 2815 C CA . ALA B 1 112 ? 13.347 -28.273 -10.666 1 97.29 112 ALA B CA 1
ATOM 2816 C C . ALA B 1 112 ? 12.159 -28.324 -9.709 1 97.29 112 ALA B C 1
ATOM 2818 O O . ALA B 1 112 ? 11.532 -29.373 -9.543 1 97.29 112 ALA B O 1
ATOM 2819 N N . ASN B 1 113 ? 11.808 -27.245 -9.121 1 97.73 113 ASN B N 1
ATOM 2820 C CA . ASN B 1 113 ? 10.775 -27.308 -8.093 1 97.73 113 ASN B CA 1
ATOM 2821 C C . ASN B 1 113 ? 9.558 -26.467 -8.468 1 97.73 113 ASN B C 1
ATOM 2823 O O . ASN B 1 113 ? 8.496 -26.596 -7.857 1 97.73 113 ASN B O 1
ATOM 2827 N N . ALA B 1 114 ? 9.618 -25.665 -9.464 1 98.34 114 ALA B N 1
ATOM 2828 C CA . ALA B 1 114 ? 8.641 -24.622 -9.763 1 98.34 114 ALA B CA 1
ATOM 2829 C C . ALA B 1 114 ? 7.278 -25.225 -10.09 1 98.34 114 ALA B C 1
ATOM 2831 O O . ALA B 1 114 ? 6.257 -24.805 -9.54 1 98.34 114 ALA B O 1
ATOM 2832 N N . LEU B 1 115 ? 7.216 -26.18 -10.978 1 97.5 115 LEU B N 1
ATOM 2833 C CA . LEU B 1 115 ? 5.948 -26.725 -11.45 1 97.5 115 LEU B CA 1
ATOM 2834 C C . LEU B 1 115 ? 5.189 -27.398 -10.312 1 97.5 115 LEU B C 1
ATOM 2836 O O . LEU B 1 115 ? 3.986 -27.181 -10.149 1 97.5 115 LEU B O 1
ATOM 2840 N N . ALA B 1 116 ? 5.894 -28.208 -9.549 1 96.86 116 ALA B N 1
ATOM 2841 C CA . ALA B 1 116 ? 5.265 -28.906 -8.43 1 96.86 116 ALA B CA 1
ATOM 2842 C C . ALA B 1 116 ? 4.735 -27.917 -7.395 1 96.86 116 ALA B C 1
ATOM 2844 O O . ALA B 1 116 ? 3.614 -28.065 -6.903 1 96.86 116 ALA B O 1
ATOM 2845 N N . LEU B 1 117 ? 5.511 -27.011 -7.074 1 98.22 117 LEU B N 1
ATOM 2846 C CA . LEU B 1 117 ? 5.144 -26.026 -6.062 1 98.22 117 LEU B CA 1
ATOM 2847 C C . LEU B 1 117 ? 3.964 -25.181 -6.529 1 98.22 117 LEU B C 1
ATOM 2849 O O . LEU B 1 117 ? 2.974 -25.036 -5.807 1 98.22 117 LEU B O 1
ATOM 2853 N N . ILE B 1 118 ? 4.047 -24.657 -7.696 1 98.42 118 ILE B N 1
ATOM 2854 C CA . ILE B 1 118 ? 3.049 -23.739 -8.232 1 98.42 118 ILE B CA 1
ATOM 2855 C C . ILE B 1 118 ? 1.723 -24.472 -8.424 1 98.42 118 ILE B C 1
ATOM 2857 O O . ILE B 1 118 ? 0.653 -23.905 -8.187 1 98.42 118 ILE B O 1
ATOM 2861 N N . GLY B 1 119 ? 1.789 -25.674 -8.766 1 97.9 119 GLY B N 1
ATOM 2862 C CA . GLY B 1 119 ? 0.598 -26.467 -9.023 1 97.9 119 GLY B CA 1
ATOM 2863 C C . GLY B 1 119 ? -0.278 -26.644 -7.797 1 97.9 119 GLY B C 1
ATOM 2864 O O . GLY B 1 119 ? -1.465 -26.955 -7.915 1 97.9 119 GLY B O 1
ATOM 2865 N N . ASP B 1 120 ? 0.273 -26.409 -6.606 1 98.19 120 ASP B N 1
ATOM 2866 C CA . ASP B 1 120 ? -0.421 -26.654 -5.345 1 98.19 120 ASP B CA 1
ATOM 2867 C C . ASP B 1 120 ? -1.198 -25.418 -4.897 1 98.19 120 ASP B C 1
ATOM 2869 O O . ASP B 1 120 ? -1.836 -25.428 -3.842 1 98.19 120 ASP B O 1
ATOM 2873 N N . TYR B 1 121 ? -1.192 -24.397 -5.718 1 98.75 121 TYR B N 1
ATOM 2874 C CA . TYR B 1 121 ? -1.801 -23.139 -5.301 1 98.75 121 TYR B CA 1
ATOM 2875 C C . TYR B 1 121 ? -2.784 -22.635 -6.35 1 98.75 121 TYR B C 1
ATOM 2877 O O . TYR B 1 121 ? -2.703 -23.017 -7.52 1 98.75 121 TYR B O 1
ATOM 2885 N N . ASP B 1 122 ? -3.709 -21.778 -5.913 1 98.68 122 ASP B N 1
ATOM 2886 C CA . ASP B 1 122 ? -4.776 -21.287 -6.779 1 98.68 122 ASP B CA 1
ATOM 2887 C C . ASP B 1 122 ? -4.308 -20.09 -7.604 1 98.68 122 ASP B C 1
ATOM 2889 O O . ASP B 1 122 ? -4.711 -19.928 -8.757 1 98.68 122 ASP B O 1
ATOM 2893 N N . VAL B 1 123 ? -3.56 -19.224 -7.005 1 98.74 123 VAL B N 1
ATOM 2894 C CA . VAL B 1 123 ? -3.01 -18.024 -7.626 1 98.74 123 VAL B CA 1
ATOM 2895 C C . VAL B 1 123 ? -1.557 -17.838 -7.193 1 98.74 123 VAL B C 1
ATOM 2897 O O . VAL B 1 123 ? -1.204 -18.117 -6.045 1 98.74 123 VAL B O 1
ATOM 2900 N N . ILE B 1 124 ? -0.716 -17.418 -8.11 1 98.91 124 ILE B N 1
ATOM 2901 C CA . ILE B 1 124 ? 0.691 -17.137 -7.848 1 98.91 124 ILE B CA 1
ATOM 2902 C C . ILE B 1 124 ? 0.94 -15.632 -7.928 1 98.91 124 ILE B C 1
ATOM 2904 O O . ILE B 1 124 ? 0.471 -14.968 -8.854 1 98.91 124 ILE B O 1
ATOM 2908 N N . ALA B 1 125 ? 1.593 -15.086 -6.972 1 98.92 125 ALA B N 1
ATOM 2909 C CA . ALA B 1 125 ? 2.012 -13.687 -6.982 1 98.92 125 ALA B CA 1
ATOM 2910 C C . ALA B 1 125 ? 3.533 -13.57 -7.004 1 98.92 125 ALA B C 1
ATOM 2912 O O . ALA B 1 125 ? 4.215 -14.094 -6.119 1 98.92 125 ALA B O 1
ATOM 2913 N N . ASP B 1 126 ? 4.015 -12.91 -7.965 1 98.84 126 ASP B N 1
ATOM 2914 C CA . ASP B 1 126 ? 5.457 -12.769 -8.146 1 98.84 126 ASP B CA 1
ATOM 2915 C C . ASP B 1 126 ? 5.922 -11.362 -7.778 1 98.84 126 ASP B C 1
ATOM 2917 O O . ASP B 1 126 ? 5.552 -10.388 -8.437 1 98.84 126 ASP B O 1
ATOM 2921 N N . GLY B 1 127 ? 6.676 -11.238 -6.781 1 98.01 127 GLY B N 1
ATOM 2922 C CA . GLY B 1 127 ? 7.301 -9.99 -6.371 1 98.01 127 GLY B CA 1
ATOM 2923 C C . GLY B 1 127 ? 8.817 -10.039 -6.415 1 98.01 127 GLY B C 1
ATOM 2924 O O . GLY B 1 127 ? 9.488 -9.379 -5.619 1 98.01 127 GLY B O 1
ATOM 2925 N N . SER B 1 128 ? 9.356 -10.882 -7.24 1 96.32 128 SER B N 1
ATOM 2926 C CA . SER B 1 128 ? 10.802 -11.029 -7.363 1 96.32 128 SER B CA 1
ATOM 2927 C C . SER B 1 128 ? 11.433 -9.79 -7.989 1 96.32 128 SER B C 1
ATOM 2929 O O . SER B 1 128 ? 10.729 -8.936 -8.533 1 96.32 128 SER B O 1
ATOM 2931 N N . ASP B 1 129 ? 12.727 -9.671 -7.938 1 91.01 129 ASP B N 1
ATOM 2932 C CA . ASP B 1 129 ? 13.361 -8.426 -8.361 1 91.01 129 ASP B CA 1
ATOM 2933 C C . ASP B 1 129 ? 14.331 -8.669 -9.516 1 91.01 129 ASP B C 1
ATOM 2935 O O . ASP B 1 129 ? 15.238 -7.868 -9.749 1 91.01 129 ASP B O 1
ATOM 2939 N N . ASN B 1 130 ? 14.17 -9.874 -10.142 1 90.85 130 ASN B N 1
ATOM 2940 C CA . ASN B 1 130 ? 15.042 -10.136 -11.282 1 90.85 130 ASN B CA 1
ATOM 2941 C C . ASN B 1 130 ? 14.295 -10.844 -12.408 1 90.85 130 ASN B C 1
ATOM 2943 O O . ASN B 1 130 ? 13.342 -11.584 -12.158 1 90.85 130 ASN B O 1
ATOM 2947 N N . PHE B 1 131 ? 14.792 -10.68 -13.578 1 92.72 131 PHE B N 1
ATOM 2948 C CA . PHE B 1 131 ? 14.102 -11.132 -14.78 1 92.72 131 PHE B CA 1
ATOM 2949 C C . PHE B 1 131 ? 14.116 -12.653 -14.873 1 92.72 131 PHE B C 1
ATOM 2951 O O . PHE B 1 131 ? 13.145 -13.262 -15.326 1 92.72 131 PHE B O 1
ATOM 2958 N N . SER B 1 132 ? 15.178 -13.288 -14.476 1 92.96 132 SER B N 1
ATOM 2959 C CA . SER B 1 132 ? 15.271 -14.742 -14.564 1 92.96 132 SER B CA 1
ATOM 2960 C C . SER B 1 132 ? 14.126 -15.414 -13.814 1 92.96 132 SER B C 1
ATOM 2962 O O . SER B 1 132 ? 13.492 -16.335 -14.334 1 92.96 132 SER B O 1
ATOM 2964 N N . THR B 1 133 ? 13.887 -14.945 -12.607 1 95.52 133 THR B N 1
ATOM 2965 C CA . THR B 1 133 ? 12.805 -15.506 -11.806 1 95.52 133 THR B CA 1
ATOM 2966 C C . THR B 1 133 ? 11.448 -15.172 -12.419 1 95.52 133 THR B C 1
ATOM 2968 O O . THR B 1 133 ? 10.557 -16.022 -12.47 1 95.52 133 THR B O 1
ATOM 2971 N N . ARG B 1 134 ? 11.275 -13.97 -12.919 1 96.81 134 ARG B N 1
ATOM 2972 C CA . ARG B 1 134 ? 10.003 -13.561 -13.505 1 96.81 134 ARG B CA 1
ATOM 2973 C C . ARG B 1 134 ? 9.635 -14.448 -14.69 1 96.81 134 ARG B C 1
ATOM 2975 O O . ARG B 1 134 ? 8.48 -14.855 -14.832 1 96.81 134 ARG B O 1
ATOM 2982 N N . PHE B 1 135 ? 10.608 -14.752 -15.507 1 97.12 135 PHE B N 1
ATOM 2983 C CA . PHE B 1 135 ? 10.36 -15.604 -16.664 1 97.12 135 PHE B CA 1
ATOM 2984 C C . PHE B 1 135 ? 10.069 -17.036 -16.23 1 97.12 135 PHE B C 1
ATOM 2986 O O . PHE B 1 135 ? 9.191 -17.694 -16.792 1 97.12 135 PHE B O 1
ATOM 2993 N N . LEU B 1 136 ? 10.818 -17.486 -15.244 1 97.42 136 LEU B N 1
ATOM 2994 C CA . LEU B 1 136 ? 10.597 -18.837 -14.739 1 97.42 136 LEU B CA 1
ATOM 2995 C C . LEU B 1 136 ? 9.194 -18.978 -14.16 1 97.42 136 LEU B C 1
ATOM 2997 O O . LEU B 1 136 ? 8.487 -19.943 -14.463 1 97.42 136 LEU B O 1
ATOM 3001 N N . VAL B 1 137 ? 8.778 -18.033 -13.36 1 98.46 137 VAL B N 1
ATOM 3002 C CA . VAL B 1 137 ? 7.465 -18.076 -12.726 1 98.46 137 VAL B CA 1
ATOM 3003 C C . VAL B 1 137 ? 6.374 -18.045 -13.795 1 98.46 137 VAL B C 1
ATOM 3005 O O . VAL B 1 137 ? 5.404 -18.803 -13.722 1 98.46 137 VAL B O 1
ATOM 3008 N N . ASN B 1 138 ? 6.565 -17.158 -14.743 1 97.94 138 ASN B N 1
ATOM 3009 C CA . ASN B 1 138 ? 5.602 -17.062 -15.835 1 97.94 138 ASN B CA 1
ATOM 3010 C C . ASN B 1 138 ? 5.441 -18.395 -16.559 1 97.94 138 ASN B C 1
ATOM 3012 O O . ASN B 1 138 ? 4.32 -18.864 -16.763 1 97.94 138 ASN B O 1
ATOM 3016 N N . ASP B 1 139 ? 6.565 -18.971 -16.959 1 97.35 139 ASP B N 1
ATOM 3017 C CA . ASP B 1 139 ? 6.527 -20.222 -17.71 1 97.35 139 ASP B CA 1
ATOM 3018 C C . ASP B 1 139 ? 5.919 -21.346 -16.874 1 97.35 139 ASP B C 1
ATOM 3020 O O . ASP B 1 139 ? 5.118 -22.137 -17.376 1 97.35 139 ASP B O 1
ATOM 3024 N N . ALA B 1 140 ? 6.281 -21.374 -15.654 1 98.04 140 ALA B N 1
ATOM 3025 C CA . ALA B 1 140 ? 5.752 -22.401 -14.76 1 98.04 140 ALA B CA 1
ATOM 3026 C C . ALA B 1 140 ? 4.245 -22.245 -14.577 1 98.04 140 ALA B C 1
ATOM 3028 O O . ALA B 1 140 ? 3.511 -23.236 -14.55 1 98.04 140 ALA B O 1
ATOM 3029 N N . CYS B 1 141 ? 3.8 -21.038 -14.411 1 98.11 141 CYS B N 1
ATOM 3030 C CA . CYS B 1 141 ? 2.372 -20.783 -14.258 1 98.11 141 CYS B CA 1
ATOM 3031 C C . CYS B 1 141 ? 1.605 -21.215 -15.501 1 98.11 141 CYS B C 1
ATOM 3033 O O . CYS B 1 141 ? 0.497 -21.744 -15.4 1 98.11 141 CYS B O 1
ATOM 3035 N N . TYR B 1 142 ? 2.146 -20.92 -16.669 1 96.87 142 TYR B N 1
ATOM 3036 C CA . TYR B 1 142 ? 1.529 -21.348 -17.92 1 96.87 142 TYR B CA 1
ATOM 3037 C C . TYR B 1 142 ? 1.33 -22.859 -17.94 1 96.87 142 TYR B C 1
ATOM 3039 O O . TYR B 1 142 ? 0.226 -23.343 -18.199 1 96.87 142 TYR B O 1
ATOM 3047 N N . PHE B 1 143 ? 2.356 -23.592 -17.609 1 96.64 143 PHE B N 1
ATOM 3048 C CA . PHE B 1 143 ? 2.312 -25.047 -17.697 1 96.64 143 PHE B CA 1
ATOM 3049 C C . PHE B 1 143 ? 1.45 -25.632 -16.586 1 96.64 143 PHE B C 1
ATOM 3051 O O . PHE B 1 143 ? 0.792 -26.657 -16.777 1 96.64 143 PHE B O 1
ATOM 3058 N N . ALA B 1 144 ? 1.44 -24.963 -15.446 1 96.93 144 ALA B N 1
ATOM 3059 C CA . ALA B 1 144 ? 0.637 -25.428 -14.318 1 96.93 144 ALA B CA 1
ATOM 3060 C C . ALA B 1 144 ? -0.801 -24.928 -14.425 1 96.93 144 ALA B C 1
ATOM 3062 O O . ALA B 1 144 ? -1.651 -25.284 -13.606 1 96.93 144 ALA B O 1
ATOM 3063 N N . ARG B 1 145 ? -1.065 -24.081 -15.392 1 95.46 145 ARG B N 1
ATOM 3064 C CA . ARG B 1 145 ? -2.383 -23.51 -15.646 1 95.46 145 ARG B CA 1
ATOM 3065 C C . ARG B 1 145 ? -2.892 -22.744 -14.43 1 95.46 145 ARG B C 1
ATOM 3067 O O . ARG B 1 145 ? -4.01 -22.977 -13.966 1 95.46 145 ARG B O 1
ATOM 3074 N N . ARG B 1 146 ? -1.997 -21.92 -13.919 1 97.11 146 ARG B N 1
ATOM 3075 C CA . ARG B 1 146 ? -2.341 -21.086 -12.772 1 97.11 146 ARG B CA 1
ATOM 3076 C C . ARG B 1 146 ? -2.25 -19.605 -13.125 1 97.11 146 ARG B C 1
ATOM 3078 O O . ARG B 1 146 ? -1.332 -19.186 -13.834 1 97.11 146 ARG B O 1
ATOM 3085 N N . PRO B 1 147 ? -3.173 -18.797 -12.672 1 97.24 147 PRO B N 1
ATOM 3086 C CA . PRO B 1 147 ? -3.036 -17.351 -12.86 1 97.24 147 PRO B CA 1
ATOM 3087 C C . PRO B 1 147 ? -1.825 -16.773 -12.132 1 97.24 147 PRO B C 1
ATOM 3089 O O . PRO B 1 147 ? -1.483 -17.227 -11.037 1 97.24 147 PRO B O 1
ATOM 3092 N N . LEU B 1 148 ? -1.241 -15.782 -12.752 1 98.6 148 LEU B N 1
ATOM 3093 C CA . LEU B 1 148 ? -0.068 -15.105 -12.212 1 98.6 148 LEU B CA 1
ATOM 3094 C C . LEU B 1 148 ? -0.33 -13.611 -12.047 1 98.6 148 LEU B C 1
ATOM 3096 O O . LEU B 1 148 ? -0.705 -12.933 -13.006 1 98.6 148 LEU B O 1
ATOM 3100 N N . VAL B 1 149 ? -0.209 -13.08 -10.873 1 98.87 149 VAL B N 1
ATOM 3101 C CA . VAL B 1 149 ? -0.177 -11.643 -10.621 1 98.87 149 VAL B CA 1
ATOM 3102 C C . VAL B 1 149 ? 1.268 -11.182 -10.439 1 98.87 149 VAL B C 1
ATOM 3104 O O . VAL B 1 149 ? 1.899 -11.484 -9.424 1 98.87 149 VAL B O 1
ATOM 3107 N N . SER B 1 150 ? 1.722 -10.387 -11.342 1 98.72 150 SER B N 1
ATOM 3108 C CA . SER B 1 150 ? 3.125 -9.985 -11.367 1 98.72 150 SER B CA 1
ATOM 3109 C C . SER B 1 150 ? 3.283 -8.506 -11.032 1 98.72 150 SER B C 1
ATOM 3111 O O . SER B 1 150 ? 2.51 -7.671 -11.507 1 98.72 150 SER B O 1
ATOM 3113 N N . GLY B 1 151 ? 4.2 -8.187 -10.149 1 98.45 151 GLY B N 1
ATOM 3114 C CA . GLY B 1 151 ? 4.587 -6.822 -9.832 1 98.45 151 GLY B CA 1
ATOM 3115 C C . GLY B 1 151 ? 6.069 -6.56 -10.03 1 98.45 151 GLY B C 1
ATOM 3116 O O . GLY B 1 151 ? 6.892 -7.46 -9.85 1 98.45 151 GLY B O 1
ATOM 3117 N N . ALA B 1 152 ? 6.382 -5.381 -10.389 1 97.62 152 ALA B N 1
ATOM 3118 C CA . ALA B 1 152 ? 7.766 -4.932 -10.517 1 97.62 152 ALA B CA 1
ATOM 3119 C C . ALA B 1 152 ? 7.908 -3.47 -10.105 1 97.62 152 ALA B C 1
ATOM 3121 O O . ALA B 1 152 ? 6.966 -2.685 -10.24 1 97.62 152 ALA B O 1
ATOM 3122 N N . ILE B 1 153 ? 9.107 -3.182 -9.627 1 97.72 153 ILE B N 1
ATOM 3123 C CA . ILE B 1 153 ? 9.34 -1.809 -9.191 1 97.72 153 ILE B CA 1
ATOM 3124 C C . ILE B 1 153 ? 10.823 -1.471 -9.32 1 97.72 153 ILE B C 1
ATOM 3126 O O . ILE B 1 153 ? 11.683 -2.329 -9.105 1 97.72 153 ILE B O 1
ATOM 3130 N N . LEU B 1 154 ? 11.132 -0.274 -9.647 1 96.55 154 LEU B N 1
ATOM 3131 C CA . LEU B 1 154 ? 12.479 0.283 -9.717 1 96.55 154 LEU B CA 1
ATOM 3132 C C . LEU B 1 154 ? 12.452 1.796 -9.525 1 96.55 154 LEU B C 1
ATOM 3134 O O . LEU B 1 154 ? 11.755 2.506 -10.253 1 96.55 154 LEU B O 1
ATOM 3138 N N . ARG B 1 155 ? 13.244 2.291 -8.517 1 97.49 155 ARG B N 1
ATOM 3139 C CA . ARG B 1 155 ? 13.267 3.714 -8.193 1 97.49 155 ARG B CA 1
ATOM 3140 C C . ARG B 1 155 ? 11.872 4.218 -7.84 1 97.49 155 ARG B C 1
ATOM 3142 O O . ARG B 1 155 ? 11.302 3.82 -6.821 1 97.49 155 ARG B O 1
ATOM 3149 N N . PHE B 1 156 ? 11.274 4.925 -8.79 1 98.16 156 PHE B N 1
ATOM 3150 C CA . PHE B 1 156 ? 9.953 5.487 -8.53 1 98.16 156 PHE B CA 1
ATOM 3151 C C . PHE B 1 156 ? 8.916 4.892 -9.474 1 98.16 156 PHE B C 1
ATOM 3153 O O . PHE B 1 156 ? 7.757 5.311 -9.475 1 98.16 156 PHE B O 1
ATOM 3160 N N . ASP B 1 157 ? 9.312 3.868 -10.218 1 97.91 157 ASP B N 1
ATOM 3161 C CA . ASP B 1 157 ? 8.439 3.278 -11.228 1 97.91 157 ASP B CA 1
ATOM 3162 C C . ASP B 1 157 ? 7.967 1.889 -10.803 1 97.91 157 ASP B C 1
ATOM 3164 O O . ASP B 1 157 ? 8.725 1.128 -10.198 1 97.91 157 ASP B O 1
ATOM 3168 N N . GLY B 1 158 ? 6.712 1.628 -11.075 1 98.25 158 GLY B N 1
ATOM 3169 C CA . GLY B 1 158 ? 6.149 0.319 -10.788 1 98.25 158 GLY B CA 1
ATOM 3170 C C . GLY B 1 158 ? 5.212 -0.179 -11.872 1 98.25 158 GLY B C 1
ATOM 3171 O O . GLY B 1 158 ? 4.777 0.595 -12.727 1 98.25 158 GLY B O 1
ATOM 3172 N N . GLN B 1 159 ? 4.956 -1.413 -11.879 1 98.23 159 GLN B N 1
ATOM 3173 C CA . GLN B 1 159 ? 3.993 -2.014 -12.796 1 98.23 159 GLN B CA 1
ATOM 3174 C C . GLN B 1 159 ? 3.315 -3.226 -12.163 1 98.23 159 GLN B C 1
ATOM 3176 O O . GLN B 1 159 ? 3.904 -3.903 -11.318 1 98.23 159 GLN B O 1
ATOM 3181 N N . VAL B 1 160 ? 2.129 -3.499 -12.538 1 98.78 160 VAL B N 1
ATOM 3182 C CA . VAL B 1 160 ? 1.36 -4.66 -12.103 1 98.78 160 VAL B CA 1
ATOM 3183 C C . VAL B 1 160 ? 0.593 -5.245 -13.286 1 98.78 160 VAL B C 1
ATOM 3185 O O . VAL B 1 160 ? 0.05 -4.505 -14.11 1 98.78 160 VAL B O 1
ATOM 3188 N N . ALA B 1 161 ? 0.559 -6.543 -13.365 1 98.34 161 ALA B N 1
ATOM 3189 C CA . ALA B 1 161 ? -0.212 -7.244 -14.388 1 98.34 161 ALA B CA 1
ATOM 3190 C C . ALA B 1 161 ? -0.699 -8.597 -13.877 1 98.34 161 ALA B C 1
ATOM 3192 O O . ALA B 1 161 ? -0.078 -9.195 -12.996 1 98.34 161 ALA B O 1
ATOM 3193 N N . THR B 1 162 ? -1.786 -9.005 -14.399 1 97.79 162 THR B N 1
ATOM 3194 C CA . THR B 1 162 ? -2.285 -10.36 -14.191 1 97.79 162 THR B CA 1
ATOM 3195 C C . THR B 1 162 ? -2.216 -11.166 -15.485 1 97.79 162 THR B C 1
ATOM 3197 O O . THR B 1 162 ? -2.631 -10.689 -16.543 1 97.79 162 THR B O 1
ATOM 3200 N N . PHE B 1 163 ? -1.677 -12.336 -15.398 1 97.22 163 PHE B N 1
ATOM 3201 C CA . PHE B 1 163 ? -1.563 -13.202 -16.566 1 97.22 163 PHE B CA 1
ATOM 3202 C C . PHE B 1 163 ? -2.397 -14.464 -16.389 1 97.22 163 PHE B C 1
ATOM 3204 O O . PHE B 1 163 ? -2.201 -15.215 -15.431 1 97.22 163 PHE B O 1
ATOM 3211 N N . ARG B 1 164 ? -3.323 -14.691 -17.301 1 93.4 164 ARG B N 1
ATOM 3212 C CA . ARG B 1 164 ? -4.107 -15.907 -17.496 1 93.4 164 ARG B CA 1
ATOM 3213 C C . ARG B 1 164 ? -3.877 -16.49 -18.886 1 93.4 164 ARG B C 1
ATOM 3215 O O . ARG B 1 164 ? -4.756 -16.419 -19.748 1 93.4 164 ARG B O 1
ATOM 3222 N N . SER B 1 165 ? -2.843 -16.996 -19.114 1 86.72 165 SER B N 1
ATOM 3223 C CA . SER B 1 165 ? -2.42 -17.272 -20.483 1 86.72 165 SER B CA 1
ATOM 3224 C C . SER B 1 165 ? -2.767 -18.7 -20.891 1 86.72 165 SER B C 1
ATOM 3226 O O . SER B 1 165 ? -2.608 -19.075 -22.054 1 86.72 165 SER B O 1
ATOM 3228 N N . HIS B 1 166 ? -3.273 -19.493 -19.942 1 82.01 166 HIS B N 1
ATOM 3229 C CA . HIS B 1 166 ? -3.608 -20.872 -20.276 1 82.01 166 HIS B CA 1
ATOM 3230 C C . HIS B 1 166 ? -5.037 -20.982 -20.798 1 82.01 166 HIS B C 1
ATOM 3232 O O . HIS B 1 166 ? -5.924 -20.255 -20.346 1 82.01 166 HIS B O 1
ATOM 3238 N N . PRO B 1 167 ? -5.144 -21.686 -21.831 1 67.8 167 PRO B N 1
ATOM 3239 C CA . PRO B 1 167 ? -6.495 -21.881 -22.363 1 67.8 167 PRO B CA 1
ATOM 3240 C C . PRO B 1 167 ? -7.449 -22.495 -21.341 1 67.8 167 PRO B C 1
ATOM 3242 O O . PRO B 1 167 ? -7.066 -23.409 -20.605 1 67.8 167 PRO B O 1
ATOM 3245 N N . ARG B 1 168 ? -8.463 -21.886 -20.772 1 64.14 168 ARG B N 1
ATOM 3246 C CA . ARG B 1 168 ? -9.457 -22.477 -19.882 1 64.14 168 ARG B CA 1
ATOM 3247 C C . ARG B 1 168 ? -10.346 -23.464 -20.632 1 64.14 168 ARG B C 1
ATOM 3249 O O . ARG B 1 168 ? -10.37 -24.653 -20.31 1 64.14 168 ARG B O 1
ATOM 3256 N N . ALA B 1 169 ? -11.347 -22.981 -21.229 1 56.59 169 ALA B N 1
ATOM 3257 C CA . ALA B 1 169 ? -12.304 -23.807 -21.959 1 56.59 169 ALA B CA 1
ATOM 3258 C C . ALA B 1 169 ? -12.086 -23.697 -23.466 1 56.59 169 ALA B C 1
ATOM 3260 O O . ALA B 1 169 ? -11.492 -22.728 -23.944 1 56.59 169 ALA B O 1
ATOM 3261 N N . ALA B 1 170 ? -12.349 -24.754 -24.098 1 59.05 170 ALA B N 1
ATOM 3262 C CA . ALA B 1 170 ? -12.377 -24.734 -25.558 1 59.05 170 ALA B CA 1
ATOM 3263 C C . ALA B 1 170 ? -13.066 -23.475 -26.076 1 59.05 170 ALA B C 1
ATOM 3265 O O . ALA B 1 170 ? -14.161 -23.129 -25.627 1 59.05 170 ALA B O 1
ATOM 3266 N N . GLY B 1 171 ? -12.246 -22.653 -26.828 1 58.64 171 GLY B N 1
ATOM 3267 C CA . GLY B 1 171 ? -12.834 -21.511 -27.508 1 58.64 171 GLY B CA 1
ATOM 3268 C C . GLY B 1 171 ? -12.607 -20.2 -26.779 1 58.64 171 GLY B C 1
ATOM 3269 O O . GLY B 1 171 ? -12.897 -19.128 -27.313 1 58.64 171 GLY B O 1
ATOM 3270 N N . ALA B 1 172 ? -12.223 -20.351 -25.488 1 63.18 172 ALA B N 1
ATOM 3271 C CA . ALA B 1 172 ? -12.079 -19.074 -24.793 1 63.18 172 ALA B CA 1
ATOM 3272 C C . ALA B 1 172 ? -10.781 -18.378 -25.188 1 63.18 172 ALA B C 1
ATOM 3274 O O . ALA B 1 172 ? -9.773 -19.036 -25.458 1 63.18 172 ALA B O 1
ATOM 3275 N N . GLU B 1 173 ? -10.852 -17.142 -25.454 1 69.7 173 GLU B N 1
ATOM 3276 C CA . GLU B 1 173 ? -9.68 -16.349 -25.814 1 69.7 173 GLU B CA 1
ATOM 3277 C C . GLU B 1 173 ? -8.646 -16.353 -24.692 1 69.7 173 GLU B C 1
ATOM 3279 O O . GLU B 1 173 ? -8.992 -16.187 -23.521 1 69.7 173 GLU B O 1
ATOM 3284 N N . ARG B 1 174 ? -7.529 -16.83 -25.09 1 78.89 174 ARG B N 1
ATOM 3285 C CA . ARG B 1 174 ? -6.418 -16.837 -24.144 1 78.89 174 ARG B CA 1
ATOM 3286 C C . ARG B 1 174 ? -5.926 -15.421 -23.867 1 78.89 174 ARG B C 1
ATOM 3288 O O . ARG B 1 174 ? -5.922 -14.573 -24.762 1 78.89 174 ARG B O 1
ATOM 3295 N N . GLY B 1 175 ? -5.576 -15.098 -22.649 1 90.28 175 GLY B N 1
ATOM 3296 C CA . GLY B 1 175 ? -4.904 -13.846 -22.341 1 90.28 175 GLY B CA 1
ATOM 3297 C C . GLY B 1 175 ? -3.407 -13.897 -22.584 1 90.28 175 GLY B C 1
ATOM 3298 O O . GLY B 1 175 ? -2.851 -14.966 -22.845 1 90.28 175 GLY B O 1
ATOM 3299 N N . PRO B 1 176 ? -2.735 -12.834 -22.607 1 95.71 176 PRO B N 1
ATOM 3300 C CA . PRO B 1 176 ? -1.282 -12.779 -22.78 1 95.71 176 PRO B CA 1
ATOM 3301 C C . PRO B 1 176 ? -0.524 -13.355 -21.586 1 95.71 176 PRO B C 1
ATOM 3303 O O . PRO B 1 176 ? -1.049 -13.38 -20.47 1 95.71 176 PRO B O 1
ATOM 3306 N N . CYS B 1 177 ? 0.61 -13.874 -21.885 1 96.74 177 CYS B N 1
ATOM 3307 C CA . CYS B 1 177 ? 1.544 -14.226 -20.821 1 96.74 177 CYS B CA 1
ATOM 3308 C C . CYS B 1 177 ? 2.627 -13.163 -20.673 1 96.74 177 CYS B C 1
ATOM 3310 O O . CYS B 1 177 ? 2.62 -12.16 -21.389 1 96.74 177 CYS B O 1
ATOM 3312 N N . TYR B 1 178 ? 3.503 -13.335 -19.779 1 96.99 178 TYR B N 1
ATOM 3313 C CA . TYR B 1 178 ? 4.58 -12.384 -19.53 1 96.99 178 TYR B CA 1
ATOM 3314 C C . TYR B 1 178 ? 5.472 -12.237 -20.758 1 96.99 178 TYR B C 1
ATOM 3316 O O . TYR B 1 178 ? 5.94 -11.138 -21.064 1 96.99 178 TYR B O 1
ATOM 3324 N N . ARG B 1 179 ? 5.671 -13.306 -21.515 1 96.5 179 ARG B N 1
ATOM 3325 C CA . ARG B 1 179 ? 6.526 -13.299 -22.697 1 96.5 179 ARG B CA 1
ATOM 3326 C C . ARG B 1 179 ? 5.859 -12.558 -23.851 1 96.5 179 ARG B C 1
ATOM 3328 O O . ARG B 1 179 ? 6.524 -12.168 -24.813 1 96.5 179 ARG B O 1
ATOM 3335 N N . CYS B 1 180 ? 4.576 -12.4 -23.83 1 96.33 180 CYS B N 1
ATOM 3336 C CA . CYS B 1 180 ? 3.891 -11.599 -24.84 1 96.33 180 CYS B CA 1
ATOM 3337 C C . CYS B 1 180 ? 4.262 -10.127 -24.712 1 96.33 180 CYS B C 1
ATOM 3339 O O . CYS B 1 180 ? 4.202 -9.38 -25.691 1 96.33 180 CYS B O 1
ATOM 3341 N N . LEU B 1 181 ? 4.658 -9.747 -23.46 1 93.84 181 LEU B N 1
ATOM 3342 C CA . LEU B 1 181 ? 5.073 -8.379 -23.169 1 93.84 181 LEU B CA 1
ATOM 3343 C C . LEU B 1 181 ? 6.583 -8.227 -23.315 1 93.84 181 LEU B C 1
ATOM 3345 O O . LEU B 1 181 ? 7.063 -7.214 -23.83 1 93.84 181 LEU B O 1
ATOM 3349 N N . PHE B 1 182 ? 7.25 -9.232 -22.751 1 91.09 182 PHE B N 1
ATOM 3350 C CA . PHE B 1 182 ? 8.708 -9.274 -22.758 1 91.09 182 PHE B CA 1
ATOM 3351 C C . PHE B 1 182 ? 9.209 -10.568 -23.388 1 91.09 182 PHE B C 1
ATOM 3353 O O . PHE B 1 182 ? 9.299 -11.598 -22.716 1 91.09 182 PHE B O 1
ATOM 3360 N N . ARG B 1 183 ? 9.64 -10.536 -24.523 1 87.67 183 ARG B N 1
ATOM 3361 C CA . ARG B 1 183 ? 9.923 -11.734 -25.308 1 87.67 183 ARG B CA 1
ATOM 3362 C C . ARG B 1 183 ? 11.063 -12.536 -24.691 1 87.67 183 ARG B C 1
ATOM 3364 O O . ARG B 1 183 ? 11.023 -13.768 -24.673 1 87.67 183 ARG B O 1
ATOM 3371 N N . GLU B 1 184 ? 12.059 -11.802 -24.273 1 87.7 184 GLU B N 1
ATOM 3372 C CA . GLU B 1 184 ? 13.204 -12.432 -23.622 1 87.7 184 GLU B CA 1
ATOM 3373 C C . GLU B 1 184 ? 13.755 -11.553 -22.503 1 87.7 184 GLU B C 1
ATOM 3375 O O . GLU B 1 184 ? 13.503 -10.346 -22.473 1 87.7 184 GLU B O 1
ATOM 3380 N N . ALA B 1 185 ? 14.393 -12.253 -21.633 1 85.97 185 ALA B N 1
ATOM 3381 C CA . ALA B 1 185 ? 15.019 -11.502 -20.548 1 85.97 185 ALA B CA 1
ATOM 3382 C C . ALA B 1 185 ? 16.122 -10.589 -21.078 1 85.97 185 ALA B C 1
ATOM 3384 O O . ALA B 1 185 ? 16.895 -10.984 -21.954 1 85.97 185 ALA B O 1
ATOM 3385 N N . PRO B 1 186 ? 16.152 -9.399 -20.576 1 84.84 186 PRO B N 1
ATOM 3386 C CA . PRO B 1 186 ? 17.316 -8.588 -20.941 1 84.84 186 PRO B CA 1
ATOM 3387 C C . PRO B 1 186 ? 18.632 -9.192 -20.456 1 84.84 186 PRO B C 1
ATOM 3389 O O . PRO B 1 186 ? 18.643 -9.965 -19.495 1 84.84 186 PRO B O 1
ATOM 3392 N N . PRO B 1 187 ? 19.665 -8.901 -21.207 1 81.19 187 PRO B N 1
ATOM 3393 C CA . PRO B 1 187 ? 20.964 -9.389 -20.738 1 81.19 187 PRO B CA 1
ATOM 3394 C C . PRO B 1 187 ? 21.262 -8.982 -19.297 1 81.19 187 PRO B C 1
ATOM 3396 O O . PRO B 1 187 ? 20.853 -7.904 -18.859 1 81.19 187 PRO B O 1
ATOM 3399 N N . PRO B 1 188 ? 21.888 -9.954 -18.671 1 77.23 188 PRO B N 1
ATOM 3400 C CA . PRO B 1 188 ? 22.249 -9.609 -17.294 1 77.23 188 PRO B CA 1
ATOM 3401 C C . PRO B 1 188 ? 22.997 -8.281 -17.195 1 77.23 188 PRO B C 1
ATOM 3403 O O . PRO B 1 188 ? 23.829 -7.972 -18.051 1 77.23 188 PRO B O 1
ATOM 3406 N N . GLY B 1 189 ? 22.643 -7.458 -16.226 1 76.15 189 GLY B N 1
ATOM 3407 C CA . GLY B 1 189 ? 23.353 -6.211 -15.994 1 76.15 189 GLY B CA 1
ATOM 3408 C C . GLY B 1 189 ? 22.754 -5.035 -16.742 1 76.15 189 GLY B C 1
ATOM 3409 O O . GLY B 1 189 ? 23.075 -3.88 -16.454 1 76.15 189 GLY B O 1
ATOM 3410 N N . GLU B 1 190 ? 21.889 -5.265 -17.679 1 80.22 190 GLU B N 1
ATOM 3411 C CA . GLU B 1 190 ? 21.311 -4.177 -18.462 1 80.22 190 GLU B CA 1
ATOM 3412 C C . GLU B 1 190 ? 20.296 -3.386 -17.643 1 80.22 190 GLU B C 1
ATOM 3414 O O . GLU B 1 190 ? 20.213 -2.162 -17.763 1 80.22 190 GLU B O 1
ATOM 3419 N N . VAL B 1 191 ? 19.576 -4.101 -16.849 1 84.31 191 VAL B N 1
ATOM 3420 C CA . VAL B 1 191 ? 18.628 -3.444 -15.955 1 84.31 191 VAL B CA 1
ATOM 3421 C C . VAL B 1 191 ? 19.075 -3.623 -14.505 1 84.31 191 VAL B C 1
ATOM 3423 O O . VAL B 1 191 ? 19.261 -4.75 -14.041 1 84.31 191 VAL B O 1
ATOM 3426 N N . PRO B 1 192 ? 19.219 -2.505 -13.93 1 86.66 192 PRO B N 1
ATOM 3427 C CA . PRO B 1 192 ? 19.685 -2.63 -12.547 1 86.66 192 PRO B CA 1
ATOM 3428 C C . PRO B 1 192 ? 18.593 -3.122 -11.599 1 86.66 192 PRO B C 1
ATOM 3430 O O . PRO B 1 192 ? 17.406 -2.903 -11.853 1 86.66 192 PRO B O 1
ATOM 3433 N N . SER B 1 193 ? 19.013 -3.828 -10.579 1 87.04 193 SER B N 1
ATOM 3434 C CA . SER B 1 193 ? 18.119 -4.216 -9.493 1 87.04 193 SER B CA 1
ATOM 3435 C C . SER B 1 193 ? 17.835 -3.04 -8.564 1 87.04 193 SER B C 1
ATOM 3437 O O . SER B 1 193 ? 18.473 -1.991 -8.669 1 87.04 193 SER B O 1
ATOM 3439 N N . CYS B 1 194 ? 16.932 -3.195 -7.701 1 88.24 194 CYS B N 1
ATOM 3440 C CA . CYS B 1 194 ? 16.655 -2.187 -6.684 1 88.24 194 CYS B CA 1
ATOM 3441 C C . CYS B 1 194 ? 17.875 -1.95 -5.802 1 88.24 194 CYS B C 1
ATOM 3443 O O . CYS B 1 194 ? 18.086 -0.84 -5.312 1 88.24 194 CYS B O 1
ATOM 3445 N N . ALA B 1 195 ? 18.612 -2.98 -5.556 1 87.78 195 ALA B N 1
ATOM 3446 C CA . ALA B 1 195 ? 19.822 -2.879 -4.744 1 87.78 195 ALA B CA 1
ATOM 3447 C C . ALA B 1 195 ? 20.853 -1.97 -5.408 1 87.78 195 ALA B C 1
ATOM 3449 O O . ALA B 1 195 ? 21.603 -1.27 -4.724 1 87.78 195 ALA B O 1
ATOM 3450 N N . GLU B 1 196 ? 20.767 -1.922 -6.669 1 89.45 196 GLU B N 1
ATOM 3451 C CA . GLU B 1 196 ? 21.754 -1.155 -7.423 1 89.45 196 GLU B CA 1
ATOM 3452 C C . GLU B 1 196 ? 21.245 0.252 -7.726 1 89.45 196 GLU B C 1
ATOM 3454 O O . GLU B 1 196 ? 22.006 1.22 -7.665 1 89.45 196 GLU B O 1
ATOM 3459 N N . ALA B 1 197 ? 19.971 0.345 -8.04 1 94 197 ALA B N 1
ATOM 3460 C CA . ALA B 1 197 ? 19.445 1.604 -8.564 1 94 197 ALA B CA 1
ATOM 3461 C C . ALA B 1 197 ? 18.725 2.393 -7.474 1 94 197 ALA B C 1
ATOM 3463 O O . ALA B 1 197 ? 18.517 3.601 -7.609 1 94 197 ALA B O 1
ATOM 3464 N N . GLY B 1 198 ? 18.319 1.711 -6.4 1 96.38 198 GLY B N 1
ATOM 3465 C CA . GLY B 1 198 ? 17.503 2.329 -5.367 1 96.38 198 GLY B CA 1
ATOM 3466 C C . GLY B 1 198 ? 16.014 2.183 -5.617 1 96.38 198 GLY B C 1
ATOM 3467 O O . GLY B 1 198 ? 15.599 1.748 -6.693 1 96.38 198 GLY B O 1
ATOM 3468 N N . VAL B 1 199 ? 15.281 2.497 -4.607 1 98.04 199 VAL B N 1
ATOM 3469 C CA . VAL B 1 199 ? 13.827 2.396 -4.687 1 98.04 199 VAL B CA 1
ATOM 3470 C C . VAL B 1 199 ? 13.191 3.175 -3.538 1 98.04 199 VAL B C 1
ATOM 3472 O O . VAL B 1 199 ? 13.721 3.196 -2.425 1 98.04 199 VAL B O 1
ATOM 3475 N N . LEU B 1 200 ? 12.103 3.8 -3.822 1 98.48 200 LEU B N 1
ATOM 3476 C CA . LEU B 1 200 ? 11.32 4.406 -2.751 1 98.48 200 LEU B CA 1
ATOM 3477 C C . LEU B 1 200 ? 10.491 3.353 -2.022 1 98.48 200 LEU B C 1
ATOM 3479 O O . LEU B 1 200 ? 9.559 2.784 -2.596 1 98.48 200 LEU B O 1
ATOM 3483 N N . GLY B 1 201 ? 10.7 3.15 -0.777 1 98.39 201 GLY B N 1
ATOM 3484 C CA . GLY B 1 201 ? 10.07 2.097 0.004 1 98.39 201 GLY B CA 1
ATOM 3485 C C . GLY B 1 201 ? 8.556 2.193 0.023 1 98.39 201 GLY B C 1
ATOM 3486 O O . GLY B 1 201 ? 7.863 1.19 -0.158 1 98.39 201 GLY B O 1
ATOM 3487 N N . ALA B 1 202 ? 8.054 3.389 0.212 1 98.75 202 ALA B N 1
ATOM 3488 C CA . ALA B 1 202 ? 6.612 3.603 0.296 1 98.75 202 ALA B CA 1
ATOM 3489 C C . ALA B 1 202 ? 5.917 3.176 -0.994 1 98.75 202 ALA B C 1
ATOM 3491 O O . ALA B 1 202 ? 4.783 2.693 -0.965 1 98.75 202 ALA B O 1
ATOM 3492 N N . PHE B 1 203 ? 6.613 3.35 -2.062 1 98.76 203 PHE B N 1
ATOM 3493 C CA . PHE B 1 203 ? 5.994 3.023 -3.341 1 98.76 203 PHE B CA 1
ATOM 3494 C C . PHE B 1 203 ? 5.959 1.515 -3.556 1 98.76 203 PHE B C 1
ATOM 3496 O O . PHE B 1 203 ? 5.1 1.005 -4.279 1 98.76 203 PHE B O 1
ATOM 3503 N N . CYS B 1 204 ? 6.884 0.699 -2.895 1 98.73 204 CYS B N 1
ATOM 3504 C CA . CYS B 1 204 ? 6.725 -0.749 -2.816 1 98.73 204 CYS B CA 1
ATOM 3505 C C . CYS B 1 204 ? 5.386 -1.117 -2.188 1 98.73 204 CYS B C 1
ATOM 3507 O O . CYS B 1 204 ? 4.752 -2.092 -2.594 1 98.73 204 CYS B O 1
ATOM 3509 N N . GLY B 1 205 ? 5.004 -0.308 -1.208 1 98.87 205 GLY B N 1
ATOM 3510 C CA . GLY B 1 205 ? 3.709 -0.504 -0.578 1 98.87 205 GLY B CA 1
ATOM 3511 C C . GLY B 1 205 ? 2.549 -0.384 -1.548 1 98.87 205 GLY B C 1
ATOM 3512 O O . GLY B 1 205 ? 1.591 -1.157 -1.476 1 98.87 205 GLY B O 1
ATOM 3513 N N . VAL B 1 206 ? 2.636 0.566 -2.449 1 98.92 206 VAL B N 1
ATOM 3514 C CA . VAL B 1 206 ? 1.592 0.788 -3.444 1 98.92 206 VAL B CA 1
ATOM 3515 C C . VAL B 1 206 ? 1.493 -0.423 -4.368 1 98.92 206 VAL B C 1
ATOM 3517 O O . VAL B 1 206 ? 0.423 -1.022 -4.505 1 98.92 206 VAL B O 1
ATOM 3520 N N . ILE B 1 207 ? 2.563 -0.809 -4.894 1 98.9 207 ILE B N 1
ATOM 3521 C CA . ILE B 1 207 ? 2.578 -1.848 -5.918 1 98.9 207 ILE B CA 1
ATOM 3522 C C . ILE B 1 207 ? 2.215 -3.193 -5.293 1 98.9 207 ILE B C 1
ATOM 3524 O O . ILE B 1 207 ? 1.401 -3.94 -5.842 1 98.9 207 ILE B O 1
ATOM 3528 N N . GLY B 1 208 ? 2.815 -3.526 -4.145 1 98.92 208 GLY B N 1
ATOM 3529 C CA . GLY B 1 208 ? 2.497 -4.778 -3.476 1 98.92 208 GLY B CA 1
ATOM 3530 C C . GLY B 1 208 ? 1.044 -4.876 -3.052 1 98.92 208 GLY B C 1
ATOM 3531 O O . GLY B 1 208 ? 0.448 -5.954 -3.104 1 98.92 208 GLY B O 1
ATOM 3532 N N . SER B 1 209 ? 0.473 -3.783 -2.618 1 98.94 209 SER B N 1
ATOM 3533 C CA . SER B 1 209 ? -0.933 -3.781 -2.229 1 98.94 209 SER B CA 1
ATOM 3534 C C . SER B 1 209 ? -1.844 -3.9 -3.446 1 98.94 209 SER B C 1
ATOM 3536 O O . SER B 1 209 ? -2.917 -4.503 -3.369 1 98.94 209 SER B O 1
ATOM 3538 N N . LEU B 1 210 ? -1.404 -3.291 -4.54 1 98.93 210 LEU B N 1
ATOM 3539 C CA . LEU B 1 210 ? -2.139 -3.491 -5.784 1 98.93 210 LEU B CA 1
ATOM 3540 C C . LEU B 1 210 ? -2.131 -4.961 -6.191 1 98.93 210 LEU B C 1
ATOM 3542 O O . LEU B 1 210 ? -3.146 -5.487 -6.653 1 98.93 210 LEU B O 1
ATOM 3546 N N . GLN B 1 211 ? -1 -5.617 -6.003 1 98.94 211 GLN B N 1
ATOM 3547 C CA . GLN B 1 211 ? -0.944 -7.052 -6.263 1 98.94 211 GLN B CA 1
ATOM 3548 C C . GLN B 1 211 ? -1.934 -7.809 -5.383 1 98.94 211 GLN B C 1
ATOM 3550 O O . GLN B 1 211 ? -2.651 -8.69 -5.863 1 98.94 211 GLN B O 1
ATOM 3555 N N . ALA B 1 212 ? -1.956 -7.477 -4.089 1 98.96 212 ALA B N 1
ATOM 3556 C CA . ALA B 1 212 ? -2.882 -8.135 -3.172 1 98.96 212 ALA B CA 1
ATOM 3557 C C . ALA B 1 212 ? -4.328 -7.943 -3.622 1 98.96 212 ALA B C 1
ATOM 3559 O O . ALA B 1 212 ? -5.124 -8.885 -3.593 1 98.96 212 ALA B O 1
ATOM 3560 N N . THR B 1 213 ? -4.631 -6.752 -4.048 1 98.9 213 THR B N 1
ATOM 3561 C CA . THR B 1 213 ? -5.966 -6.444 -4.551 1 98.9 213 THR B CA 1
ATOM 3562 C C . THR B 1 213 ? -6.312 -7.328 -5.745 1 98.9 213 THR B C 1
ATOM 3564 O O . THR B 1 213 ? -7.396 -7.913 -5.798 1 98.9 213 THR B O 1
ATOM 3567 N N . GLU B 1 214 ? -5.388 -7.486 -6.648 1 98.81 214 GLU B N 1
ATOM 3568 C CA . GLU B 1 214 ? -5.611 -8.294 -7.843 1 98.81 214 GLU B CA 1
ATOM 3569 C C . GLU B 1 214 ? -5.753 -9.772 -7.492 1 98.81 214 GLU B C 1
ATOM 3571 O O . GLU B 1 214 ? -6.575 -10.479 -8.078 1 98.81 214 GLU B O 1
ATOM 3576 N N . VAL B 1 215 ? -4.923 -10.239 -6.586 1 98.92 215 VAL B N 1
ATOM 3577 C CA . VAL B 1 215 ? -4.999 -11.634 -6.163 1 98.92 215 VAL B CA 1
ATOM 3578 C C . VAL B 1 215 ? -6.388 -11.929 -5.602 1 98.92 215 VAL B C 1
ATOM 3580 O O . VAL B 1 215 ? -7.002 -12.941 -5.949 1 98.92 215 VAL B O 1
ATOM 3583 N N . ILE B 1 216 ? -6.869 -11.055 -4.783 1 98.89 216 ILE B N 1
ATOM 3584 C CA . ILE B 1 216 ? -8.175 -11.246 -4.162 1 98.89 216 ILE B CA 1
ATOM 3585 C C . ILE B 1 216 ? -9.263 -11.228 -5.234 1 98.89 216 ILE B C 1
ATOM 3587 O O . ILE B 1 216 ? -10.166 -12.068 -5.225 1 98.89 216 ILE B O 1
ATOM 3591 N N . LYS B 1 217 ? -9.147 -10.288 -6.163 1 98.64 217 LYS B N 1
ATOM 3592 C CA . LYS B 1 217 ? -10.107 -10.249 -7.262 1 98.64 217 LYS B CA 1
ATOM 3593 C C . LYS B 1 217 ? -10.092 -11.555 -8.051 1 98.64 217 LYS B C 1
ATOM 3595 O O . LYS B 1 217 ? -11.147 -12.075 -8.421 1 98.64 217 LYS B O 1
ATOM 3600 N N . GLU B 1 218 ? -8.943 -12.074 -8.295 1 97.67 218 GLU B N 1
ATOM 3601 C CA . GLU B 1 218 ? -8.797 -13.313 -9.053 1 97.67 218 GLU B CA 1
ATOM 3602 C C . GLU B 1 218 ? -9.407 -14.494 -8.303 1 97.67 218 GLU B C 1
ATOM 3604 O O . GLU B 1 218 ? -10.085 -15.333 -8.901 1 97.67 218 GLU B O 1
ATOM 3609 N N . LEU B 1 219 ? -9.168 -14.547 -7.038 1 98.61 219 LEU B N 1
ATOM 3610 C CA . LEU B 1 219 ? -9.678 -15.642 -6.22 1 98.61 219 LEU B CA 1
ATOM 3611 C C . LEU B 1 219 ? -11.202 -15.627 -6.18 1 98.61 219 LEU B C 1
ATOM 3613 O O . LEU B 1 21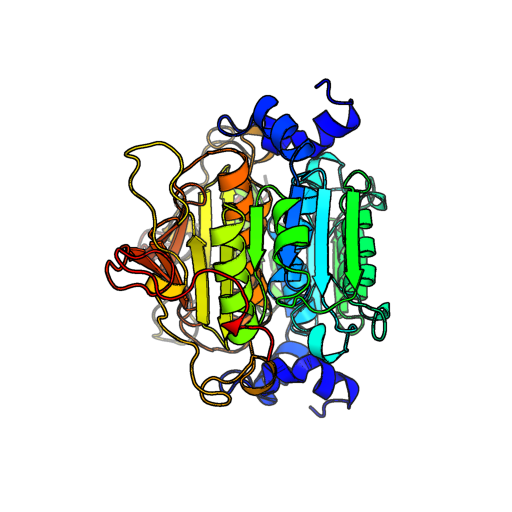9 ? -11.838 -16.684 -6.164 1 98.61 219 LEU B O 1
ATOM 3617 N N . LEU B 1 220 ? -11.764 -14.422 -6.227 1 98.45 220 LEU B N 1
ATOM 3618 C CA . LEU B 1 220 ? -13.194 -14.281 -5.974 1 98.45 220 LEU B CA 1
ATOM 3619 C C . LEU B 1 220 ? -13.963 -14.115 -7.281 1 98.45 220 LEU B C 1
ATOM 3621 O O . LEU B 1 220 ? -15.191 -14.224 -7.301 1 98.45 220 LEU B O 1
ATOM 3625 N N . GLY B 1 221 ? -13.18 -13.824 -8.364 1 97.04 221 GLY B N 1
ATOM 3626 C CA . GLY B 1 221 ? -13.842 -13.575 -9.634 1 97.04 221 GLY B CA 1
ATOM 3627 C C . GLY B 1 221 ? -14.661 -12.299 -9.64 1 97.04 221 GLY B C 1
ATOM 3628 O O . GLY B 1 221 ? -15.77 -12.269 -10.177 1 97.04 221 GLY B O 1
ATOM 3629 N N . ILE B 1 222 ? -14.137 -11.255 -8.985 1 97.59 222 ILE B N 1
ATOM 3630 C CA . ILE B 1 222 ? -14.889 -10.008 -8.895 1 97.59 222 ILE B CA 1
ATOM 3631 C C . ILE B 1 222 ? -14.134 -8.897 -9.621 1 97.59 222 ILE B C 1
ATOM 3633 O O . ILE B 1 222 ? -12.917 -8.981 -9.803 1 97.59 222 ILE B O 1
ATOM 3637 N N . GLY B 1 223 ? -14.897 -7.872 -10.026 1 96.93 223 GLY B N 1
ATOM 3638 C CA . GLY B 1 223 ? -14.291 -6.732 -10.695 1 96.93 223 GLY B CA 1
ATOM 3639 C C . GLY B 1 223 ? -13.76 -7.064 -12.077 1 96.93 223 GLY B C 1
ATOM 3640 O O . GLY B 1 223 ? -14.184 -8.045 -12.691 1 96.93 223 GLY B O 1
ATOM 3641 N N . GLU B 1 224 ? -12.96 -6.119 -12.499 1 96.47 224 GLU B N 1
ATOM 3642 C CA . GLU B 1 224 ? -12.273 -6.313 -13.772 1 96.47 224 GLU B CA 1
ATOM 3643 C C . GLU B 1 224 ? -10.816 -6.712 -13.559 1 96.47 224 GLU B C 1
ATOM 3645 O O . GLU B 1 224 ? -10.044 -5.966 -12.953 1 96.47 224 GLU B O 1
ATOM 3650 N N . SER B 1 225 ? -10.482 -7.853 -13.997 1 94.17 225 SER B N 1
ATOM 3651 C CA . SER B 1 225 ? -9.115 -8.352 -13.886 1 94.17 225 SER B CA 1
ATOM 3652 C C . SER B 1 225 ? -8.151 -7.514 -14.719 1 94.17 225 SER B C 1
ATOM 3654 O O . SER B 1 225 ? -8.527 -6.982 -15.765 1 94.17 225 SER B O 1
ATOM 3656 N N . LEU B 1 226 ? -6.938 -7.454 -14.299 1 96.45 226 LEU B N 1
ATOM 3657 C CA . LEU B 1 226 ? -5.9 -6.805 -15.093 1 96.45 226 LEU B CA 1
ATOM 3658 C C . LEU B 1 226 ? -5.38 -7.741 -16.179 1 96.45 226 LEU B C 1
ATOM 3660 O O . LEU B 1 226 ? -4.4 -7.428 -16.858 1 96.45 226 LEU B O 1
ATOM 3664 N N . ALA B 1 227 ? -5.98 -8.965 -16.234 1 93.89 227 ALA B N 1
ATOM 3665 C CA . ALA B 1 227 ? -5.596 -9.839 -17.34 1 93.89 227 ALA B CA 1
ATOM 3666 C C . ALA B 1 227 ? -5.784 -9.139 -18.683 1 93.89 227 ALA B C 1
ATOM 3668 O O . ALA B 1 227 ? -6.88 -8.669 -18.997 1 93.89 227 ALA B O 1
ATOM 3669 N N . GLY B 1 228 ? -4.722 -9.037 -19.415 1 94.16 228 GLY B N 1
ATOM 3670 C CA . GLY B 1 228 ? -4.76 -8.333 -20.687 1 94.16 228 GLY B CA 1
ATOM 3671 C C . GLY B 1 228 ? -4.373 -6.871 -20.571 1 94.16 228 GLY B C 1
ATOM 3672 O O . GLY B 1 228 ? -4.411 -6.134 -21.558 1 94.16 228 GLY B O 1
ATOM 3673 N N . TYR B 1 229 ? -3.972 -6.479 -19.367 1 96.39 229 TYR B N 1
ATOM 3674 C CA . TYR B 1 229 ? -3.564 -5.094 -19.158 1 96.39 229 TYR B CA 1
ATOM 3675 C C . TYR B 1 229 ? -2.264 -5.022 -18.366 1 96.39 229 TYR B C 1
ATOM 3677 O O . TYR B 1 229 ? -1.966 -5.913 -17.568 1 96.39 229 TYR B O 1
ATOM 3685 N N . LEU B 1 230 ? -1.523 -4.029 -18.635 1 97.96 230 LEU B N 1
ATOM 3686 C CA . LEU B 1 230 ? -0.381 -3.603 -17.833 1 97.96 230 LEU B CA 1
ATOM 3687 C C . LEU B 1 230 ? -0.654 -2.257 -17.169 1 97.96 230 LEU B C 1
ATOM 3689 O O . LEU B 1 230 ? -0.942 -1.271 -17.851 1 97.96 230 LEU B O 1
ATOM 3693 N N . LEU B 1 231 ? -0.67 -2.256 -15.879 1 98.67 231 LEU B N 1
ATOM 3694 C CA . LEU B 1 231 ? -0.775 -1.002 -15.14 1 98.67 231 LEU B CA 1
ATOM 3695 C C . LEU B 1 231 ? 0.606 -0.423 -14.853 1 98.67 231 LEU B C 1
ATOM 3697 O O . LEU B 1 231 ? 1.389 -1.014 -14.106 1 98.67 231 LEU B O 1
ATOM 3701 N N . ILE B 1 232 ? 0.911 0.681 -15.386 1 98.67 232 ILE B N 1
ATOM 3702 C CA . ILE B 1 232 ? 2.184 1.372 -15.21 1 98.67 232 ILE B CA 1
ATOM 3703 C C . ILE B 1 232 ? 2.011 2.531 -14.231 1 98.67 232 ILE B C 1
ATOM 3705 O O . ILE B 1 232 ? 1.079 3.328 -14.362 1 98.67 232 ILE B O 1
ATOM 3709 N N . CYS B 1 233 ? 2.925 2.6 -13.322 1 98.63 233 CYS B N 1
ATOM 3710 C CA . CYS B 1 233 ? 2.786 3.547 -12.222 1 98.63 233 CYS B CA 1
ATOM 3711 C C . CYS B 1 233 ? 4.034 4.412 -12.087 1 98.63 233 CYS B C 1
ATOM 3713 O O . CYS B 1 233 ? 5.148 3.893 -12.005 1 98.63 233 CYS B O 1
ATOM 3715 N N . ASP B 1 234 ? 3.836 5.696 -12.041 1 98.57 234 ASP B N 1
ATOM 3716 C CA . ASP B 1 234 ? 4.893 6.671 -11.796 1 98.57 234 ASP B CA 1
ATOM 3717 C C . ASP B 1 234 ? 4.727 7.33 -10.429 1 98.57 234 ASP B C 1
ATOM 3719 O O . ASP B 1 234 ? 3.946 8.273 -10.279 1 98.57 234 ASP B O 1
ATOM 3723 N N . GLY B 1 235 ? 5.482 6.913 -9.513 1 98.02 235 GLY B N 1
ATOM 3724 C CA . GLY B 1 235 ? 5.349 7.375 -8.141 1 98.02 235 GLY B CA 1
ATOM 3725 C C . GLY B 1 235 ? 5.775 8.819 -7.954 1 98.02 235 GLY B C 1
ATOM 3726 O O . GLY B 1 235 ? 5.297 9.5 -7.045 1 98.02 235 GLY B O 1
ATOM 3727 N N . LEU B 1 236 ? 6.7 9.335 -8.74 1 97.94 236 LEU B N 1
ATOM 3728 C CA . LEU B 1 236 ? 7.191 10.703 -8.616 1 97.94 236 LEU B CA 1
ATOM 3729 C C . LEU B 1 236 ? 6.155 11.701 -9.124 1 97.94 236 LEU B C 1
ATOM 3731 O O . LEU B 1 236 ? 6.059 12.818 -8.612 1 97.94 236 LEU B O 1
ATOM 3735 N N . ARG B 1 237 ? 5.386 11.248 -10.112 1 97.19 237 ARG B N 1
ATOM 3736 C CA . ARG B 1 237 ? 4.445 12.185 -10.718 1 97.19 237 ARG B CA 1
ATOM 3737 C C . ARG B 1 237 ? 3.015 11.882 -10.282 1 97.19 237 ARG B C 1
ATOM 3739 O O . ARG B 1 237 ? 2.115 12.701 -10.477 1 97.19 237 ARG B O 1
ATOM 3746 N N . GLY B 1 238 ? 2.806 10.704 -9.696 1 97.47 238 GLY B N 1
ATOM 3747 C CA . GLY B 1 238 ? 1.456 10.306 -9.329 1 97.47 238 GLY B CA 1
ATOM 3748 C C . GLY B 1 238 ? 0.581 9.988 -10.527 1 97.47 238 GLY B C 1
ATOM 3749 O O . GLY B 1 238 ? -0.592 10.365 -10.563 1 97.47 238 GLY B O 1
ATOM 3750 N N . ILE B 1 239 ? 1.183 9.331 -11.478 1 97.98 239 ILE B N 1
ATOM 3751 C CA . ILE B 1 239 ? 0.475 9.003 -12.711 1 97.98 239 ILE B CA 1
ATOM 3752 C C . ILE B 1 239 ? 0.368 7.487 -12.857 1 97.98 239 ILE B C 1
ATOM 3754 O O . ILE B 1 239 ? 1.327 6.762 -12.585 1 97.98 239 ILE B O 1
ATOM 3758 N N . PHE B 1 240 ? -0.759 7.051 -13.276 1 98.47 240 PHE B N 1
ATOM 3759 C CA . PHE B 1 240 ? -1.069 5.65 -13.536 1 98.47 240 PHE B CA 1
ATOM 3760 C C . PHE B 1 240 ? -1.676 5.479 -14.923 1 98.47 240 PHE B C 1
ATOM 3762 O O . PHE B 1 240 ? -2.581 6.223 -15.307 1 98.47 240 PHE B O 1
ATOM 3769 N N . ARG B 1 241 ? -1.19 4.517 -15.622 1 98 241 ARG B N 1
ATOM 3770 C CA . ARG B 1 241 ? -1.688 4.241 -16.966 1 98 241 ARG B CA 1
ATOM 3771 C C . ARG B 1 241 ? -1.99 2.757 -17.145 1 98 241 ARG B C 1
ATOM 3773 O O . ARG B 1 241 ? -1.148 1.907 -16.849 1 98 241 ARG B O 1
ATOM 3780 N N . ARG B 1 242 ? -3.071 2.505 -17.516 1 97.37 242 ARG B N 1
ATOM 3781 C CA . ARG B 1 242 ? -3.495 1.152 -17.862 1 97.37 242 ARG B CA 1
ATOM 3782 C C . ARG B 1 242 ? -3.413 0.92 -19.367 1 97.37 242 ARG B C 1
ATOM 3784 O O . ARG B 1 242 ? -4.147 1.542 -20.137 1 97.37 242 ARG B O 1
ATOM 3791 N N . ILE B 1 243 ? -2.58 0.015 -19.768 1 97 243 ILE B N 1
ATOM 3792 C CA . ILE B 1 243 ? -2.328 -0.221 -21.185 1 97 243 ILE B CA 1
ATOM 3793 C C . ILE B 1 243 ? -2.781 -1.629 -21.563 1 97 243 ILE B C 1
ATOM 3795 O O . ILE B 1 243 ? -2.474 -2.596 -20.861 1 97 243 ILE B O 1
ATOM 3799 N N . ARG B 1 244 ? -3.465 -1.75 -22.621 1 96.13 244 ARG B N 1
ATOM 3800 C CA . ARG B 1 244 ? -3.903 -3.061 -23.09 1 96.13 244 ARG B CA 1
ATOM 3801 C C . ARG B 1 244 ? -2.731 -3.864 -23.644 1 96.13 244 ARG B C 1
ATOM 3803 O O . ARG B 1 244 ? -1.871 -3.319 -24.339 1 96.13 244 ARG B O 1
ATOM 3810 N N . VAL B 1 245 ? -2.649 -5.078 -23.285 1 94.87 245 VAL B N 1
ATOM 3811 C CA . VAL B 1 245 ? -1.658 -6.024 -23.787 1 94.87 245 VAL B CA 1
ATOM 3812 C C . VAL B 1 245 ? -2.356 -7.155 -24.537 1 94.87 245 VAL B C 1
ATOM 3814 O O . VAL B 1 245 ? -3.237 -7.822 -23.988 1 94.87 245 VAL B O 1
ATOM 3817 N N . ARG B 1 246 ? -1.97 -7.402 -25.711 1 93.24 246 ARG B N 1
ATOM 3818 C CA . ARG B 1 246 ? -2.572 -8.457 -26.52 1 93.24 246 ARG B CA 1
ATOM 3819 C C . ARG B 1 246 ? -1.67 -9.685 -26.577 1 93.24 246 ARG B C 1
ATOM 3821 O O . ARG B 1 246 ? -0.445 -9.567 -26.504 1 93.24 246 ARG B O 1
ATOM 3828 N N . PRO B 1 247 ? -2.349 -10.807 -26.68 1 94.31 247 PRO B N 1
ATOM 3829 C CA . PRO B 1 247 ? -1.535 -12 -26.926 1 94.31 247 PRO B CA 1
ATOM 3830 C C . PRO B 1 247 ? -0.7 -11.892 -28.2 1 94.31 247 PRO B C 1
ATOM 3832 O O . PRO B 1 247 ? -1.165 -11.344 -29.203 1 94.31 247 PRO B O 1
ATOM 3835 N N . ASP B 1 248 ? 0.517 -12.268 -28.115 1 94.43 248 ASP B N 1
ATOM 3836 C CA . ASP B 1 248 ? 1.424 -12.308 -29.258 1 94.43 248 ASP B CA 1
ATOM 3837 C C . ASP B 1 248 ? 1.397 -13.676 -29.934 1 94.43 248 ASP B C 1
ATOM 3839 O O . ASP B 1 248 ? 1.839 -14.67 -29.354 1 94.43 248 ASP B O 1
ATOM 3843 N N . SER B 1 249 ? 0.941 -13.765 -31.172 1 93.9 249 SER B N 1
ATOM 3844 C CA . SER B 1 249 ? 0.843 -15.029 -31.895 1 93.9 249 SER B CA 1
ATOM 3845 C C . SER B 1 249 ? 2.215 -15.667 -32.081 1 93.9 249 SER B C 1
ATOM 3847 O O . SER B 1 249 ? 2.32 -16.88 -32.274 1 93.9 249 SER B O 1
ATOM 3849 N N . GLY B 1 250 ? 3.236 -14.899 -32.023 1 95.33 250 GLY B N 1
ATOM 3850 C CA . GLY B 1 250 ? 4.596 -15.393 -32.171 1 95.33 250 GLY B CA 1
ATOM 3851 C C . GLY B 1 250 ? 5.276 -15.674 -30.845 1 95.33 250 GLY B C 1
ATOM 3852 O O . GLY B 1 250 ? 6.485 -15.912 -30.799 1 95.33 250 GLY B O 1
ATOM 3853 N N . CYS B 1 251 ? 4.532 -15.6 -29.778 1 96.27 251 CYS B N 1
ATOM 3854 C CA . CYS B 1 251 ? 5.108 -15.841 -28.46 1 96.27 251 CYS B CA 1
ATOM 3855 C C . CYS B 1 251 ? 5.705 -17.241 -28.375 1 96.27 251 CYS B C 1
ATOM 3857 O O . CYS B 1 251 ? 5.051 -18.222 -28.731 1 96.27 251 CYS B O 1
ATOM 3859 N N . PRO B 1 252 ? 6.915 -17.345 -27.88 1 96.4 252 PRO B N 1
ATOM 3860 C CA . PRO B 1 252 ? 7.573 -18.653 -27.849 1 96.4 252 PRO B CA 1
ATOM 3861 C C . PRO B 1 252 ? 6.948 -19.604 -26.831 1 96.4 252 PRO B C 1
ATOM 3863 O O . PRO B 1 252 ? 7.262 -20.797 -26.821 1 96.4 252 PRO B O 1
ATOM 3866 N N . LEU B 1 253 ? 6.077 -19.1 -25.991 1 96.08 253 LEU B N 1
ATOM 3867 C CA . LEU B 1 253 ? 5.482 -19.925 -24.946 1 96.08 253 LEU B CA 1
ATOM 3868 C C . LEU B 1 253 ? 4.021 -20.229 -25.258 1 96.08 253 LEU B C 1
ATOM 3870 O O . LEU B 1 253 ? 3.635 -21.394 -25.372 1 96.08 253 LEU B O 1
ATOM 3874 N N . CYS B 1 254 ? 3.243 -19.206 -25.537 1 94.49 254 CYS B N 1
ATOM 3875 C CA . CYS B 1 254 ? 1.803 -19.427 -25.597 1 94.49 254 CYS B CA 1
ATOM 3876 C C . CYS B 1 254 ? 1.262 -19.123 -26.989 1 94.49 254 CYS B C 1
ATOM 3878 O O . CYS B 1 254 ? 0.048 -19.098 -27.197 1 94.49 254 CYS B O 1
ATOM 3880 N N . GLY B 1 255 ? 2.158 -18.762 -27.889 1 93.03 255 GLY B N 1
ATOM 3881 C CA . GLY B 1 255 ? 1.737 -18.425 -29.24 1 93.03 255 GLY B CA 1
ATOM 3882 C C . GLY B 1 255 ? 1.296 -19.632 -30.046 1 93.03 255 GLY B C 1
ATOM 3883 O O . GLY B 1 255 ? 1.045 -20.701 -29.486 1 93.03 255 GLY B O 1
ATOM 3884 N N . ASP B 1 256 ? 1.197 -19.415 -31.349 1 92.93 256 ASP B N 1
ATOM 3885 C CA . ASP B 1 256 ? 0.657 -20.414 -32.266 1 92.93 256 ASP B CA 1
ATOM 3886 C C . ASP B 1 256 ? 1.664 -21.536 -32.511 1 92.93 256 ASP B C 1
ATOM 3888 O O . ASP B 1 256 ? 1.278 -22.672 -32.794 1 92.93 256 ASP B O 1
ATOM 3892 N N . GLN B 1 257 ? 2.928 -21.216 -32.509 1 95.29 257 GLN B N 1
ATOM 3893 C CA . GLN B 1 257 ? 4.017 -22.172 -32.679 1 95.29 257 GLN B CA 1
ATOM 3894 C C . GLN B 1 257 ? 5.043 -22.043 -31.557 1 95.29 257 GLN B C 1
ATOM 3896 O O . GLN B 1 257 ? 6.172 -21.606 -31.788 1 95.29 257 GLN B O 1
ATOM 3901 N N . PRO B 1 258 ? 4.71 -22.524 -30.481 1 94.8 258 PRO B N 1
ATOM 3902 C CA . PRO B 1 258 ? 5.587 -22.348 -29.321 1 94.8 258 PRO B CA 1
ATOM 3903 C C . PRO B 1 258 ? 6.902 -23.113 -29.453 1 94.8 258 PRO B C 1
ATOM 3905 O O . PRO B 1 258 ? 6.925 -24.219 -29.999 1 94.8 258 PRO B O 1
ATOM 3908 N N . SER B 1 259 ? 7.934 -22.487 -28.947 1 96.3 259 SER B N 1
ATOM 3909 C CA . SER B 1 259 ? 9.241 -23.137 -28.91 1 96.3 259 SER B CA 1
ATOM 3910 C C . SER B 1 259 ? 9.591 -23.593 -27.497 1 96.3 259 SER B C 1
ATOM 3912 O O . SER B 1 259 ? 10.53 -24.369 -27.305 1 96.3 259 SER B O 1
ATOM 3914 N N . ILE B 1 260 ? 8.894 -23.135 -26.541 1 95.98 260 ILE B N 1
ATOM 3915 C CA . ILE B 1 260 ? 9.091 -23.534 -25.151 1 95.98 260 ILE B CA 1
ATOM 3916 C C . ILE B 1 260 ? 8.022 -24.548 -24.749 1 95.98 260 ILE B C 1
ATOM 3918 O O . ILE B 1 260 ? 6.826 -24.252 -24.803 1 95.98 260 ILE B O 1
ATOM 3922 N N . HIS B 1 261 ? 8.499 -25.742 -24.355 1 96.85 261 HIS B N 1
ATOM 3923 C CA . HIS B 1 261 ? 7.534 -26.805 -24.096 1 96.85 261 HIS B CA 1
ATOM 3924 C C . HIS B 1 261 ? 7.644 -27.311 -22.661 1 96.85 261 HIS B C 1
ATOM 3926 O O . HIS B 1 261 ? 6.831 -28.127 -22.223 1 96.85 261 HIS B O 1
ATOM 3932 N N . ASP B 1 262 ? 8.673 -26.921 -21.984 1 96.62 262 ASP B N 1
ATOM 3933 C CA . ASP B 1 262 ? 8.903 -27.223 -20.575 1 96.62 262 ASP B CA 1
ATOM 3934 C C . ASP B 1 262 ? 9.821 -26.184 -19.934 1 96.62 262 ASP B C 1
ATOM 3936 O O . ASP B 1 262 ? 10.053 -25.117 -20.505 1 96.62 262 ASP B O 1
ATOM 3940 N N . LEU B 1 263 ? 10.273 -26.444 -18.706 1 97.45 263 LEU B N 1
ATOM 3941 C CA . LEU B 1 263 ? 11.041 -25.433 -17.988 1 97.45 263 LEU B CA 1
ATOM 3942 C C . LEU B 1 263 ? 12.539 -25.657 -18.169 1 97.45 263 LEU B C 1
ATOM 3944 O O . LEU B 1 263 ? 13.348 -25.098 -17.426 1 97.45 263 LEU B O 1
ATOM 3948 N N . SER B 1 264 ? 12.985 -26.442 -19.116 1 96.66 264 SER B N 1
ATOM 3949 C CA . SER B 1 264 ? 14.38 -26.835 -19.288 1 96.66 264 SER B CA 1
ATOM 3950 C C . SER B 1 264 ? 15.254 -25.633 -19.631 1 96.66 264 SER B C 1
ATOM 3952 O O . SER B 1 264 ? 16.44 -25.605 -19.294 1 96.66 264 SER B O 1
ATOM 3954 N N . ILE B 1 265 ? 14.751 -24.634 -20.244 1 93.95 265 ILE B N 1
ATOM 3955 C CA . ILE B 1 265 ? 15.52 -23.465 -20.656 1 93.95 265 ILE B CA 1
ATOM 3956 C C . ILE B 1 265 ? 15.991 -22.696 -19.423 1 93.95 265 ILE B C 1
ATOM 3958 O O . ILE B 1 265 ? 16.845 -21.812 -19.524 1 93.95 265 ILE B O 1
ATOM 3962 N N . HIS B 1 266 ? 15.292 -23.002 -18.295 1 93.93 266 HIS B N 1
ATOM 3963 C CA . HIS B 1 266 ? 15.628 -22.302 -17.06 1 93.93 266 HIS B CA 1
ATOM 3964 C C . HIS B 1 266 ? 16.616 -23.107 -16.223 1 93.93 266 HIS B C 1
ATOM 3966 O O . HIS B 1 266 ? 17.011 -22.677 -15.136 1 93.93 266 HIS B O 1
ATOM 3972 N N . ALA B 1 267 ? 17.046 -24.365 -16.505 1 86.84 267 ALA B N 1
ATOM 3973 C CA . ALA B 1 267 ? 17.867 -25.287 -15.725 1 86.84 267 ALA B CA 1
ATOM 3974 C C . ALA B 1 267 ? 19.329 -24.851 -15.721 1 86.84 267 ALA B C 1
ATOM 3976 O O . ALA B 1 267 ? 20.151 -25.417 -14.996 1 86.84 267 ALA B O 1
ATOM 3977 N N . HIS B 1 268 ? 19.72 -23.671 -16.203 1 67.39 268 HIS B N 1
ATOM 3978 C CA . HIS B 1 268 ? 21.149 -23.382 -16.239 1 67.39 268 HIS B CA 1
ATOM 3979 C C . HIS B 1 268 ? 21.595 -22.648 -14.978 1 67.39 268 HIS B C 1
ATOM 3981 O O . HIS B 1 268 ? 20.801 -21.941 -14.353 1 67.39 268 HIS B O 1
#

Secondary structure (DSSP, 8-state):
-PPPHHHHHHTHHHHTSTTTHHHHHHHHHH-EEEEE--STTHHHHHHHHHHHT-SEEEEE---B--GGGTTT-TTS-GGGTTSBHHHHHHHHHHHH-TTSEEEEE-S---TTTHHHHHHT-SEEEE--SSHHHHHHHHHHHHHHT--EEEEEEEBTEEEEEEE--S--STTPPPPP-HHHH-SSPPPTTTS--HHHH-B-HHHHHHHHHHHHHHHHHHHHT-S---BTEEEEEETTTTEEEEEE----TT-TTTSSS-S--SSGGG--/-PPPHHHHHHTHHHHTSTTTHHHHHHHHHH-EEEEE--STTHHHHHHHHHHHT-SEEEEE---B--GGGTTT-TTS-GGGTTSBHHHHHHHHHHHH-TTSEEEEE-S---TTTHHHHHHT-SEEEE--SSHHHHHHHHHHHHHHT--EEEEEEEBTEEEEEEE--S--STTPPPPP-HHHH-SSPPPTTTS--HHHH-B-HHHHHHHHHHHHHHHHHHHHT-S---BTEEEEEETTTTEEEEEE----TT-TTTSSS-S--SSGGG--

Radius of gyration: 22.61 Å; Cα contacts (8 Å, |Δi|>4): 1355; chains: 2; bounding box: 53×66×56 Å

Sequence (536 aa):
MSFTDAQVRRYARHILLDEIGGEGQARLLASRVLVVGAGGLGSPLLLYLAAAGVGTIGIIDDDAVDLSNLQRQIAHATEAVGRAKVESAQESIARINPEVQVIPYAARLTAANALALIGDYDVIADGSDNFSTRFLVNDACYFARRPLVSGAILRFDGQVATFRSHPRAAGAERGPCYRCLFREAPPPGEVPSCAEAGVLGAFCGVIGSLQATEVIKELLGIGESLAGYLLICDGLRGIFRRIRVRPDSGCPLCGDQPSIHDLSIHAHMSFTDAQVRRYARHILLDEIGGEGQARLLASRVLVVGAGGLGSPLLLYLAAAGVGTIGIIDDDAVDLSNLQRQIAHATEAVGRAKVESAQESIARINPEVQVIPYAARLTAANALALIGDYDVIADGSDNFSTRFLVNDACYFARRPLVSGAILRFDGQVATFRSHPRAAGAERGPCYRCLFREAPPPGEVPSCAEAGVLGAFCGVIGSLQATEVIKELLGIGESLAGYLLICDGLRGIFRRIRVRPDSGCPLCGDQPSIHDLSIHAH

Organism: NCBI:txid111831

InterPro domains:
  IPR000594 THIF-type NAD/FAD binding fold [PF00899] (11-252)
  IPR035985 Ubiquitin-activating enzyme-like [SSF69572] (2-258)
  IPR045886 ThiF/MoeB/HesA family [PTHR10953] (6-197)

Foldseek 3Di:
DDDDPVRCVLQVVQLPDPLQHPPNLVLQLVFEEEEEDQAQLVQLLLQVSLSSNRNEYEYEEQDFDAPVRVQARVLADPVRGPPQSLVSNVVSSCVNHVRHHYHYHNDHDFLVCQLVVLLVGQEYEYPDFFDLVLVLNQLSCQVSQHKYWYKYFAAQKIKIAIARQHDDDVPDDGFATPCLVPVDGPPPPPDDTCVPRNYRNVVSNVRSVVSNVLVSCSSSVDDDHRGQWMWMAGRVVGDIDIGGGGHDLPRLRRHPPHVDDGSVVRND/DDDDPVRCVLQVVQLPDPLQHPPNLVLQLVFEEEEEDQAQLVQLLLQVSLSSNRAEYEYEEQDFDAPVRVQARVLADPVRGPPQSLVSNVVSSCVNHVRHHYHYHNDHDFLVCQLVVLLVGQEYEYPDFFDLVLVLNQLSCQVSQHKYWYKYFAAQKIKIAIARQHDDDPPDDGFATPCLVPVDGPPPPPDDTCVPRNYRNVVSNVRSVVSNVLVSCSSSVDDDHRGQWMWMAGRVVGDIDIGGGGHDLPRLRRHPPHVDDGSVVRND

pLDDT: mean 95.5, std 7.16, range [56.25, 98.97]

Nearest PDB structures (foldseek):
  1zud-assembly2_3  TM=9.598E-01  e=7.360E-31  Escherichia coli K-12
  1zud-assembly3_1  TM=9.666E-01  e=4.419E-30  Escherichia coli K-12
  1zkm-assembly2_D  TM=9.657E-01  e=1.117E-29  Escherichia coli
  6yub-assembly1_B  TM=8.723E-01  e=3.397E-29  Thermochaetoides thermophila
  6yub-assembly1_A  TM=8.737E-01  e=5.570E-29  Thermochaetoides thermophila